Protein 5HGJ (pdb70)

Radius of gyration: 24.69 Å; Cα contacts (8 Å, |Δi|>4): 813; chains: 2; bounding box: 54×61×62 Å

Organism: Homo sapiens (NCBI:txid9606)

Solvent-accessible surface area: 17612 Å² total; per-residue (Å²): 112,10,1,0,0,0,0,1,2,0,7,98,54,0,161,48,31,108,8,2,18,41,0,0,36,46,2,0,77,183,9,102,9,2,70,169,87,8,5,2,2,0,0,1,2,5,53,114,37,47,38,43,13,44,1,84,129,49,65,38,30,122,78,0,28,77,8,1,139,133,13,92,48,123,6,28,208,76,18,40,0,0,53,0,0,8,14,0,31,117,71,5,14,41,154,96,71,8,18,52,90,36,29,39,45,0,0,0,0,2,0,4,8,63,5,112,4,70,150,82,10,181,137,2,21,92,26,0,89,94,65,89,2,8,11,0,0,0,0,0,15,2,26,32,77,135,44,140,101,77,22,114,162,0,18,107,22,1,77,66,0,7,10,152,68,45,125,88,3,19,19,85,3,64,51,3,129,29,0,54,111,22,14,155,52,0,15,100,51,0,91,75,48,126,160,10,0,0,0,0,0,1,2,0,6,103,51,1,160,46,28,106,9,2,18,39,0,0,27,46,0,0,39,74,6,63,8,3,67,174,89,11,6,3,1,0,1,2,3,5,56,111,42,44,38,26,10,44,2,86,131,47,67,42,8,99,79,0,15,108,3,0,142,92,5,96,54,128,8,18,203,75,14,25,0,0,55,0,0,7,4,0,38,114,68,6,9,45,97,98,73,7,11,47,203,90,35,95,47,0,0,0,0,2,0,2,8,46,7,111,8,84,147,86,10,174,129,2,21,89,24,0,90,104,70,119,4,24,4,0,0,0,0,0,15,1,23,29,77,137,44,143,98,84,22,125,152,0,20,110,25,0,77,67,0,7,10,152,77,38,142,83,6,22,18,86,4,64,50,3,125,24,0,53,103,20,8,95,50,0,1,64,82,5,70,86,102

B-factor: mean 19.53, std 8.47, range [8.24, 64.78]

GO terms:
  GO:0008285 negative regulation of cell population proliferation (P, IMP)
  GO:0019903 protein phosphatase binding (F, IPI)
  GO:0005886 plasma membrane (C, TAS)
  GO:0005515 protein binding (F, IPI)
  GO:0005925 focal adhesion (C, IDA)
  GO:0009986 cell surface (C, IDA)
  GO:0034665 integrin alpha1-beta1 complex (C, IDA)
  GO:0019211 phosphatase activator activity (F, IDA)
  GO:0005518 collagen binding (F, TAS)
  GO:0008305 integrin complex (C, TAS)
  GO:0098639 collagen binding involved in cell-matrix adhesion (F, IMP)
  GO:0070062 extracellular exosome (C, HDA)
  GO:0005925 focal adhesion (C, HDA)
  GO:0009986 cell surface (C, HDA)
  GO:0016020 membrane (C, HDA)
  GO:0007160 cell-matrix adhesion (P, IMP)

Sequence (387 aa):
QLDIVIVLDGSNSIYPWDSVTAFLNDLLERMDIGPKQTQVGIVVQYGENVTHEFNLNKYSSTEEVLVAAKKIVQRGGRQTMTALGIDTARKEAFTEARGARRGVKKVMVIVTDGESSHHDNHRLKKVIIQDCEDENIQRFSIAILGSYNRGNLSTEKFVEEIKSIASEPTEKHFFNVSDELALVTTIVKTLGERIFALEQLDIVIVLDGSNSIYPWDSSVTAFLNDLLERMDIGPKQTQVGIVQYGENVVTHEFNLNKYSSTEEVLVAAKKIVQRGGRQTMTALGIDTARKEAFTEARGARRGVVKKVMVIVTDGESHDNHRLKKVIQDCEDENIQRFSIAILGSYNRGNLSTEKFVEEIKSIASEPTEKHFFNVSDELALVTIVKTLGERIFAL

CATH classification: 3.40.50.410

Secondary structure (P-SEA, 3-state):
ccbbbbbbbcccccccaaaaaaaaaaaaaacccccccbbbbbbbbcccccccccccccccaaaaaaaaaacccccccccaaaaaaaaaaacccccccccccccbbbbbbbbccccccccaaaaaaaaaaaabbbbbbbbbaaaaaaacccaaaaaaaaaaaccccccccccccccccccccaaaaaaaaaaccc/ccbbbbbbbcccccccaaaaaaaaaaaaaacccccccbbbbbbbbcccccccccccccccaaaaaaaaaacccccccccaaaaaaaaaaacccccccc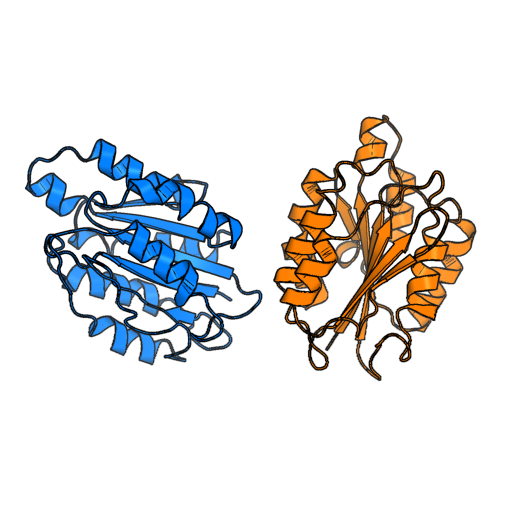ccccbbbbbbbbbccccccccaaaaaaaaaaaabbbbbbbbbaaaaaaaccccaaaaaaaaaaccccccccccccccccccccaaaaaaaaaacc

Foldseek 3Di:
DEEEEEEAELAPLAPDCVLVLLLVLLQLLPAFFALPGYFYWYWYDFPHIDTLAARHPDGGSVVSNVSSNPDDRPHYPFHAQLNRLLCCVPPRCDVVRRHDPPHQAEYEYEDADDHPVLVNQVVSLVSCVVVRYAYAFEYEPASCVVVVHDCVVVQVSRLVNHDPVSVLRYHYHDGSNRSNVCSVSVSVCVVVDD/DEEEEEEEELAPLAPDCVLVLLLVLLQLLVAFFALVGYFYWYWYDAPHIDTLAARHPDGGSVVVNVSSVPDDRPHYPFTAQLNRLLCCVPPRCDVVRPHDPPHAAEYEYEDADDHPVLVCQVVSLVVCVVVRYAYAFEYEPASCVVVVHDCPVVQVSRLVSHDPPSVQRYHYHDGSNRSNVCSVSVNCSVVVD

Structure (mmCIF, N/CA/C/O backbone):
data_5HGJ
#
_entry.id   5HGJ
#
_cell.length_a   37.369
_cell.length_b   95.950
_cell.length_c   53.078
_cell.angle_alpha   90.00
_cell.angle_beta   104.00
_cell.angle_gamma   90.00
#
_symmetry.space_group_name_H-M   'P 1 21 1'
#
loop_
_entity.id
_entity.type
_entity.pdbx_description
1 polymer 'Integrin alpha-1'
2 non-polymer 'CALCIUM ION'
3 non-polymer 'CHLORIDE ION'
4 non-polymer GLYCEROL
5 water water
#
loop_
_atom_site.group_PDB
_atom_site.id
_atom_site.type_symbol
_atom_site.label_at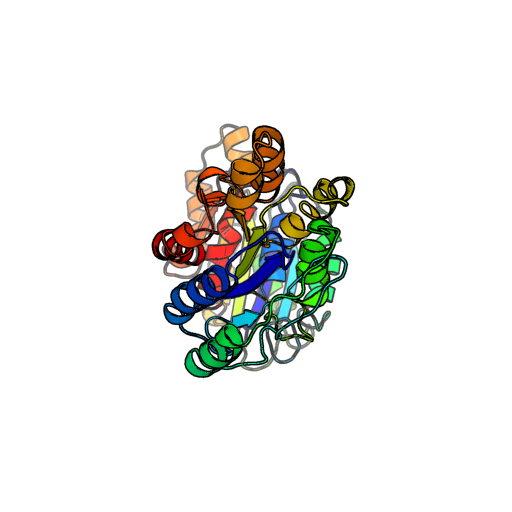om_id
_atom_site.label_alt_id
_atom_site.label_comp_id
_atom_site.label_asym_id
_atom_site.label_entity_id
_atom_site.label_seq_id
_atom_site.pdbx_PDB_ins_code
_atom_site.Cartn_x
_atom_site.Cartn_y
_atom_site.Cartn_z
_atom_site.occupancy
_atom_site.B_iso_or_equiv
_atom_site.auth_seq_id
_atom_site.auth_comp_id
_atom_site.auth_asym_id
_atom_site.auth_atom_id
_atom_site.pdbx_PDB_model_num
ATOM 1 N N . GLN A 1 1 ? 2.256 1.304 41.358 1.00 31.39 32 GLN A N 1
ATOM 2 C CA . GLN A 1 1 ? 1.126 1.026 40.474 1.00 30.24 32 GLN A CA 1
ATOM 3 C C . GLN A 1 1 ? 1.309 1.695 39.134 1.00 22.36 32 GLN A C 1
ATOM 4 O O . GLN A 1 1 ? 1.313 2.917 39.034 1.00 21.26 32 GLN A O 1
ATOM 10 N N . LEU A 1 2 ? 1.463 0.868 38.105 1.00 18.81 33 LEU A N 1
ATOM 11 C CA . LEU A 1 2 ? 1.847 1.321 36.776 1.00 15.65 33 LEU A CA 1
ATOM 12 C C . LEU A 1 2 ? 1.018 0.621 35.715 1.00 14.44 33 LEU A C 1
ATOM 13 O O . LEU A 1 2 ? 0.743 -0.577 35.816 1.00 15.09 33 LEU A O 1
ATOM 18 N N . ASP A 1 3 ? 0.594 1.397 34.714 1.00 14.06 34 ASP A N 1
ATOM 19 C CA . ASP A 1 3 ? 0.097 0.876 33.448 1.00 12.91 34 ASP A CA 1
ATOM 20 C C . ASP A 1 3 ? 1.238 1.031 32.455 1.00 11.35 34 ASP A C 1
ATOM 21 O O . ASP A 1 3 ? 1.653 2.155 32.162 1.00 12.40 34 ASP A O 1
ATOM 26 N N . ILE A 1 4 ? 1.761 -0.091 31.963 1.00 12.13 35 ILE A N 1
ATOM 27 C CA . ILE A 1 4 ? 2.898 -0.112 31.039 1.00 10.52 35 ILE A CA 1
ATOM 28 C C . ILE A 1 4 ? 2.410 -0.634 29.701 1.00 12.46 35 ILE A C 1
ATOM 29 O O . ILE A 1 4 ? 1.809 -1.718 29.635 1.00 11.55 35 ILE A O 1
ATOM 34 N N . VAL A 1 5 ? 2.669 0.127 28.635 1.00 11.10 36 VAL A N 1
ATOM 35 C CA . VAL A 1 5 ? 2.403 -0.332 27.279 1.00 10.55 36 VAL A CA 1
ATOM 36 C C . VAL A 1 5 ? 3.727 -0.447 26.538 1.00 9.34 36 VAL A C 1
ATOM 37 O O . VAL A 1 5 ? 4.466 0.540 26.415 1.00 10.98 36 VAL A O 1
ATOM 41 N N . ILE A 1 6 ? 4.017 -1.646 26.037 1.00 10.18 37 ILE A N 1
ATOM 42 C CA . ILE A 1 6 ? 5.208 -1.908 25.228 1.00 9.62 37 ILE A CA 1
ATOM 43 C C . ILE A 1 6 ? 4.809 -1.811 23.764 1.00 10.77 37 ILE A C 1
ATOM 44 O O . ILE A 1 6 ? 3.797 -2.393 23.348 1.00 11.18 37 ILE A O 1
ATOM 49 N N . VAL A 1 7 ? 5.570 -1.032 23.001 1.00 9.58 38 VAL A N 1
ATOM 50 C CA . VAL A 1 7 ? 5.292 -0.705 21.605 1.00 8.40 38 VAL A CA 1
ATOM 51 C C . VAL A 1 7 ? 6.443 -1.261 20.780 1.00 10.32 38 VAL A C 1
ATOM 52 O O . VAL A 1 7 ? 7.583 -0.786 20.888 1.00 10.63 38 VAL A O 1
ATOM 56 N N . LEU A 1 8 ? 6.163 -2.310 20.013 1.00 9.30 39 LEU A N 1
ATOM 57 C CA . LEU A 1 8 ? 7.183 -3.118 19.346 1.00 10.39 39 LEU A CA 1
ATOM 58 C C . LEU A 1 8 ? 7.163 -2.898 17.841 1.00 10.46 39 LEU A C 1
ATOM 59 O O . LEU A 1 8 ? 6.143 -3.128 17.179 1.00 11.82 39 LEU A O 1
ATOM 64 N N . ASP A 1 9 ? 8.300 -2.480 17.302 1.00 10.44 40 ASP A N 1
ATOM 65 C CA . ASP A 1 9 ? 8.534 -2.514 15.866 1.00 12.83 40 ASP A CA 1
ATOM 66 C C . ASP A 1 9 ? 8.613 -3.979 15.445 1.00 13.24 40 ASP A C 1
ATOM 67 O O . ASP A 1 9 ? 9.449 -4.730 15.952 1.00 13.54 40 ASP A O 1
ATOM 72 N N . GLY A 1 10 ? 7.758 -4.396 14.519 1.00 11.49 41 GLY A N 1
ATOM 73 C CA . GLY A 1 10 ? 7.789 -5.772 14.073 1.00 12.53 41 GLY A CA 1
ATOM 74 C C . GLY A 1 10 ? 8.487 -5.978 12.749 1.00 13.98 41 GLY A C 1
ATOM 75 O O . GLY A 1 10 ? 8.449 -7.092 12.214 1.00 13.62 41 GLY A O 1
ATOM 76 N N . SER A 1 11 ? 9.171 -4.969 12.230 1.00 11.88 42 SER A N 1
ATOM 77 C CA . SER A 1 11 ? 9.708 -5.066 10.880 1.00 17.01 42 SER A CA 1
ATOM 78 C C . SER A 1 11 ? 10.711 -6.216 10.757 1.00 14.82 42 SER A C 1
ATOM 79 O O . SER A 1 11 ? 11.356 -6.627 11.724 1.00 15.41 42 SER A O 1
ATOM 82 N N . ASN A 1 12 ? 10.790 -6.778 9.547 1.00 17.87 43 ASN A N 1
ATOM 83 C CA . ASN A 1 12 ? 11.518 -8.029 9.387 1.00 22.23 43 ASN A CA 1
ATOM 84 C C . ASN A 1 12 ? 13.028 -7.876 9.498 1.00 19.89 43 ASN A C 1
ATOM 85 O O . ASN A 1 12 ? 13.717 -8.895 9.585 1.00 21.03 43 ASN A O 1
ATOM 90 N N . SER A 1 13 ? 13.554 -6.648 9.519 1.00 16.07 44 SER A N 1
ATOM 91 C CA . SER A 1 13 ? 14.991 -6.491 9.726 1.00 14.82 44 SER A CA 1
ATOM 92 C C . SER A 1 13 ? 15.419 -6.905 11.132 1.00 14.86 44 SER A C 1
ATOM 93 O O . SER A 1 13 ? 16.608 -7.139 11.361 1.00 14.49 44 SER A O 1
ATOM 96 N N . ILE A 1 14 ? 14.493 -6.980 12.084 1.00 13.06 45 ILE A N 1
ATOM 97 C CA . ILE A 1 14 ? 14.826 -7.430 13.431 1.00 13.38 45 ILE A CA 1
ATOM 98 C C . ILE A 1 14 ? 14.936 -8.950 13.400 1.00 16.82 45 ILE A C 1
ATOM 99 O O . ILE A 1 14 ? 13.998 -9.640 12.987 1.00 18.09 45 ILE A O 1
ATOM 104 N N . TYR A 1 15 ? 16.086 -9.473 13.821 1.00 12.39 46 TYR A N 1
ATOM 105 C CA . TYR A 1 15 ? 16.350 -10.909 13.742 1.00 14.29 46 TYR A CA 1
ATOM 106 C C . TYR A 1 15 ? 17.442 -11.306 14.712 1.00 12.41 46 TYR A C 1
ATOM 107 O O . TYR A 1 15 ? 18.449 -10.600 14.824 1.00 14.44 46 TYR A O 1
ATOM 116 N N . PRO A 1 16 ? 17.273 -12.444 15.406 1.00 13.43 47 PRO A N 1
ATOM 117 C CA . PRO A 1 16 ? 16.074 -13.283 15.415 1.00 14.58 47 PRO A CA 1
ATOM 118 C C . PRO A 1 16 ? 15.007 -12.723 16.335 1.00 16.34 47 PRO A C 1
ATOM 119 O O . PRO A 1 16 ? 15.314 -12.056 17.323 1.00 15.08 47 PRO A O 1
ATOM 123 N N . TRP A 1 17 ? 13.750 -12.999 15.987 1.00 15.03 48 TRP A N 1
ATOM 124 C CA . TRP A 1 17 ? 12.641 -12.494 16.787 1.00 15.22 48 TRP A CA 1
ATOM 125 C C . TRP A 1 17 ? 12.664 -13.052 18.206 1.00 14.11 48 TRP A C 1
ATOM 126 O O . TRP A 1 17 ? 12.149 -12.411 19.130 1.00 14.89 48 TRP A O 1
ATOM 137 N N . ASP A 1 18 ? 13.271 -14.228 18.409 1.00 14.98 49 ASP A N 1
ATOM 138 C CA . ASP A 1 18 ? 13.414 -14.769 19.761 1.00 16.14 49 ASP A CA 1
ATOM 139 C C . ASP A 1 18 ? 14.103 -13.786 20.697 1.00 15.18 49 ASP A C 1
ATOM 140 O O . ASP A 1 18 ? 13.884 -13.833 21.914 1.00 15.81 49 ASP A O 1
ATOM 145 N N . SER A 1 19 ? 14.948 -12.906 20.156 1.00 16.98 50 SER A N 1
ATOM 146 C CA . SER A 1 19 ? 15.628 -11.916 20.984 1.00 16.92 50 SER A CA 1
ATOM 147 C C . SER A 1 19 ? 14.635 -10.942 21.595 1.00 15.40 50 SER A C 1
ATOM 148 O O . SER A 1 19 ? 14.830 -10.471 22.723 1.00 16.54 50 SER A O 1
ATOM 151 N N . VAL A 1 20 ? 13.576 -10.612 20.852 1.00 14.45 51 VAL A N 1
ATOM 152 C CA . VAL A 1 20 ? 12.564 -9.688 21.358 1.00 14.60 51 VAL A CA 1
ATOM 153 C C . VAL A 1 20 ? 11.681 -10.374 22.393 1.00 13.53 51 VAL A C 1
ATOM 154 O O . VAL A 1 20 ? 11.399 -9.817 23.459 1.00 14.76 51 VAL A O 1
ATOM 158 N N . THR A 1 21 ? 11.220 -11.591 22.097 1.00 13.45 52 THR A N 1
ATOM 159 C CA . THR A 1 21 ? 10.387 -12.274 23.082 1.00 14.79 52 THR A CA 1
ATOM 160 C C . THR A 1 21 ? 11.181 -12.658 24.328 1.00 14.86 52 THR A C 1
ATOM 161 O O . THR A 1 21 ? 10.616 -12.699 25.427 1.00 16.03 52 THR A O 1
ATOM 165 N N . ALA A 1 22 ? 12.486 -12.918 24.197 1.00 14.15 53 ALA A N 1
ATOM 166 C CA . ALA A 1 22 ? 13.293 -13.135 25.394 1.00 14.20 53 ALA A CA 1
ATOM 167 C C . ALA A 1 22 ? 13.372 -11.866 26.235 1.00 14.65 53 ALA A C 1
ATOM 168 O O . ALA A 1 22 ? 13.323 -11.926 27.469 1.00 14.72 53 ALA A O 1
ATOM 170 N N . PHE A 1 23 ? 13.522 -10.714 25.578 1.00 13.54 54 PHE A N 1
ATOM 171 C CA . PHE A 1 23 ? 13.496 -9.431 26.268 1.00 14.98 54 PHE A CA 1
ATOM 172 C C . PHE A 1 23 ? 12.174 -9.234 26.993 1.00 14.28 54 PHE A C 1
ATOM 173 O O . PHE A 1 23 ? 12.147 -8.857 28.172 1.00 14.93 54 PHE A O 1
ATOM 181 N N . LEU A 1 24 ? 11.061 -9.510 26.312 1.00 14.49 55 LEU A N 1
ATOM 182 C CA . LEU A 1 24 ? 9.761 -9.402 26.963 1.00 14.53 55 LEU A CA 1
ATOM 183 C C . LEU A 1 24 ? 9.675 -10.311 28.182 1.00 15.69 55 LEU A C 1
ATOM 184 O O . LEU A 1 24 ? 9.251 -9.882 29.255 1.00 15.04 55 LEU A O 1
ATOM 189 N N . ASN A 1 25 ? 10.079 -11.574 28.033 1.00 15.85 56 ASN A N 1
ATOM 190 C CA . ASN A 1 25 ? 9.996 -12.501 29.158 1.00 18.07 56 ASN A CA 1
ATOM 191 C C . ASN A 1 25 ? 10.800 -11.994 30.345 1.00 16.53 56 ASN A C 1
ATOM 192 O O . ASN A 1 25 ? 10.305 -11.956 31.480 1.00 18.24 56 ASN A O 1
ATOM 197 N N . ASP A 1 26 ? 12.052 -11.611 30.104 1.00 15.40 57 ASP A N 1
ATOM 198 C CA . ASP A 1 26 ? 12.916 -11.221 31.209 1.00 17.83 57 ASP A CA 1
ATOM 199 C C . ASP A 1 26 ? 12.429 -9.942 31.869 1.00 17.86 57 ASP A C 1
ATOM 200 O O . ASP A 1 26 ? 12.567 -9.787 33.087 1.00 19.42 57 ASP A O 1
ATOM 205 N N . LEU A 1 27 ? 11.860 -9.018 31.093 1.00 17.09 58 LEU A N 1
ATOM 206 C CA . LEU A 1 27 ? 11.376 -7.771 31.677 1.00 16.19 58 LEU A CA 1
ATOM 207 C C . LEU A 1 27 ? 10.094 -7.992 32.463 1.00 15.49 58 LEU A C 1
ATOM 208 O O . LEU A 1 27 ? 9.965 -7.517 33.600 1.00 17.94 58 LEU A O 1
ATOM 213 N N . LEU A 1 28 ? 9.153 -8.745 31.890 1.00 16.05 59 LEU A N 1
ATOM 214 C CA . LEU A 1 28 ? 7.840 -8.907 32.498 1.00 16.13 59 LEU A CA 1
ATOM 215 C C . LEU A 1 28 ? 7.882 -9.841 33.704 1.00 19.65 59 LEU A C 1
ATOM 216 O O . LEU A 1 28 ? 7.096 -9.666 34.645 1.00 18.63 59 LEU A O 1
ATOM 221 N N . GLU A 1 29 ? 8.780 -10.832 33.704 1.00 18.11 60 GLU A N 1
ATOM 222 C CA . GLU A 1 29 ? 8.815 -11.770 34.820 1.00 18.26 60 GLU A CA 1
ATOM 223 C C . GLU A 1 29 ? 9.253 -11.116 36.122 1.00 20.79 60 GLU A C 1
ATOM 224 O O . GLU A 1 29 ? 9.066 -11.716 37.186 1.00 20.79 60 GLU A O 1
ATOM 230 N N . ARG A 1 30 ? 9.822 -9.915 36.065 1.00 19.62 61 ARG A N 1
ATOM 231 C CA . ARG A 1 30 ? 10.218 -9.151 37.240 1.00 22.72 61 ARG A CA 1
ATOM 232 C C . ARG A 1 30 ? 9.117 -8.232 37.754 1.00 20.59 61 ARG A C 1
ATOM 233 O O . ARG A 1 30 ? 9.368 -7.427 38.656 1.00 22.38 61 ARG A O 1
ATOM 241 N N . MET A 1 31 ? 7.911 -8.329 37.208 1.00 19.81 62 MET A N 1
ATOM 242 C CA . MET A 1 31 ? 6.810 -7.464 37.599 1.00 19.01 62 MET A CA 1
ATOM 243 C C . MET A 1 31 ? 5.741 -8.246 38.348 1.00 21.23 62 MET A C 1
ATOM 244 O O . MET A 1 31 ? 5.574 -9.451 38.150 1.00 22.10 62 MET A O 1
ATOM 249 N N . ASP A 1 32 ? 5.030 -7.542 39.226 1.00 19.54 63 ASP A N 1
ATOM 250 C CA . ASP A 1 32 ? 3.868 -8.075 39.929 1.00 21.40 63 ASP A CA 1
ATOM 251 C C . ASP A 1 32 ? 2.657 -7.580 39.153 1.00 20.78 63 ASP A C 1
ATOM 252 O O . ASP A 1 32 ? 2.251 -6.423 39.295 1.00 22.18 63 ASP A O 1
ATOM 257 N N . ILE A 1 33 ? 2.060 -8.456 38.352 1.00 22.04 64 ILE A N 1
ATOM 258 C CA . ILE A 1 33 ? 1.025 -8.064 37.401 1.00 20.15 64 ILE A CA 1
ATOM 259 C C . ILE A 1 33 ? -0.345 -8.403 37.974 1.00 22.63 64 ILE A C 1
ATOM 260 O O . ILE A 1 33 ? -0.563 -9.514 38.473 1.00 24.45 64 ILE A O 1
ATOM 265 N N . GLY A 1 34 ? -1.266 -7.446 37.903 1.00 21.68 65 GLY A N 1
ATOM 266 C CA . GLY A 1 34 ? -2.633 -7.652 38.320 1.00 21.88 65 GLY A CA 1
ATOM 267 C C . GLY A 1 34 ? -3.421 -6.359 38.273 1.00 20.22 65 GLY A C 1
ATOM 268 O O . GLY A 1 34 ? -2.851 -5.261 38.231 1.00 21.23 65 GLY A O 1
ATOM 269 N N . PRO A 1 35 ? -4.752 -6.464 38.333 1.00 23.44 66 PRO A N 1
ATOM 270 C CA . PRO A 1 35 ? -5.600 -5.266 38.162 1.00 25.86 66 PRO A CA 1
ATOM 271 C C . PRO A 1 35 ? -5.373 -4.200 39.211 1.00 21.95 66 PRO A C 1
ATOM 272 O O . PRO A 1 35 ? -5.722 -3.033 38.993 1.00 24.43 66 PRO A O 1
ATOM 276 N N . LYS A 1 36 ? -4.834 -4.568 40.362 1.00 23.36 67 LYS A N 1
ATOM 277 C CA . LYS A 1 36 ? -4.488 -3.603 41.390 1.00 24.06 67 LYS A CA 1
ATOM 278 C C . LYS A 1 36 ? -2.991 -3.487 41.633 1.00 27.00 67 LYS A C 1
ATOM 279 O O . LYS A 1 36 ? -2.570 -2.960 42.663 1.00 28.98 67 LYS A O 1
ATOM 285 N N . GLN A 1 37 ? -2.183 -3.985 40.696 1.00 22.97 68 GLN A N 1
ATOM 286 C CA . GLN A 1 37 ? -0.732 -3.871 40.739 1.00 23.03 68 GLN A CA 1
ATOM 287 C C . GLN A 1 37 ? -0.248 -3.294 39.407 1.00 20.72 68 GLN A C 1
ATOM 288 O O . GLN A 1 37 ? -0.754 -2.258 38.963 1.00 21.31 68 GLN A O 1
ATOM 294 N N . THR A 1 38 ? 0.722 -3.924 38.761 1.00 19.40 69 THR A N 1
ATOM 295 C CA . THR A 1 38 ? 1.155 -3.475 37.440 1.00 16.89 69 THR A CA 1
ATOM 296 C C . THR A 1 38 ? 0.277 -4.105 36.369 1.00 17.19 69 THR A C 1
ATOM 297 O O . THR A 1 38 ? -0.068 -5.287 36.446 1.00 18.57 69 THR A O 1
ATOM 301 N N . GLN A 1 39 ? -0.091 -3.313 35.364 1.00 14.29 70 GLN A N 1
ATOM 302 C CA . GLN A 1 39 ? -0.768 -3.840 34.189 1.00 16.79 70 GLN A CA 1
ATOM 303 C C . GLN A 1 39 ? 0.124 -3.633 32.974 1.00 13.19 70 GLN A C 1
ATOM 304 O O . GLN A 1 39 ? 0.842 -2.639 32.886 1.00 13.40 70 GLN A O 1
ATOM 310 N N . VAL A 1 40 ? 0.063 -4.571 32.032 1.00 13.62 71 VAL A N 1
ATOM 311 C CA . VAL A 1 40 ? 0.877 -4.513 30.819 1.00 13.70 71 VAL A CA 1
ATOM 312 C C . VAL A 1 40 ? -0.022 -4.737 29.615 1.00 14.24 71 VAL A C 1
ATOM 313 O O . VAL A 1 40 ? -0.803 -5.697 29.587 1.00 13.89 71 VAL A O 1
ATOM 317 N N . GLY A 1 41 ? 0.097 -3.855 28.621 1.00 12.12 72 GLY A N 1
ATOM 318 C CA . GLY A 1 41 ? -0.451 -4.093 27.304 1.00 12.45 72 GLY A CA 1
ATOM 319 C C . GLY A 1 41 ? 0.678 -4.055 26.296 1.00 11.00 72 GLY A C 1
ATOM 320 O O . GLY A 1 41 ? 1.726 -3.448 26.556 1.00 12.32 72 GLY A O 1
ATOM 321 N N . ILE A 1 42 ? 0.496 -4.703 25.150 1.00 11.52 73 ILE A N 1
ATOM 322 C CA . ILE A 1 42 ? 1.532 -4.740 24.127 1.00 11.16 73 ILE A CA 1
ATOM 323 C C . ILE A 1 42 ? 0.909 -4.434 22.778 1.00 11.33 73 ILE A C 1
ATOM 324 O O . ILE A 1 42 ? -0.104 -5.032 22.396 1.00 11.94 73 ILE A O 1
ATOM 329 N N . VAL A 1 43 ? 1.523 -3.504 22.068 1.00 11.31 74 VAL A N 1
ATOM 330 C CA A VAL A 1 43 ? 1.110 -3.209 20.708 0.32 11.02 74 VAL A CA 1
ATOM 331 C CA B VAL A 1 43 ? 1.142 -3.088 20.726 0.68 10.98 74 VAL A CA 1
ATOM 332 C C . VAL A 1 43 ? 2.312 -3.426 19.807 1.00 11.26 74 VAL A C 1
ATOM 333 O O . VAL A 1 43 ? 3.461 -3.219 20.194 1.00 12.31 74 VAL A O 1
ATOM 340 N N . GLN A 1 44 ? 2.027 -3.908 18.602 1.00 11.85 75 GLN A N 1
ATOM 341 C CA . GLN A 1 44 ? 3.060 -4.138 17.608 1.00 10.23 75 GLN A CA 1
ATOM 342 C C . GLN A 1 44 ? 2.712 -3.364 16.353 1.00 12.11 75 GLN A C 1
ATOM 343 O O . GLN A 1 44 ? 1.557 -3.355 15.911 1.00 13.09 75 GLN A O 1
ATOM 349 N N . TYR A 1 45 ? 3.709 -2.712 15.784 1.00 11.85 76 TYR A N 1
ATOM 350 C CA . TYR A 1 45 ? 3.486 -1.893 14.616 1.00 11.77 76 TYR A CA 1
ATOM 351 C C . TYR A 1 45 ? 4.474 -2.247 13.527 1.00 15.66 76 TYR A C 1
ATOM 352 O O . TYR A 1 45 ? 5.532 -2.829 13.756 1.00 13.74 76 TYR A O 1
ATOM 361 N N . GLY A 1 46 ? 4.085 -1.912 12.327 1.00 19.38 77 GLY A N 1
ATOM 362 C CA . GLY A 1 46 ? 5.016 -1.983 11.241 1.00 21.81 77 GLY A CA 1
ATOM 363 C C . GLY A 1 46 ? 4.497 -0.939 10.302 1.00 24.16 77 GLY A C 1
ATOM 364 O O . GLY A 1 46 ? 4.599 0.274 10.503 1.00 22.53 77 GLY A O 1
ATOM 365 N N . GLU A 1 47 ? 3.804 -1.469 9.318 1.00 25.31 78 GLU A N 1
ATOM 366 C CA . GLU A 1 47 ? 3.081 -0.694 8.333 1.00 29.54 78 GLU A CA 1
ATOM 367 C C . GLU A 1 47 ? 1.716 -0.276 8.877 1.00 26.18 78 GLU A C 1
ATOM 368 O O . GLU A 1 47 ? 1.221 0.809 8.547 1.00 30.50 78 GLU A O 1
ATOM 374 N N . ASN A 1 48 ? 1.142 -1.073 9.787 1.00 23.70 79 ASN A N 1
ATOM 375 C CA . ASN A 1 48 ? -0.099 -0.830 10.532 1.00 25.23 79 ASN A CA 1
ATOM 376 C C . ASN A 1 48 ? 0.150 -1.134 12.010 1.00 21.64 79 ASN A C 1
ATOM 377 O O . ASN A 1 48 ? 1.278 -1.429 12.404 1.00 24.49 79 ASN A O 1
ATOM 382 N N . VAL A 1 49 ? -0.905 -1.108 12.837 1.00 19.70 80 VAL A N 1
ATOM 383 C CA . VAL A 1 49 ? -0.781 -1.308 14.285 1.00 16.25 80 VAL A CA 1
ATOM 384 C C . VAL A 1 49 ? -1.767 -2.366 14.777 1.00 15.83 80 VAL A C 1
ATOM 385 O O . VAL A 1 49 ? -2.947 -2.344 14.403 1.00 17.83 80 VAL A O 1
ATOM 389 N N . THR A 1 50 ? -1.304 -3.246 15.676 1.00 14.99 81 THR A N 1
ATOM 390 C CA . THR A 1 50 ? -2.118 -4.301 16.278 1.00 13.74 81 THR A CA 1
ATOM 391 C C . THR A 1 50 ? -1.939 -4.293 17.791 1.00 12.92 81 THR A C 1
ATOM 392 O O . THR A 1 50 ? -0.809 -4.216 18.281 1.00 14.60 81 THR A O 1
ATOM 396 N N . HIS A 1 51 ? -3.038 -4.383 18.538 1.00 13.95 82 HIS A N 1
ATOM 397 C CA . HIS A 1 51 ? -2.960 -4.626 19.977 1.00 13.19 82 HIS A CA 1
ATOM 398 C C . HIS A 1 51 ? -2.784 -6.120 20.187 1.00 18.32 82 HIS A C 1
ATOM 399 O O . HIS A 1 51 ? -3.716 -6.899 19.952 1.00 21.10 82 HIS A O 1
ATOM 406 N N . GLU A 1 52 ? -1.603 -6.534 20.643 1.00 13.32 83 GLU A N 1
ATOM 407 C CA . GLU A 1 52 ? -1.421 -7.943 20.972 1.00 13.01 83 GLU A CA 1
ATOM 408 C C . GLU A 1 52 ? -2.289 -8.321 22.161 1.00 15.22 83 GLU A C 1
ATOM 409 O O . GLU A 1 52 ? -2.996 -9.338 22.130 1.00 17.44 83 GLU A O 1
ATOM 415 N N . PHE A 1 53 ? -2.272 -7.493 23.205 1.00 14.14 84 PHE A N 1
ATOM 416 C CA . PHE A 1 53 ? -3.241 -7.627 24.286 1.00 14.40 84 PHE A CA 1
ATOM 417 C C . PHE A 1 53 ? -3.395 -6.301 25.018 1.00 12.83 84 PHE A C 1
ATOM 418 O O . PHE A 1 53 ? -2.472 -5.478 25.048 1.00 13.41 84 PHE A O 1
ATOM 426 N N . ASN A 1 54 ? -4.586 -6.098 25.587 1.00 13.36 85 ASN A N 1
ATOM 427 C CA . ASN A 1 54 ? -4.925 -4.893 26.330 1.00 11.31 85 ASN A CA 1
ATOM 428 C C . ASN A 1 54 ? -4.356 -4.939 27.753 1.00 13.24 85 ASN A C 1
ATOM 429 O O . ASN A 1 54 ? -4.049 -6.005 28.295 1.00 15.22 85 ASN A O 1
ATOM 434 N N . LEU A 1 55 ? -4.265 -3.751 28.370 1.00 12.22 86 LEU A N 1
ATOM 435 C CA . LEU A 1 55 ? -3.803 -3.596 29.751 1.00 13.25 86 LEU A CA 1
ATOM 436 C C . LEU A 1 55 ? -4.527 -4.501 30.744 1.00 16.27 86 LEU A C 1
ATOM 437 O O . LEU A 1 55 ? -3.921 -4.971 31.713 1.00 17.20 86 LEU A O 1
ATOM 442 N N . ASN A 1 56 ? -5.822 -4.729 30.554 1.00 16.25 87 ASN A N 1
ATOM 443 C CA . ASN A 1 56 ? -6.554 -5.552 31.512 1.00 17.29 87 ASN A CA 1
ATOM 444 C C . ASN A 1 56 ? -6.878 -6.949 30.993 1.00 22.86 87 ASN A C 1
ATOM 445 O O . ASN A 1 56 ? -7.713 -7.639 31.581 1.00 21.18 87 ASN A O 1
ATOM 450 N N . LYS A 1 57 ? -6.233 -7.387 29.908 1.00 17.62 88 LYS A N 1
ATOM 451 C CA . LYS A 1 57 ? -6.487 -8.731 29.403 1.00 18.06 88 LYS A CA 1
ATOM 452 C C . LYS A 1 57 ? -6.061 -9.784 30.416 1.00 24.44 88 LYS A C 1
ATOM 453 O O . LYS A 1 57 ? -6.786 -10.760 30.649 1.00 25.09 88 LYS A O 1
ATOM 459 N N . TYR A 1 58 ? -4.906 -9.588 31.056 1.00 19.33 89 TYR A N 1
ATOM 460 C CA . TYR A 1 58 ? -4.312 -10.586 31.935 1.00 22.30 89 TYR A CA 1
ATOM 461 C C . TYR A 1 58 ? -4.125 -10.015 33.336 1.00 24.28 89 TYR A C 1
ATOM 462 O O . TYR A 1 58 ? -3.705 -8.863 33.504 1.00 23.02 89 TYR A O 1
ATOM 471 N N . SER A 1 59 ? -4.411 -10.840 34.348 1.00 23.23 90 SER A N 1
ATOM 472 C CA . SER A 1 59 ? -4.412 -10.386 35.736 1.00 24.24 90 SER A CA 1
ATOM 473 C C . SER A 1 59 ? -3.337 -11.073 36.574 1.00 24.43 90 SER A C 1
ATOM 474 O O . SER A 1 59 ? -3.388 -11.021 37.810 1.00 27.85 90 SER A O 1
ATOM 477 N N . SER A 1 60 ? -2.355 -11.701 35.931 1.00 25.47 91 SER A N 1
ATOM 478 C CA . SER A 1 60 ? -1.245 -12.309 36.642 1.00 22.18 91 SER A CA 1
ATOM 479 C C . SER A 1 60 ? -0.003 -12.296 35.765 1.00 22.38 91 SER A C 1
ATOM 480 O O . SER A 1 60 ? -0.090 -12.274 34.534 1.00 20.86 91 SER A O 1
ATOM 483 N N . THR A 1 61 ? 1.157 -12.320 36.421 1.00 20.82 92 THR A N 1
ATOM 484 C CA . THR A 1 61 ? 2.424 -12.392 35.700 1.00 18.73 92 THR A CA 1
ATOM 485 C C . THR A 1 61 ? 2.508 -13.678 34.887 1.00 25.76 92 THR A C 1
ATOM 486 O O . THR A 1 61 ? 2.968 -13.670 33.737 1.00 19.96 92 THR A O 1
ATOM 490 N N . GLU A 1 62 ? 2.040 -14.786 35.465 1.00 24.63 93 GLU A N 1
ATOM 491 C CA . GLU A 1 62 ? 2.075 -16.069 34.768 1.00 26.37 93 GLU A CA 1
ATOM 492 C C . GLU A 1 62 ? 1.365 -15.989 33.424 1.00 26.33 93 GLU A C 1
ATOM 493 O O . GLU A 1 62 ? 1.886 -16.467 32.409 1.00 24.46 93 GLU A O 1
ATOM 499 N N . GLU A 1 63 ? 0.178 -15.375 33.396 1.00 22.48 94 GLU A N 1
ATOM 500 C CA . GLU A 1 63 ? -0.606 -15.260 32.170 1.00 23.69 94 GLU A CA 1
ATOM 501 C C . GLU A 1 63 ? 0.081 -14.364 31.145 1.00 21.18 94 GLU A C 1
ATOM 502 O O . GLU A 1 63 ? 0.080 -14.665 29.947 1.00 21.86 94 GLU A O 1
ATOM 508 N N . VAL A 1 64 ? 0.646 -13.245 31.598 1.00 19.37 95 VAL A N 1
ATOM 509 C CA . VAL A 1 64 ? 1.312 -12.319 30.685 1.00 19.14 95 VAL A CA 1
ATOM 510 C C . VAL A 1 64 ? 2.519 -12.982 30.036 1.00 20.32 95 VAL A C 1
ATOM 511 O O . VAL A 1 64 ? 2.787 -12.784 28.844 1.00 17.28 95 VAL A O 1
ATOM 515 N N . LEU A 1 65 ? 3.260 -13.792 30.798 1.00 19.71 96 LEU A N 1
ATOM 516 C CA . LEU A 1 65 ? 4.441 -14.446 30.241 1.00 17.47 96 LEU A CA 1
ATOM 517 C C . LEU A 1 65 ? 4.068 -15.452 29.159 1.00 19.58 96 LEU A C 1
ATOM 518 O O . LEU A 1 65 ? 4.760 -15.555 28.141 1.00 19.48 96 LEU A O 1
ATOM 523 N N . VAL A 1 66 ? 2.998 -16.223 29.374 1.00 17.89 97 VAL A N 1
ATOM 524 C CA . VAL A 1 66 ? 2.547 -17.174 28.365 1.00 21.23 97 VAL A CA 1
ATOM 525 C C . VAL A 1 66 ? 2.182 -16.454 27.076 1.00 20.13 97 VAL A C 1
ATOM 526 O O . VAL A 1 66 ? 2.554 -16.886 25.981 1.00 22.12 97 VAL A O 1
ATOM 530 N N . ALA A 1 67 ? 1.457 -15.339 27.190 1.00 19.61 98 ALA A N 1
ATOM 531 C CA . ALA A 1 67 ? 1.042 -14.588 26.010 1.00 18.78 98 ALA A CA 1
ATOM 532 C C . ALA A 1 67 ? 2.228 -13.926 25.318 1.00 19.72 98 ALA A C 1
ATOM 533 O O . ALA A 1 67 ? 2.305 -13.915 24.083 1.00 20.49 98 ALA A O 1
ATOM 535 N N . ALA A 1 68 ? 3.166 -13.380 26.092 1.00 18.26 99 ALA A N 1
ATOM 536 C CA . ALA A 1 68 ? 4.275 -12.652 25.489 1.00 15.64 99 ALA A CA 1
ATOM 537 C C . ALA A 1 68 ? 5.148 -13.569 24.643 1.00 21.03 99 ALA A C 1
ATOM 538 O O . ALA A 1 68 ? 5.623 -13.165 23.574 1.00 20.86 99 ALA A O 1
ATOM 540 N N . LYS A 1 69 ? 5.339 -14.820 25.081 1.00 21.16 100 LYS A N 1
ATOM 541 C CA . LYS A 1 69 ? 6.159 -15.763 24.323 1.00 22.79 100 LYS A CA 1
ATOM 542 C C . LYS A 1 69 ? 5.585 -16.040 22.946 1.00 22.90 100 LYS A C 1
ATOM 543 O O . LYS A 1 69 ? 6.337 -16.354 22.016 1.00 28.51 100 LYS A O 1
ATOM 549 N N . LYS A 1 70 ? 4.264 -15.966 22.804 1.00 20.18 101 LYS A N 1
ATOM 550 C CA . LYS A 1 70 ? 3.586 -16.340 21.572 1.00 23.61 101 LYS A CA 1
ATOM 551 C C . LYS A 1 70 ? 3.474 -15.192 20.582 1.00 19.03 101 LYS A C 1
ATOM 552 O O . LYS A 1 70 ? 2.980 -15.402 19.472 1.00 21.75 101 LYS A O 1
ATOM 558 N N . ILE A 1 71 ? 3.910 -13.985 20.953 1.00 16.63 102 ILE A N 1
ATOM 559 C CA . ILE A 1 71 ? 3.801 -12.852 20.047 1.00 14.79 102 ILE A CA 1
ATOM 560 C C . ILE A 1 71 ? 4.643 -13.105 18.809 1.00 14.39 102 ILE A C 1
ATOM 561 O O . ILE A 1 71 ? 5.850 -13.365 18.900 1.00 14.86 102 ILE A O 1
ATOM 566 N N . VAL A 1 72 ? 4.021 -13.004 17.641 1.00 15.90 103 VAL A N 1
ATOM 567 C CA . VAL A 1 72 ? 4.702 -13.332 16.399 1.00 19.67 103 VAL A CA 1
ATOM 568 C C . VAL A 1 72 ? 5.199 -12.045 15.766 1.00 14.00 103 VAL A C 1
ATOM 569 O O . VAL A 1 72 ? 4.643 -10.959 15.977 1.00 15.55 103 VAL A O 1
ATOM 573 N N . GLN A 1 73 ? 6.258 -12.165 14.982 1.00 13.62 104 GLN A N 1
ATOM 574 C CA . GLN A 1 73 ? 6.787 -11.020 14.263 1.00 14.26 104 GLN A CA 1
ATOM 575 C C . GLN A 1 73 ? 5.880 -10.719 13.077 1.00 12.56 104 GLN A C 1
ATOM 576 O O . GLN A 1 73 ? 5.679 -11.575 12.206 1.00 14.66 104 GLN A O 1
ATOM 582 N N . ARG A 1 74 ? 5.369 -9.495 13.014 1.00 12.31 105 ARG A N 1
ATOM 583 C CA . ARG A 1 74 ? 4.413 -9.162 11.966 1.00 14.07 105 ARG A CA 1
ATOM 584 C C . ARG A 1 74 ? 5.055 -8.585 10.711 1.00 16.52 105 ARG A C 1
ATOM 585 O O . ARG A 1 74 ? 4.400 -8.550 9.664 1.00 16.46 105 ARG A O 1
ATOM 593 N N . GLY A 1 75 ? 6.308 -8.151 10.769 1.00 15.24 106 GLY A N 1
ATOM 594 C CA . GLY A 1 75 ? 6.953 -7.715 9.546 1.00 15.85 106 GLY A CA 1
ATOM 595 C C . GLY A 1 75 ? 6.550 -6.313 9.131 1.00 18.78 106 GLY A C 1
ATOM 596 O O . GLY A 1 75 ? 6.032 -5.513 9.910 1.00 21.73 106 GLY A O 1
ATOM 597 N N . GLY A 1 76 ? 6.809 -6.017 7.865 1.00 31.05 107 GLY A N 1
ATOM 598 C CA . GLY A 1 76 ? 6.427 -4.731 7.326 1.00 36.92 107 GLY A CA 1
ATOM 599 C C . GLY A 1 76 ? 7.530 -4.074 6.529 1.00 36.23 107 GLY A C 1
ATOM 600 O O . GLY A 1 76 ? 8.687 -4.044 6.961 1.00 35.47 107 GLY A O 1
ATOM 601 N N . ARG A 1 77 ? 7.177 -3.563 5.347 1.00 43.03 108 ARG A N 1
ATOM 602 C CA . ARG A 1 77 ? 8.143 -2.836 4.531 1.00 43.56 108 ARG A CA 1
ATOM 603 C C . ARG A 1 77 ? 8.448 -1.469 5.135 1.00 36.98 108 ARG A C 1
ATOM 604 O O . ARG A 1 77 ? 9.591 -1.000 5.080 1.00 39.19 108 ARG A O 1
ATOM 612 N N . GLN A 1 78 ? 7.442 -0.813 5.709 1.00 31.15 109 GLN A N 1
ATOM 613 C CA . GLN A 1 78 ? 7.606 0.502 6.310 1.00 26.25 109 GLN A CA 1
ATOM 614 C C . GLN A 1 78 ? 7.527 0.429 7.829 1.00 24.44 109 GLN A C 1
ATOM 615 O O . GLN A 1 78 ? 6.950 -0.495 8.410 1.00 27.17 109 GLN A O 1
ATOM 621 N N . THR A 1 79 ? 8.117 1.440 8.457 1.00 17.63 110 THR A N 1
ATOM 622 C CA . THR A 1 79 ? 8.228 1.570 9.908 1.00 16.23 110 THR A CA 1
ATOM 623 C C . THR A 1 79 ? 7.430 2.795 10.335 1.00 15.70 110 THR A C 1
ATOM 624 O O . THR A 1 79 ? 7.868 3.930 10.138 1.00 20.31 110 THR A O 1
ATOM 628 N N . MET A 1 80 ? 6.243 2.572 10.888 1.00 14.30 111 MET A N 1
ATOM 629 C CA . MET A 1 80 ? 5.359 3.673 11.270 1.00 13.18 111 MET A CA 1
ATOM 630 C C . MET A 1 80 ? 5.378 3.881 12.785 1.00 12.86 111 MET A C 1
ATOM 631 O O . MET A 1 80 ? 4.389 3.667 13.494 1.00 12.92 111 MET A O 1
ATOM 636 N N . THR A 1 81 ? 6.538 4.322 13.275 1.00 10.75 112 THR A N 1
ATOM 637 C CA . THR A 1 81 ? 6.723 4.461 14.717 1.00 10.57 112 THR A CA 1
ATOM 638 C C . THR A 1 81 ? 5.773 5.485 15.325 1.00 11.66 112 THR A C 1
ATOM 639 O O . THR A 1 81 ? 5.262 5.277 16.432 1.00 11.41 112 THR A O 1
ATOM 643 N N . ALA A 1 82 ? 5.546 6.610 14.644 1.00 10.40 113 ALA A N 1
ATOM 644 C CA . ALA A 1 82 ? 4.652 7.622 15.195 1.00 10.31 113 ALA A CA 1
ATOM 645 C C . ALA A 1 82 ? 3.246 7.072 15.304 1.00 11.88 113 ALA A C 1
ATOM 646 O O . ALA A 1 82 ? 2.560 7.294 16.310 1.00 12.28 113 ALA A O 1
ATOM 648 N N . LEU A 1 83 ? 2.813 6.319 14.290 1.00 11.39 114 LEU A N 1
ATOM 649 C CA . LEU A 1 83 ? 1.509 5.672 14.354 1.00 11.60 114 LEU A CA 1
ATOM 650 C C . LEU A 1 83 ? 1.453 4.701 15.524 1.00 11.66 114 LEU A C 1
ATOM 651 O O . LEU A 1 83 ? 0.466 4.673 16.268 1.00 12.35 114 LEU A O 1
ATOM 656 N N . GLY A 1 84 ? 2.519 3.922 15.731 1.00 10.39 115 GLY A N 1
ATOM 657 C CA . GLY A 1 84 ? 2.531 2.991 16.852 1.00 11.71 115 GLY A CA 1
ATOM 658 C C . GLY A 1 84 ? 2.417 3.686 18.197 1.00 11.70 115 GLY A C 1
ATOM 659 O O . GLY A 1 84 ? 1.609 3.295 19.042 1.00 10.72 115 GLY A O 1
ATOM 660 N N . ILE A 1 85 ? 3.200 4.752 18.393 1.00 10.80 116 ILE A N 1
ATOM 661 C CA . ILE A 1 85 ? 3.164 5.511 19.640 1.00 10.41 116 ILE A CA 1
ATOM 662 C C . ILE A 1 85 ? 1.814 6.188 19.816 1.00 10.90 116 ILE A C 1
ATOM 663 O O . ILE A 1 85 ? 1.220 6.161 20.902 1.00 11.74 116 ILE A O 1
ATOM 668 N N . ASP A 1 86 ? 1.311 6.813 18.752 1.00 11.15 117 ASP A N 1
ATOM 669 C CA . ASP A 1 86 ? 0.036 7.513 18.857 1.00 11.01 117 ASP A CA 1
ATOM 670 C C . ASP A 1 86 ? -1.105 6.545 19.141 1.00 11.77 117 ASP A C 1
ATOM 671 O O . ASP A 1 86 ? -2.041 6.869 19.886 1.00 12.39 117 ASP A O 1
ATOM 676 N N . THR A 1 87 ? -1.059 5.361 18.537 1.00 11.42 118 THR A N 1
ATOM 677 C CA . THR A 1 87 ? -2.091 4.363 18.805 1.00 10.87 118 THR A CA 1
ATOM 678 C C . THR A 1 87 ? -2.005 3.869 20.240 1.00 10.78 118 THR A C 1
ATOM 679 O O . THR A 1 87 ? -3.031 3.664 20.894 1.00 12.26 118 THR A O 1
ATOM 683 N N . ALA A 1 88 ? -0.795 3.677 20.758 1.00 10.31 119 ALA A N 1
ATOM 684 C CA . ALA A 1 88 ? -0.661 3.326 22.167 1.00 11.03 119 ALA A CA 1
ATOM 685 C C . ALA A 1 88 ? -1.266 4.410 23.056 1.00 11.08 119 ALA A C 1
ATOM 686 O O . ALA A 1 88 ? -1.988 4.109 24.013 1.00 13.08 119 ALA A O 1
ATOM 688 N N . ARG A 1 89 ? -1.028 5.678 22.731 1.00 11.09 120 ARG A N 1
ATOM 689 C CA . ARG A 1 89 ? -1.559 6.776 23.532 1.00 13.04 120 ARG A CA 1
ATOM 690 C C . ARG A 1 89 ? -3.079 6.820 23.483 1.00 14.88 120 ARG A C 1
ATOM 691 O O . ARG A 1 89 ? -3.743 6.886 24.530 1.00 17.47 120 ARG A O 1
ATOM 699 N N . LYS A 1 90 ? -3.647 6.784 22.277 1.00 12.58 121 LYS A N 1
ATOM 700 C CA . LYS A 1 90 ? -5.070 7.049 22.053 1.00 14.32 121 LYS A CA 1
ATOM 701 C C . LYS A 1 90 ? -5.952 5.828 22.222 1.00 14.92 121 LYS A C 1
ATOM 702 O O . LYS A 1 90 ? -7.171 5.981 22.391 1.00 18.43 121 LYS A O 1
ATOM 708 N N . GLU A 1 91 ? -5.383 4.626 22.152 1.00 12.38 122 GLU A N 1
ATOM 709 C CA . GLU A 1 91 ? -6.134 3.383 22.241 1.00 13.36 122 GLU A CA 1
ATOM 710 C C . GLU A 1 91 ? -5.685 2.520 23.406 1.00 15.25 122 GLU A C 1
ATOM 711 O O . GLU A 1 91 ? -6.514 2.102 24.212 1.00 13.88 122 GLU A O 1
ATOM 717 N N . ALA A 1 92 ? -4.390 2.231 23.520 1.00 11.89 123 ALA A N 1
ATOM 718 C CA . ALA A 1 92 ? -3.952 1.333 24.585 1.00 12.38 123 ALA A CA 1
ATOM 719 C C . ALA A 1 92 ? -4.184 1.939 25.960 1.00 12.35 123 ALA A C 1
ATOM 720 O O . ALA A 1 92 ? -4.680 1.258 26.859 1.00 12.62 123 ALA A O 1
ATOM 722 N N . PHE A 1 93 ? -3.851 3.213 26.137 1.00 11.99 124 PHE A N 1
ATOM 723 C CA . PHE A 1 93 ? -4.042 3.943 27.395 1.00 12.62 124 PHE A CA 1
ATOM 724 C C . PHE A 1 93 ? -5.445 4.539 27.475 1.00 13.66 124 PHE A C 1
ATOM 725 O O . PHE A 1 93 ? -5.612 5.739 27.675 1.00 18.99 124 PHE A O 1
ATOM 733 N N . THR A 1 94 ? -6.459 3.710 27.275 1.00 12.81 125 THR A N 1
ATOM 734 C CA . THR A 1 94 ? -7.845 4.111 27.472 1.00 14.26 125 THR A CA 1
ATOM 735 C C . THR A 1 94 ? -8.495 3.208 28.506 1.00 15.13 125 THR A C 1
ATOM 736 O O . THR A 1 94 ? -8.145 2.028 28.644 1.00 15.76 125 THR A O 1
ATOM 740 N N . GLU A 1 95 ? -9.481 3.770 29.213 1.00 16.15 126 GLU A N 1
ATOM 741 C CA . GLU A 1 95 ? -10.212 2.981 30.194 1.00 17.73 126 GLU A CA 1
ATOM 742 C C . GLU A 1 95 ? -10.850 1.755 29.554 1.00 16.03 126 GLU A C 1
ATOM 743 O O . GLU A 1 95 ? -10.876 0.680 30.165 1.00 15.80 126 GLU A O 1
ATOM 749 N N . ALA A 1 96 ? -11.299 1.883 28.297 1.00 17.82 127 ALA A N 1
ATOM 750 C CA . ALA A 1 96 ? -11.940 0.777 27.596 1.00 15.17 127 ALA A CA 1
ATOM 751 C C . ALA A 1 96 ? -11.028 -0.438 27.484 1.00 16.50 127 ALA A C 1
ATOM 752 O O . ALA A 1 96 ? -11.512 -1.576 27.438 1.00 18.36 127 ALA A O 1
ATOM 754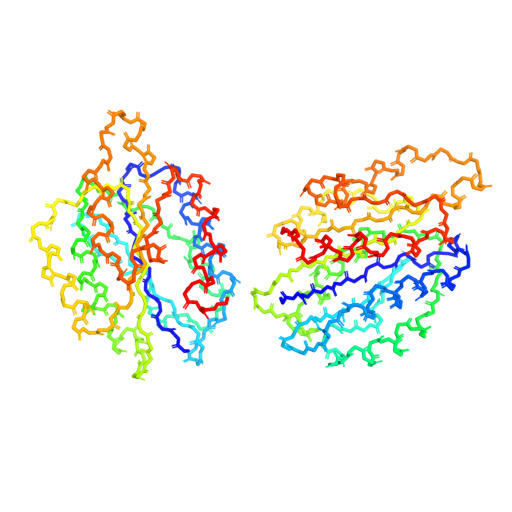 N N . ARG A 1 97 ? -9.713 -0.227 27.423 1.00 15.17 128 ARG A N 1
ATOM 755 C CA . ARG A 1 97 ? -8.774 -1.332 27.305 1.00 14.99 128 ARG A CA 1
ATOM 756 C C . ARG A 1 97 ? -8.061 -1.637 28.617 1.00 17.04 128 ARG A C 1
ATOM 757 O O . ARG A 1 97 ? -7.087 -2.401 28.622 1.00 15.81 128 ARG A O 1
ATOM 765 N N . GLY A 1 98 ? -8.521 -1.052 29.726 1.00 16.07 129 GLY A N 1
ATOM 766 C CA . GLY A 1 98 ? -8.022 -1.392 31.042 1.00 15.65 129 GLY A CA 1
ATOM 767 C C . GLY A 1 98 ? -7.223 -0.321 31.752 1.00 15.13 129 GLY A C 1
ATOM 768 O O . GLY A 1 98 ? -6.812 -0.551 32.893 1.00 16.84 129 GLY A O 1
ATOM 769 N N . ALA A 1 99 ? -6.959 0.824 31.126 1.00 17.33 130 ALA A N 1
ATOM 770 C CA . ALA A 1 99 ? -6.168 1.857 31.781 1.00 16.89 130 ALA A CA 1
ATOM 771 C C . ALA A 1 99 ? -6.889 2.393 33.011 1.00 17.97 130 ALA A C 1
ATOM 772 O O . ALA A 1 99 ? -8.117 2.515 33.030 1.00 19.17 130 ALA A O 1
ATOM 774 N N . ARG A 1 100 ? -6.116 2.669 34.051 1.00 17.76 131 ARG A N 1
ATOM 775 C CA . ARG A 1 100 ? -6.652 3.041 35.350 1.00 19.30 131 ARG A CA 1
ATOM 776 C C . ARG A 1 100 ? -6.389 4.506 35.642 1.00 20.44 131 ARG A C 1
ATOM 777 O O . ARG A 1 100 ? -5.272 5.007 35.463 1.00 22.74 131 ARG A O 1
ATOM 785 N N . ARG A 1 101 ? -7.424 5.170 36.141 1.00 23.74 132 ARG A N 1
ATOM 786 C CA . ARG A 1 101 ? -7.293 6.561 36.525 1.00 26.04 132 ARG A CA 1
ATOM 787 C C . ARG A 1 101 ? -6.273 6.691 37.650 1.00 25.88 132 ARG A C 1
ATOM 788 O O . ARG A 1 101 ? -6.328 5.964 38.648 1.00 29.75 132 ARG A O 1
ATOM 796 N N . GLY A 1 102 ? -5.313 7.588 37.462 1.00 26.34 133 GLY A N 1
ATOM 797 C CA . GLY A 1 102 ? -4.399 7.974 38.511 1.00 21.45 133 GLY A CA 1
ATOM 798 C C . GLY A 1 102 ? -3.133 7.155 38.657 1.00 32.20 133 GLY A C 1
ATOM 799 O O . GLY A 1 102 ? -2.295 7.498 39.495 1.00 28.72 133 GLY A O 1
ATOM 800 N N . VAL A 1 103 ? -2.954 6.087 37.889 1.00 25.17 134 VAL A N 1
ATOM 801 C CA . VAL A 1 103 ? -1.726 5.312 38.004 1.00 23.73 134 VAL A CA 1
ATOM 802 C C . VAL A 1 103 ? -0.655 5.920 37.106 1.00 19.02 134 VAL A C 1
ATOM 803 O O . VAL A 1 103 ? -0.935 6.695 36.191 1.00 24.85 134 VAL A O 1
ATOM 807 N N . LYS A 1 104 ? 0.590 5.567 37.390 1.00 21.10 135 LYS A N 1
ATOM 808 C CA . LYS A 1 104 ? 1.711 5.982 36.560 1.00 18.33 135 LYS A CA 1
ATOM 809 C C . LYS A 1 104 ? 1.611 5.311 35.189 1.00 16.57 135 LYS A C 1
ATOM 810 O O . LYS A 1 104 ? 1.274 4.132 35.087 1.00 17.26 135 LYS A O 1
ATOM 816 N N . LYS A 1 105 ? 1.846 6.083 34.126 1.00 15.15 136 LYS A N 1
ATOM 817 C CA . LYS A 1 105 ? 1.790 5.588 32.751 1.00 14.30 136 LYS A CA 1
ATOM 818 C C . LYS A 1 105 ? 3.199 5.525 32.168 1.00 12.20 136 LYS A C 1
ATOM 819 O O . LYS A 1 105 ? 3.921 6.523 32.182 1.00 13.70 136 LYS A O 1
ATOM 825 N N . VAL A 1 106 ? 3.573 4.373 31.618 1.00 10.35 137 VAL A N 1
ATOM 826 C CA . VAL A 1 106 ? 4.895 4.171 31.034 1.00 11.28 137 VAL A CA 1
ATOM 827 C C . VAL A 1 106 ? 4.744 3.505 29.677 1.00 10.02 137 VAL A C 1
ATOM 828 O O . VAL A 1 106 ? 4.051 2.487 29.555 1.00 10.86 137 VAL A O 1
ATOM 832 N N . MET A 1 107 ? 5.414 4.065 28.668 1.00 11.45 138 MET A N 1
ATOM 833 C CA . MET A 1 107 ? 5.500 3.464 27.342 1.00 9.97 138 MET A CA 1
ATOM 834 C C . MET A 1 107 ? 6.941 3.053 27.098 1.00 10.48 138 MET A C 1
ATOM 835 O O . MET A 1 107 ? 7.862 3.839 27.348 1.00 11.30 138 MET A O 1
ATOM 840 N N . VAL A 1 108 ? 7.131 1.832 26.599 1.00 10.35 139 VAL A N 1
ATOM 841 C CA . VAL A 1 108 ? 8.444 1.320 26.217 1.00 9.69 139 VAL A CA 1
ATOM 842 C C . VAL A 1 108 ? 8.396 1.043 24.721 1.00 10.49 139 VAL A C 1
ATOM 843 O O . VAL A 1 108 ? 7.600 0.212 24.274 1.00 11.67 139 VAL A O 1
ATOM 847 N N . ILE A 1 109 ? 9.245 1.727 23.952 1.00 8.83 140 ILE A N 1
ATOM 848 C CA . ILE A 1 109 ? 9.229 1.666 22.493 1.00 9.05 140 ILE A CA 1
ATOM 849 C C . ILE A 1 109 ? 10.510 0.989 22.038 1.00 9.82 140 ILE A C 1
ATOM 850 O O . ILE A 1 109 ? 11.600 1.433 22.405 1.00 11.30 140 ILE A O 1
ATOM 855 N N . VAL A 1 110 ? 10.390 -0.062 21.233 1.00 9.41 141 VAL A N 1
ATOM 856 C CA . VAL A 1 110 ? 11.547 -0.827 20.754 1.00 10.38 141 VAL A CA 1
ATOM 857 C C . VAL A 1 11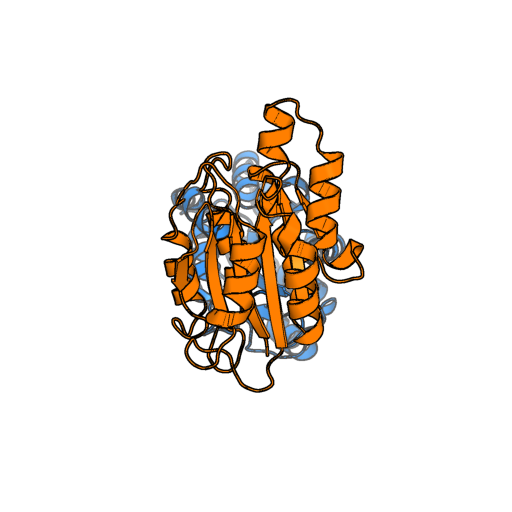0 ? 11.554 -0.772 19.235 1.00 9.34 141 VAL A C 1
ATOM 858 O O . VAL A 1 110 ? 10.568 -1.171 18.606 1.00 11.53 141 VAL A O 1
ATOM 862 N N . THR A 1 111 ? 12.646 -0.284 18.644 1.00 10.81 142 THR A N 1
ATOM 863 C CA . THR A 1 111 ? 12.690 -0.133 17.187 1.00 11.35 142 THR A CA 1
ATOM 864 C C . THR A 1 111 ? 14.109 -0.296 16.653 1.00 10.92 142 THR A C 1
ATOM 865 O O . THR A 1 111 ? 15.088 -0.065 17.364 1.00 10.91 142 THR A O 1
ATOM 869 N N . ASP A 1 112 ? 14.209 -0.681 15.372 1.00 10.30 143 ASP A N 1
ATOM 870 C CA . ASP A 1 112 ? 15.506 -0.861 14.724 1.00 9.73 143 ASP A CA 1
ATOM 871 C C . ASP A 1 112 ? 15.663 -0.018 13.459 1.00 11.22 143 ASP A C 1
ATOM 872 O O . ASP A 1 112 ? 16.554 -0.290 12.649 1.00 13.02 143 ASP A O 1
ATOM 877 N N . GLY A 1 113 ? 14.840 1.008 13.265 1.00 11.14 144 GLY A N 1
ATOM 878 C CA . GLY A 1 113 ? 15.020 1.846 12.093 1.00 13.95 144 GLY A CA 1
ATOM 879 C C . GLY A 1 113 ? 14.357 3.196 12.243 1.00 15.83 144 GLY A C 1
ATOM 880 O O . GLY A 1 113 ? 13.513 3.402 13.118 1.00 13.61 144 GLY A O 1
ATOM 881 N N . GLU A 1 114 ? 14.747 4.116 11.367 1.00 14.90 145 GLU A N 1
ATOM 882 C CA . GLU A 1 114 ? 14.078 5.405 11.287 1.00 14.46 145 GLU A CA 1
ATOM 883 C C . GLU A 1 114 ? 12.674 5.220 10.733 1.00 13.75 145 GLU A C 1
ATOM 884 O O . GLU A 1 114 ? 12.406 4.317 9.936 1.00 15.33 145 GLU A O 1
ATOM 890 N N . SER A 1 115 ? 11.766 6.087 11.158 1.00 14.29 146 SER A N 1
ATOM 891 C CA A SER A 1 115 ? 10.354 5.917 10.852 0.66 14.00 146 SER A CA 1
ATOM 892 C CA B SER A 1 115 ? 10.354 5.923 10.856 0.34 14.05 146 SER A CA 1
ATOM 893 C C . SER A 1 115 ? 9.964 6.661 9.582 1.00 13.84 146 SER A C 1
ATOM 894 O O . SER A 1 115 ? 10.385 7.800 9.350 1.00 14.45 146 SER A O 1
ATOM 899 N N . HIS A 1 116 ? 9.145 6.003 8.762 1.00 14.71 147 HIS A N 1
ATOM 900 C CA A HIS A 1 116 ? 8.593 6.638 7.567 0.52 15.84 147 HIS A CA 1
ATOM 901 C CA B HIS A 1 116 ? 8.642 6.674 7.575 0.48 15.85 147 HIS A CA 1
ATOM 902 C C . HIS A 1 116 ? 7.694 7.814 7.925 1.00 17.47 147 HIS A C 1
ATOM 903 O O . HIS A 1 116 ? 7.568 8.766 7.147 1.00 18.46 147 HIS A O 1
ATOM 916 N N . ASP A 1 117 ? 7.059 7.769 9.095 1.00 14.70 148 ASP A N 1
ATOM 917 C CA . ASP A 1 117 ? 6.182 8.849 9.531 1.00 13.77 148 ASP A CA 1
ATOM 918 C C . ASP A 1 117 ? 6.854 9.764 10.546 1.00 12.07 148 ASP A C 1
ATOM 919 O O . ASP A 1 117 ? 6.174 10.332 11.407 1.00 12.80 148 ASP A O 1
ATOM 924 N N . ASN A 1 118 ? 8.176 9.932 10.451 1.00 13.88 149 ASN A N 1
ATOM 925 C CA . ASN A 1 118 ? 8.878 10.713 11.463 1.00 14.60 149 ASN A CA 1
ATOM 926 C C . ASN A 1 118 ? 8.420 12.168 11.516 1.00 12.38 149 ASN A C 1
ATOM 927 O O . ASN A 1 118 ? 8.641 12.833 12.530 1.00 14.40 149 ASN A O 1
ATOM 932 N N . HIS A 1 119 ? 7.800 12.684 10.451 1.00 12.19 150 HIS A N 1
ATOM 933 C CA . HIS A 1 119 ? 7.287 14.049 10.505 1.00 12.41 150 HIS A CA 1
ATOM 934 C C . HIS A 1 119 ? 6.203 14.211 11.566 1.00 11.55 150 HIS A C 1
ATOM 935 O O . HIS A 1 119 ? 5.924 15.339 11.983 1.00 12.17 150 HIS A O 1
ATOM 942 N N . ARG A 1 120 ? 5.583 13.114 12.003 1.00 11.87 151 ARG A N 1
ATOM 943 C CA . ARG A 1 120 ? 4.545 13.161 13.023 1.00 12.37 151 ARG A CA 1
ATOM 944 C C . ARG A 1 120 ? 5.089 13.100 14.445 1.00 10.57 151 ARG A C 1
ATOM 945 O O . ARG A 1 120 ? 4.324 13.342 15.386 1.00 12.70 151 ARG A O 1
ATOM 953 N N . LEU A 1 121 ? 6.375 12.785 14.630 1.00 11.42 152 LEU A N 1
ATOM 954 C CA . LEU A 1 121 ? 6.864 12.470 15.970 1.00 11.47 152 LEU A CA 1
ATOM 955 C C . LEU A 1 121 ? 6.743 13.669 16.899 1.00 12.70 152 LEU A C 1
ATOM 956 O O . LEU A 1 121 ? 6.391 13.512 18.074 1.00 13.19 152 LEU A O 1
ATOM 961 N N . LYS A 1 122 ? 7.023 14.878 16.407 1.00 12.97 153 LYS A N 1
ATOM 962 C CA . LYS A 1 122 ? 7.021 16.036 17.295 1.00 13.58 153 LYS A CA 1
ATOM 963 C C . LYS A 1 122 ? 5.664 16.198 17.969 1.00 11.74 153 LYS A C 1
ATOM 964 O O . LYS A 1 122 ? 5.578 16.365 19.193 1.00 13.30 153 LYS A O 1
ATOM 970 N N . LYS A 1 123 ? 4.591 16.106 17.187 1.00 11.85 154 LYS A N 1
ATOM 971 C CA . LYS A 1 123 ? 3.252 16.252 17.733 1.00 13.27 154 LYS A CA 1
ATOM 972 C C . LYS A 1 123 ? 2.863 15.041 18.574 1.00 13.35 154 LYS A C 1
ATOM 973 O O . LYS A 1 123 ? 2.294 15.192 19.664 1.00 13.75 154 LYS A O 1
ATOM 979 N N . VAL A 1 124 ? 3.155 13.834 18.084 1.00 11.99 155 VAL A N 1
ATOM 980 C CA . VAL A 1 124 ? 2.781 12.618 18.797 1.00 12.01 155 VAL A CA 1
ATOM 981 C C . VAL A 1 124 ? 3.459 12.566 20.168 1.00 10.52 155 VAL A C 1
ATOM 982 O O . VAL A 1 124 ? 2.823 12.230 21.174 1.00 12.72 155 VAL A O 1
ATOM 986 N N . ILE A 1 125 ? 4.756 12.891 20.215 1.00 10.74 156 ILE A N 1
ATOM 987 C CA A ILE A 1 125 ? 5.492 12.907 21.480 0.61 11.79 156 ILE A CA 1
ATOM 988 C CA B ILE A 1 125 ? 5.490 12.906 21.480 0.39 11.80 156 ILE A CA 1
ATOM 989 C C . ILE A 1 125 ? 4.933 13.973 22.417 1.00 12.60 156 ILE A C 1
ATOM 990 O O . ILE A 1 125 ? 4.775 13.733 23.621 1.00 13.26 156 ILE A O 1
ATOM 999 N N . GLN A 1 126 ? 4.617 15.159 21.886 1.00 13.10 157 GLN A N 1
ATOM 1000 C CA . GLN A 1 126 ? 4.091 16.202 22.766 1.00 13.36 157 GLN A CA 1
ATOM 1001 C C . GLN A 1 126 ? 2.746 15.795 23.345 1.00 12.85 157 GLN A C 1
ATOM 1002 O O . GLN A 1 126 ? 2.461 16.069 24.515 1.00 14.97 157 GLN A O 1
ATOM 1008 N N . ASP A 1 127 ? 1.920 15.110 22.554 1.00 13.30 158 ASP A N 1
ATOM 1009 C CA . ASP A 1 127 ? 0.655 14.607 23.087 1.00 13.12 158 ASP A CA 1
ATOM 1010 C C . ASP A 1 127 ? 0.877 13.583 24.201 1.00 13.07 158 ASP A C 1
ATOM 1011 O O . ASP A 1 127 ? 0.161 13.591 25.213 1.00 15.12 158 ASP A O 1
ATOM 1016 N N . CYS A 1 128 ? 1.873 12.706 24.051 1.00 11.71 159 CYS A N 1
ATOM 1017 C CA . CYS A 1 128 ? 2.197 11.783 25.132 1.00 12.30 159 CYS A CA 1
ATOM 1018 C C . CYS A 1 128 ? 2.666 12.533 26.366 1.00 12.01 159 CYS A C 1
ATOM 1019 O O . CYS A 1 128 ? 2.294 12.182 27.496 1.00 14.45 159 CYS A O 1
ATOM 1022 N N . GLU A 1 129 ? 3.507 13.553 26.174 1.00 13.38 160 GLU A N 1
ATOM 1023 C CA . GLU A 1 129 ? 4.000 14.341 27.301 1.00 14.26 160 GLU A CA 1
ATOM 1024 C C . GLU A 1 129 ? 2.853 15.055 28.004 1.00 15.03 160 GLU A C 1
ATOM 1025 O O . GLU A 1 129 ? 2.788 15.072 29.244 1.00 18.04 160 GLU A O 1
ATOM 1031 N N . ASP A 1 130 ? 1.925 15.618 27.227 1.00 15.02 161 ASP A N 1
ATOM 1032 C CA . ASP A 1 130 ? 0.762 16.276 27.814 1.00 16.87 161 ASP A CA 1
ATOM 1033 C C . ASP A 1 130 ? -0.065 15.313 28.658 1.00 17.66 161 ASP A C 1
ATOM 1034 O O . ASP A 1 130 ? -0.624 15.721 29.684 1.00 21.84 161 ASP A O 1
ATOM 1039 N N . GLU A 1 131 ? -0.146 14.042 28.256 1.00 15.02 162 GLU A N 1
ATOM 1040 C CA . GLU A 1 131 ? -0.909 13.010 28.953 1.00 13.26 162 GLU A CA 1
ATOM 1041 C C . GLU A 1 131 ? -0.081 12.247 29.994 1.00 14.31 162 GLU A C 1
ATOM 1042 O O . GLU A 1 131 ? -0.519 11.185 30.466 1.00 15.89 162 GLU A O 1
ATOM 1048 N N . ASN A 1 132 ? 1.100 12.762 30.348 1.00 15.38 163 ASN A N 1
ATOM 1049 C CA . ASN A 1 132 ? 1.917 12.236 31.441 1.00 13.48 163 ASN A CA 1
ATOM 1050 C C . ASN A 1 132 ? 2.387 10.809 31.192 1.00 17.33 163 ASN A C 1
ATOM 1051 O O . ASN A 1 132 ? 2.574 10.035 32.130 1.00 16.30 163 ASN A O 1
ATOM 1056 N N . ILE A 1 133 ? 2.664 10.465 29.941 1.00 13.04 164 ILE A N 1
ATOM 1057 C CA . ILE A 1 133 ? 3.207 9.149 29.609 1.00 12.07 164 ILE A CA 1
ATOM 1058 C C . ILE A 1 133 ? 4.729 9.231 29.607 1.00 12.22 164 ILE A C 1
ATOM 1059 O O . ILE A 1 133 ? 5.320 9.891 28.746 1.00 15.37 164 ILE A O 1
ATOM 1064 N N . GLN A 1 134 ? 5.366 8.559 30.569 1.00 11.60 165 GLN A N 1
ATOM 1065 C CA . GLN A 1 134 ? 6.820 8.486 30.615 1.00 12.33 165 GLN A CA 1
ATOM 1066 C C . GLN A 1 134 ? 7.289 7.501 29.553 1.00 12.66 165 GLN A C 1
ATOM 1067 O O . GLN A 1 134 ? 6.809 6.368 29.509 1.00 13.88 165 GLN A O 1
ATOM 1073 N N . ARG A 1 135 ? 8.264 7.903 28.741 1.00 11.68 166 ARG A N 1
ATOM 1074 C CA . ARG A 1 135 ? 8.659 7.127 27.563 1.00 9.89 166 ARG A CA 1
ATOM 1075 C C . ARG A 1 135 ? 10.098 6.640 27.680 1.00 10.12 166 ARG A C 1
ATOM 1076 O O . ARG A 1 135 ? 11.021 7.436 27.884 1.00 11.78 166 ARG A O 1
ATOM 1084 N N . PHE A 1 136 ? 10.277 5.328 27.573 1.00 10.06 167 PHE A N 1
ATOM 1085 C CA . PHE A 1 136 ? 11.590 4.719 27.420 1.00 10.56 167 PHE A CA 1
ATOM 1086 C C . PHE A 1 136 ? 11.705 4.236 25.989 1.00 10.82 167 PHE A C 1
ATOM 1087 O O . PHE A 1 136 ? 10.829 3.514 25.509 1.00 12.83 167 PHE A O 1
ATOM 1095 N N . SER A 1 137 ? 12.759 4.639 25.302 1.00 10.78 168 SER A N 1
ATOM 1096 C CA . SER A 1 137 ? 12.924 4.269 23.908 1.00 9.96 168 SER A CA 1
ATOM 1097 C C . SER A 1 137 ? 14.219 3.499 23.736 1.00 10.72 168 SER A C 1
ATOM 1098 O O . SER A 1 137 ? 15.237 3.808 24.373 1.00 11.22 168 SER A O 1
ATOM 1101 N N . ILE A 1 138 ? 14.153 2.476 22.894 1.00 10.74 169 ILE A N 1
ATOM 1102 C CA . ILE A 1 138 ? 15.231 1.530 22.687 1.00 9.72 169 ILE A CA 1
ATOM 1103 C C . ILE A 1 138 ? 15.499 1.475 21.192 1.00 10.32 169 ILE A C 1
ATOM 1104 O O . ILE A 1 138 ? 14.604 1.113 20.413 1.00 10.91 169 ILE A O 1
ATOM 1109 N N . ALA A 1 139 ? 16.709 1.871 20.790 1.00 10.73 170 ALA A N 1
ATOM 1110 C CA . ALA A 1 139 ? 17.161 1.758 19.408 1.00 10.68 170 ALA A CA 1
ATOM 1111 C C . ALA A 1 139 ? 18.070 0.541 19.301 1.00 10.66 170 ALA A C 1
ATOM 1112 O O . ALA A 1 139 ? 19.092 0.466 19.985 1.00 11.05 170 ALA A O 1
ATOM 1114 N N . ILE A 1 140 ? 17.698 -0.403 18.452 1.00 10.51 171 ILE A N 1
ATOM 1115 C CA . ILE A 1 140 ? 18.527 -1.563 18.157 1.00 10.82 171 ILE A CA 1
ATOM 1116 C C . ILE A 1 140 ? 19.285 -1.251 16.883 1.00 10.48 171 ILE A C 1
ATOM 1117 O O . ILE A 1 140 ? 18.669 -1.074 15.828 1.00 11.77 171 ILE A O 1
ATOM 1122 N N . LEU A 1 141 ? 20.609 -1.185 16.970 1.00 10.96 172 LEU A N 1
ATOM 1123 C CA . LEU A 1 141 ? 21.410 -0.738 15.841 1.00 13.13 172 LEU A CA 1
ATOM 1124 C C . LEU A 1 141 ? 21.868 -1.872 14.939 1.00 11.23 172 LEU A C 1
ATOM 1125 O O . LEU A 1 141 ? 22.574 -1.609 13.958 1.00 12.67 172 LEU A O 1
ATOM 1130 N N . GLY A 1 142 ? 21.436 -3.105 15.215 1.00 11.57 173 GLY A N 1
ATOM 1131 C CA . GLY A 1 142 ? 21.907 -4.294 14.529 1.00 12.29 173 GLY A CA 1
ATOM 1132 C C . GLY A 1 142 ? 21.790 -4.237 13.021 1.00 12.69 173 GLY A C 1
ATOM 1133 O O . GLY A 1 142 ? 22.809 -4.293 12.326 1.00 13.48 173 GLY A O 1
ATOM 1134 N N . SER A 1 143 ? 20.573 -4.115 12.495 1.00 11.66 174 SER A N 1
ATOM 1135 C CA . SER A 1 143 ? 20.410 -4.181 11.048 1.00 12.55 174 SER A CA 1
ATOM 1136 C C . SER A 1 143 ? 21.102 -3.022 10.338 1.00 13.54 174 SER A C 1
ATOM 1137 O O . SER A 1 143 ? 21.672 -3.211 9.260 1.00 15.39 174 SER A O 1
ATOM 1140 N N . TYR A 1 144 ? 21.091 -1.821 10.925 1.00 14.20 175 TYR A N 1
ATOM 1141 C CA . TYR A 1 144 ? 21.810 -0.706 10.316 1.00 14.16 175 TYR A CA 1
ATOM 1142 C C . TYR A 1 144 ? 23.302 -0.999 10.254 1.00 12.81 175 TYR A C 1
ATOM 1143 O O . TYR A 1 144 ? 23.945 -0.802 9.214 1.00 13.86 175 TYR A O 1
ATOM 1152 N N . ASN A 1 145 ? 23.879 -1.448 11.369 1.00 12.30 176 ASN A N 1
ATOM 1153 C CA . ASN A 1 145 ? 25.309 -1.758 11.365 1.00 15.05 176 ASN A CA 1
ATOM 1154 C C . ASN A 1 145 ? 25.621 -2.871 10.374 1.00 15.70 176 ASN A C 1
ATOM 1155 O O . ASN A 1 145 ? 26.638 -2.819 9.669 1.00 17.39 176 ASN A O 1
ATOM 1160 N N . ARG A 1 146 ? 24.767 -3.896 10.308 1.00 14.84 177 ARG A N 1
ATOM 1161 C CA . ARG A 1 146 ? 25.018 -5.006 9.390 1.00 14.33 177 ARG A CA 1
ATOM 1162 C C . ARG A 1 146 ? 24.914 -4.584 7.934 1.00 18.18 177 ARG A C 1
ATOM 1163 O O . ARG A 1 146 ? 25.522 -5.231 7.072 1.00 19.27 177 ARG A O 1
ATOM 1171 N N . GLY A 1 147 ? 24.168 -3.525 7.645 1.00 15.23 178 GLY A N 1
ATOM 1172 C CA . GLY A 1 147 ? 24.091 -2.954 6.320 1.00 19.45 178 GLY A CA 1
ATOM 1173 C C . GLY A 1 147 ? 25.035 -1.799 6.083 1.00 18.58 178 GLY A C 1
ATOM 1174 O O . GLY A 1 147 ? 24.936 -1.149 5.038 1.00 23.12 178 GLY A O 1
ATOM 1175 N N . ASN A 1 148 ? 25.949 -1.533 7.014 1.00 18.78 179 ASN A N 1
ATOM 1176 C CA . ASN A 1 148 ? 26.882 -0.412 6.925 1.00 20.29 179 ASN A CA 1
ATOM 1177 C C . ASN A 1 148 ? 26.163 0.918 6.706 1.00 21.42 179 ASN A C 1
ATOM 1178 O O . ASN A 1 148 ? 26.599 1.763 5.921 1.00 26.54 179 ASN A O 1
ATOM 1183 N N . LEU A 1 149 ? 25.048 1.115 7.407 1.00 18.86 180 LEU A N 1
ATOM 1184 C CA . LEU A 1 149 ? 24.300 2.359 7.336 1.00 21.68 180 LEU A CA 1
ATOM 1185 C C . LEU A 1 149 ? 24.663 3.227 8.528 1.00 20.20 180 LEU A C 1
ATOM 1186 O O . LEU A 1 149 ? 24.838 2.726 9.642 1.00 20.51 180 LEU A O 1
ATOM 1191 N N . SER A 1 150 ? 24.768 4.532 8.290 1.00 21.65 181 SER A N 1
ATOM 1192 C CA . SER A 1 150 ? 25.018 5.455 9.387 1.00 23.04 181 SER A CA 1
ATOM 1193 C C . SER A 1 150 ? 23.856 5.410 10.369 1.00 17.56 181 SER A C 1
ATOM 1194 O O . SER A 1 150 ? 22.695 5.389 9.965 1.00 19.80 181 SER A O 1
ATOM 1197 N N . THR A 1 151 ? 24.171 5.413 11.660 1.00 18.35 182 THR A N 1
ATOM 1198 C CA . THR A 1 151 ? 23.156 5.329 12.708 1.00 17.75 182 THR A CA 1
ATOM 1199 C C . THR A 1 151 ? 22.938 6.633 13.456 1.00 17.19 182 THR A C 1
ATOM 1200 O O . THR A 1 151 ? 22.076 6.690 14.353 1.00 17.37 182 THR A O 1
ATOM 1204 N N . GLU A 1 152 ? 23.745 7.654 13.177 1.00 17.41 183 GLU A N 1
ATOM 1205 C CA . GLU A 1 152 ? 23.638 8.895 13.933 1.00 18.06 183 GLU A CA 1
ATOM 1206 C C . GLU A 1 152 ? 22.247 9.588 13.861 1.00 17.76 183 GLU A C 1
ATOM 1207 O O . GLU A 1 152 ? 21.696 10.003 14.888 1.00 17.45 183 GLU A O 1
ATOM 1213 N N . LYS A 1 153 ? 21.680 9.761 12.657 1.00 16.19 184 LYS A N 1
ATOM 1214 C CA . LYS A 1 153 ? 20.332 10.341 12.574 1.00 17.88 184 LYS A CA 1
ATOM 1215 C C . LYS A 1 153 ? 19.295 9.431 13.238 1.00 15.82 184 LYS A C 1
ATOM 1216 O O . LYS A 1 153 ? 18.341 9.913 13.860 1.00 16.51 184 LYS A O 1
ATOM 1222 N N . PHE A 1 154 ? 19.445 8.111 13.081 1.00 15.27 185 PHE A N 1
ATOM 1223 C CA . PHE A 1 154 ? 18.556 7.140 13.730 1.00 12.51 185 PHE A CA 1
ATOM 1224 C C . PHE A 1 154 ? 18.582 7.299 15.245 1.00 13.75 185 PHE A C 1
ATOM 1225 O O . PHE A 1 154 ? 17.532 7.367 15.900 1.00 11.60 185 PHE A O 1
ATOM 1233 N N . VAL A 1 155 ? 19.776 7.359 15.823 1.00 13.53 186 VAL A N 1
ATOM 1234 C CA . VAL A 1 155 ? 19.908 7.534 17.265 1.00 12.34 186 VAL A CA 1
ATOM 1235 C C . VAL A 1 155 ? 19.259 8.840 17.705 1.00 13.64 186 VAL A C 1
ATOM 1236 O O . VAL A 1 155 ? 18.563 8.894 18.731 1.00 14.41 186 VAL A O 1
ATOM 1240 N N . GLU A 1 156 ? 19.453 9.908 16.930 1.00 14.79 187 GLU A N 1
ATOM 1241 C CA . GLU A 1 156 ? 18.854 11.183 17.296 1.00 16.22 187 GLU A CA 1
ATOM 1242 C C . GLU A 1 156 ? 17.333 11.085 17.299 1.00 13.85 187 GLU A C 1
ATOM 1243 O O . GLU A 1 156 ? 16.670 11.607 18.205 1.00 14.25 187 GLU A O 1
ATOM 1249 N N . GLU A 1 157 ? 16.764 10.391 16.313 1.00 12.74 188 GLU A N 1
ATOM 1250 C CA . GLU A 1 157 ? 15.313 10.242 16.251 1.00 13.05 188 GLU A CA 1
ATOM 1251 C C . GLU A 1 157 ? 14.793 9.483 17.462 1.00 14.24 188 GLU A C 1
ATOM 1252 O O . GLU A 1 157 ? 13.815 9.893 18.096 1.00 13.65 188 GLU A O 1
ATOM 1258 N N . ILE A 1 158 ? 15.443 8.375 17.811 1.00 12.25 189 ILE A N 1
ATOM 1259 C CA . ILE A 1 158 ? 14.925 7.571 18.915 1.00 11.29 189 ILE A CA 1
ATOM 1260 C C . ILE A 1 158 ? 15.158 8.268 20.252 1.00 14.66 189 ILE A C 1
ATOM 1261 O O . ILE A 1 158 ? 14.300 8.217 21.140 1.00 10.56 189 ILE A O 1
ATOM 1266 N N . LYS A 1 159 ? 16.298 8.958 20.412 1.00 12.20 190 LYS A N 1
ATOM 1267 C CA . LYS A 1 159 ? 16.496 9.783 21.602 1.00 12.60 190 LYS A CA 1
ATOM 1268 C C . LYS A 1 159 ? 15.359 10.785 21.784 1.00 12.27 190 LYS A C 1
ATOM 1269 O O . LYS A 1 159 ? 14.932 11.056 22.913 1.00 14.78 190 LYS A O 1
ATOM 1275 N N . SER A 1 160 ? 14.863 11.354 20.681 1.00 13.72 191 SER A N 1
ATOM 1276 C CA . SER A 1 160 ? 13.830 12.382 20.774 1.00 12.61 191 SER A CA 1
ATOM 1277 C C . SER A 1 160 ? 12.521 11.836 21.329 1.00 12.48 191 SER A C 1
ATOM 1278 O O . SER A 1 160 ? 11.709 12.612 21.846 1.00 13.92 191 SER A O 1
ATOM 1281 N N . ILE A 1 161 ? 12.317 10.519 21.253 1.00 12.44 192 ILE A N 1
ATOM 1282 C CA . ILE A 1 161 ? 11.115 9.893 21.790 1.00 11.89 192 ILE A CA 1
ATOM 1283 C C . ILE A 1 161 ? 11.193 9.750 23.311 1.00 11.55 192 ILE A C 1
ATOM 1284 O O . ILE A 1 161 ? 10.160 9.804 24.004 1.00 12.18 192 ILE A O 1
ATOM 1289 N N . ALA A 1 162 ? 12.406 9.582 23.848 1.00 12.56 193 ALA A N 1
ATOM 1290 C CA . ALA A 1 162 ? 12.605 9.295 25.262 1.00 10.98 193 ALA A CA 1
ATOM 1291 C C . ALA A 1 162 ? 12.239 10.506 26.120 1.00 10.95 193 ALA A C 1
ATOM 1292 O O . ALA A 1 162 ? 12.508 11.659 25.763 1.00 13.06 193 ALA A O 1
ATOM 1294 N N . SER A 1 163 ? 11.663 10.230 27.281 1.00 11.47 194 SER A N 1
ATOM 1295 C CA . SER A 1 163 ? 11.437 11.277 28.270 1.00 11.33 194 SER A CA 1
ATOM 1296 C C . SER A 1 163 ? 12.768 11.789 28.816 1.00 15.93 194 SER A C 1
ATOM 1297 O O . SER A 1 163 ? 13.803 11.114 28.764 1.00 13.78 194 SER A O 1
ATOM 1300 N N . GLU A 1 164 ? 12.730 13.000 29.353 1.00 17.23 195 GLU A N 1
ATOM 1301 C CA . GLU A 1 164 ? 13.888 13.530 30.058 1.00 16.97 195 GLU A CA 1
ATOM 1302 C C . GLU A 1 164 ? 13.937 12.981 31.475 1.00 17.48 195 GLU A C 1
ATOM 1303 O O . GLU A 1 164 ? 12.892 12.785 32.100 1.00 18.76 195 GLU A O 1
ATOM 1309 N N . PRO A 1 165 ? 15.155 12.718 31.990 1.00 16.90 196 PRO A N 1
ATOM 1310 C CA . PRO A 1 165 ? 16.420 12.877 31.264 1.00 16.14 196 PRO A CA 1
ATOM 1311 C C . PRO A 1 165 ? 16.656 11.801 30.198 1.00 13.89 196 PRO A C 1
ATOM 1312 O O . PRO A 1 165 ? 16.445 10.604 30.425 1.00 14.62 196 PRO A O 1
ATOM 1316 N N . THR A 1 166 ? 17.131 12.266 29.043 1.00 14.96 197 THR A N 1
ATOM 1317 C CA . THR A 1 166 ? 17.241 11.392 27.878 1.00 13.68 197 THR A CA 1
ATOM 1318 C C . THR A 1 166 ? 18.142 10.196 28.147 1.00 19.32 197 THR A C 1
ATOM 1319 O O . THR A 1 166 ? 17.810 9.065 27.777 1.00 18.05 197 THR A O 1
ATOM 1323 N N . GLU A 1 167 ? 19.276 10.411 28.810 1.00 14.49 198 GLU A N 1
ATOM 1324 C CA . GLU A 1 167 ? 20.207 9.301 28.989 1.00 18.22 198 GLU A CA 1
ATOM 1325 C C . GLU A 1 167 ? 19.696 8.232 29.949 1.00 18.16 198 GLU A C 1
ATOM 1326 O O . GLU A 1 167 ? 20.230 7.117 29.944 1.00 21.83 198 GLU A O 1
ATOM 1332 N N . LYS A 1 168 ? 18.690 8.530 30.770 1.00 14.45 199 LYS A N 1
ATOM 1333 C CA . LYS A 1 168 ? 18.085 7.488 31.586 1.00 14.40 199 LYS A CA 1
ATOM 1334 C C . LYS A 1 168 ? 16.964 6.768 30.858 1.00 14.57 199 LYS A C 1
ATOM 1335 O O . LYS A 1 168 ? 16.643 5.629 31.213 1.00 16.13 199 LYS A O 1
ATOM 1341 N N . HIS A 1 169 ? 16.384 7.399 29.844 1.00 11.62 200 HIS A N 1
ATOM 1342 C CA . HIS A 1 169 ? 15.201 6.868 29.185 1.00 12.15 200 HIS A CA 1
ATOM 1343 C C . HIS A 1 169 ? 15.490 6.292 27.818 1.00 13.42 200 HIS A C 1
ATOM 1344 O O . HIS A 1 169 ? 14.627 5.611 27.263 1.00 12.98 200 HIS A O 1
ATOM 1351 N N . PHE A 1 170 ? 16.662 6.550 27.266 1.00 11.65 201 PHE A N 1
ATOM 1352 C CA . PHE A 1 170 ? 17.039 6.052 25.958 1.00 11.76 201 PHE A CA 1
ATOM 1353 C C . PHE A 1 170 ? 18.095 4.969 26.122 1.00 11.06 201 PHE A C 1
ATOM 1354 O O . PHE A 1 170 ? 19.054 5.129 26.891 1.00 12.91 201 PHE A O 1
ATOM 1362 N N . PHE A 1 171 ? 17.930 3.873 25.385 1.00 11.27 202 PHE A N 1
ATOM 1363 C CA . PHE A 1 171 ? 18.882 2.770 25.378 1.00 11.07 202 PHE A CA 1
ATOM 1364 C C . PHE A 1 171 ? 19.356 2.529 23.958 1.00 11.20 202 PHE A C 1
ATOM 1365 O O . PHE A 1 171 ? 18.551 2.224 23.069 1.00 12.60 202 PHE A O 1
ATOM 1373 N N . ASN A 1 172 ? 20.669 2.642 23.759 1.00 10.92 203 ASN A N 1
ATOM 1374 C CA . ASN A 1 172 ? 21.328 2.292 22.509 1.00 12.44 203 ASN A CA 1
ATOM 1375 C C . ASN A 1 172 ? 21.810 0.853 22.639 1.00 13.22 203 ASN A C 1
ATOM 1376 O O . ASN A 1 172 ? 22.711 0.564 23.431 1.00 12.91 203 ASN A O 1
ATOM 1381 N N . VAL A 1 173 ? 21.198 -0.047 21.867 1.00 12.19 204 VAL A N 1
ATOM 1382 C CA . VAL A 1 173 ? 21.453 -1.478 21.944 1.00 11.45 204 VAL A CA 1
ATOM 1383 C C . VAL A 1 173 ? 22.151 -1.891 20.654 1.00 12.27 204 VAL A C 1
ATOM 1384 O O . VAL A 1 173 ? 21.620 -1.692 19.558 1.00 11.05 204 VAL A O 1
ATOM 1388 N N . SER A 1 174 ? 23.324 -2.501 20.776 1.00 11.73 205 SER A N 1
ATOM 1389 C CA . SER A 1 174 ? 24.145 -2.713 19.588 1.00 10.66 205 SER A CA 1
ATOM 1390 C C . SER A 1 174 ? 23.525 -3.705 18.610 1.00 11.68 205 SER A C 1
ATOM 1391 O O . SER A 1 174 ? 23.658 -3.535 17.396 1.00 14.27 205 SER A O 1
ATOM 1394 N N . ASP A 1 175 ? 22.864 -4.745 19.111 1.00 12.63 206 ASP A N 1
ATOM 1395 C CA . ASP A 1 175 ? 22.304 -5.778 18.247 1.00 13.69 206 ASP A CA 1
ATOM 1396 C C . ASP A 1 175 ? 21.249 -6.545 19.031 1.00 12.32 206 ASP A C 1
ATOM 1397 O O . ASP A 1 175 ? 21.147 -6.438 20.258 1.00 13.10 206 ASP A O 1
ATOM 1402 N N . GLU A 1 176 ? 20.463 -7.331 18.295 1.00 11.25 207 GLU A N 1
ATOM 1403 C CA . GLU A 1 176 ? 19.291 -7.979 18.871 1.00 11.86 207 GLU A CA 1
ATOM 1404 C C . GLU A 1 176 ? 19.658 -8.859 20.055 1.00 13.25 207 GLU A C 1
ATOM 1405 O O . GLU A 1 176 ? 18.960 -8.866 21.073 1.00 13.67 207 GLU A O 1
ATOM 1411 N N . LEU A 1 177 ? 20.747 -9.616 19.944 1.00 15.51 208 LEU A N 1
ATOM 1412 C CA . LEU A 1 177 ? 21.138 -10.498 21.036 1.00 15.50 208 LEU A CA 1
ATOM 1413 C C . LEU A 1 177 ? 21.531 -9.736 22.296 1.00 16.01 208 LEU A C 1
ATOM 1414 O O . LEU A 1 177 ? 21.562 -10.334 23.378 1.00 21.81 208 LEU A O 1
ATOM 1419 N N . ALA A 1 178 ? 21.848 -8.447 22.186 1.00 15.09 209 ALA A N 1
ATOM 1420 C CA . ALA A 1 178 ? 22.168 -7.640 23.360 1.00 15.75 209 ALA A CA 1
ATOM 1421 C C . ALA A 1 178 ? 20.938 -7.042 24.038 1.00 14.00 209 ALA A C 1
ATOM 1422 O O . ALA A 1 178 ? 21.072 -6.433 25.100 1.00 15.56 209 ALA A O 1
ATOM 1424 N N . LEU A 1 179 ? 19.745 -7.202 23.463 1.00 13.42 210 LEU A N 1
ATOM 1425 C CA . LEU A 1 179 ? 18.563 -6.567 24.040 1.00 13.46 210 LEU A CA 1
ATOM 1426 C C . LEU A 1 179 ? 18.309 -7.031 25.472 1.00 15.58 210 LEU A C 1
ATOM 1427 O O . LEU A 1 179 ? 17.969 -6.220 26.346 1.00 16.97 210 LEU A O 1
ATOM 1432 N N . VAL A 1 180 ? 18.472 -8.328 25.742 1.00 16.83 211 VAL A N 1
ATOM 1433 C CA . VAL A 1 180 ? 18.188 -8.832 27.084 1.00 20.46 211 VAL A CA 1
ATOM 1434 C C . VAL A 1 180 ? 19.081 -8.200 28.141 1.00 21.65 211 VAL A C 1
ATOM 1435 O O . VAL A 1 180 ? 18.712 -8.172 29.321 1.00 20.92 211 VAL A O 1
ATOM 1439 N N . THR A 1 181 ? 20.238 -7.662 27.743 1.00 19.44 212 THR A N 1
ATOM 1440 C CA A THR A 1 181 ? 21.208 -7.112 28.687 0.10 19.76 212 THR A CA 1
ATOM 1441 C CA B THR A 1 181 ? 21.183 -7.141 28.724 0.90 19.78 212 THR A CA 1
ATOM 1442 C C . THR A 1 181 ? 20.710 -5.847 29.379 1.00 18.02 212 THR A C 1
ATOM 1443 O O . THR A 1 181 ? 21.217 -5.498 30.448 1.00 20.46 212 THR A O 1
ATOM 1450 N N . ILE A 1 182 ? 19.753 -5.128 28.781 1.00 17.29 213 ILE A N 1
ATOM 1451 C CA . ILE A 1 182 ? 19.261 -3.883 29.375 1.00 15.86 213 ILE A CA 1
ATOM 1452 C C . ILE A 1 182 ? 18.129 -4.098 30.375 1.00 12.59 213 ILE A C 1
ATOM 1453 O O . ILE A 1 182 ? 17.669 -3.126 30.984 1.00 14.38 213 ILE A O 1
ATOM 1458 N N . VAL A 1 183 ? 17.679 -5.336 30.575 1.00 13.44 214 VAL A N 1
ATOM 1459 C CA . VAL A 1 183 ? 16.438 -5.578 31.308 1.00 14.48 214 VAL A CA 1
ATOM 1460 C C . VAL A 1 183 ? 16.528 -5.103 32.757 1.00 15.00 214 VAL A C 1
ATOM 1461 O O . VAL A 1 183 ? 15.594 -4.483 33.277 1.00 15.91 214 VAL A O 1
ATOM 1465 N N . LYS A 1 184 ? 17.635 -5.400 33.441 1.00 16.07 215 LYS A N 1
ATOM 1466 C CA . LYS A 1 184 ? 17.747 -5.028 34.849 1.00 16.21 215 LYS A CA 1
ATOM 1467 C C . LYS A 1 184 ? 17.689 -3.518 35.022 1.00 15.02 215 LYS A C 1
ATOM 1468 O O . LYS A 1 184 ? 16.921 -3.008 35.846 1.00 18.37 215 LYS A O 1
ATOM 1474 N N . THR A 1 185 ? 18.464 -2.785 34.223 1.00 15.09 216 THR A N 1
ATOM 1475 C CA . THR A 1 185 ? 18.474 -1.328 34.319 1.00 14.46 216 THR A CA 1
ATOM 1476 C C . THR A 1 185 ? 17.135 -0.734 33.899 1.00 16.43 216 THR A C 1
ATOM 1477 O O . THR A 1 185 ? 16.596 0.155 34.571 1.00 14.88 216 THR A O 1
ATOM 1481 N N . LEU A 1 186 ? 16.580 -1.217 32.789 1.00 13.76 217 LEU A N 1
ATOM 1482 C CA . LEU A 1 186 ? 15.298 -0.697 32.323 1.00 14.13 217 LEU A CA 1
ATOM 1483 C C . LEU A 1 186 ? 14.205 -0.906 33.364 1.00 16.05 217 LEU A C 1
ATOM 1484 O O . LEU A 1 186 ? 13.440 0.017 33.676 1.00 14.82 217 LEU A O 1
ATOM 1489 N N . GLY A 1 187 ? 14.109 -2.121 33.903 1.00 16.35 218 GLY A N 1
ATOM 1490 C CA . GLY A 1 187 ? 13.106 -2.389 34.920 1.00 17.43 218 GLY A CA 1
ATOM 1491 C C . GLY A 1 187 ? 13.277 -1.531 36.158 1.00 17.82 218 GLY A C 1
ATOM 1492 O O . GLY A 1 187 ? 12.291 -1.056 36.733 1.00 21.08 218 GLY A O 1
ATOM 1493 N N . GLU A 1 188 ? 14.524 -1.328 36.594 1.00 18.40 219 GLU A N 1
ATOM 1494 C CA . GLU A 1 188 ? 14.756 -0.488 37.765 1.00 21.44 219 GLU A CA 1
ATOM 1495 C C . GLU A 1 188 ? 14.266 0.931 37.523 1.00 21.64 219 GLU A C 1
ATOM 1496 O O . GLU A 1 188 ? 13.599 1.521 38.383 1.00 22.43 219 GLU A O 1
ATOM 1502 N N . ARG A 1 189 ? 14.525 1.468 36.327 1.00 17.62 220 ARG A N 1
ATOM 1503 C CA . ARG A 1 189 ? 14.139 2.840 36.023 1.00 15.80 220 ARG A CA 1
ATOM 1504 C C . ARG A 1 189 ? 12.637 2.988 35.830 1.00 17.05 220 ARG A C 1
ATOM 1505 O O . ARG A 1 189 ? 12.071 4.021 36.206 1.00 20.23 220 ARG A O 1
ATOM 1513 N N . ILE A 1 190 ? 11.979 1.967 35.276 1.00 16.05 221 ILE A N 1
ATOM 1514 C CA . ILE A 1 190 ? 10.529 2.026 35.098 1.00 17.11 221 ILE A CA 1
ATOM 1515 C C . ILE A 1 190 ? 9.844 2.249 36.437 1.00 25.26 221 ILE A C 1
ATOM 1516 O O . ILE A 1 190 ? 8.888 3.028 36.541 1.00 24.41 221 ILE A O 1
ATOM 1521 N N . PHE A 1 191 ? 10.353 1.616 37.487 1.00 22.71 222 PHE A N 1
ATOM 1522 C CA . PHE A 1 191 ? 9.738 1.698 38.801 1.00 25.73 222 PHE A CA 1
ATOM 1523 C C . PHE A 1 191 ? 10.421 2.699 39.725 1.00 29.79 222 PHE A C 1
ATOM 1524 O O . PHE A 1 191 ? 10.067 2.773 40.905 1.00 41.00 222 PHE A O 1
ATOM 1532 N N . ALA A 1 192 ? 11.378 3.475 39.222 1.00 26.03 223 ALA A N 1
ATOM 1533 C CA . ALA A 1 192 ? 12.095 4.458 40.027 1.00 27.21 223 ALA A CA 1
ATOM 1534 C C . ALA A 1 192 ? 11.913 5.893 39.556 1.00 33.62 223 ALA A C 1
ATOM 1535 O O . ALA A 1 192 ? 11.961 6.807 40.383 1.00 32.24 223 ALA A O 1
ATOM 1537 N N . LEU A 1 193 ? 11.699 6.116 38.265 1.00 26.47 224 LEU A N 1
ATOM 1538 C CA . LEU A 1 193 ? 11.609 7.455 37.705 1.00 29.24 224 LEU A CA 1
ATOM 1539 C C . LEU A 1 193 ? 10.156 7.816 37.417 1.00 26.02 224 LEU A C 1
ATOM 1540 O O . LEU A 1 193 ? 9.284 6.951 37.309 1.00 26.84 224 LEU A O 1
ATOM 1545 N N . GLU A 1 194 ? 9.905 9.115 37.297 1.00 30.94 225 GLU A N 1
ATOM 1546 C CA . GLU A 1 194 ? 8.544 9.606 37.124 1.00 34.24 225 GLU A CA 1
ATOM 1547 C C . GLU A 1 194 ? 8.448 10.480 35.874 1.00 36.86 225 GLU A C 1
ATOM 1548 O O . GLU A 1 194 ? 7.690 10.185 34.947 1.00 38.94 225 GLU A O 1
ATOM 1554 N N . GLN B 1 1 ? -15.432 7.741 48.609 1.00 31.83 332 GLN B N 1
ATOM 1555 C CA . GLN B 1 1 ? -14.840 7.610 49.933 1.00 26.55 332 GLN B CA 1
ATOM 1556 C C . GLN B 1 1 ? -14.478 8.956 50.555 1.00 16.62 332 GLN B C 1
ATOM 1557 O O . GLN B 1 1 ? -14.471 9.072 51.766 1.00 19.41 332 GLN B O 1
ATOM 1563 N N . LEU B 1 2 ? -14.163 9.978 49.742 1.00 15.81 333 LEU B N 1
ATOM 1564 C CA . LEU B 1 2 ? -13.751 11.268 50.279 1.00 14.41 333 LEU B CA 1
ATOM 1565 C C . LEU B 1 2 ? -14.541 12.377 49.601 1.00 14.33 333 LEU B C 1
ATOM 1566 O O . LEU B 1 2 ? -14.713 12.357 48.380 1.00 12.25 333 LEU B O 1
ATOM 1571 N N . ASP B 1 3 ? -15.006 13.346 50.405 1.00 13.50 334 ASP B N 1
ATOM 1572 C CA . ASP B 1 3 ? -15.485 14.648 49.938 1.00 12.71 334 ASP B CA 1
ATOM 1573 C C . ASP B 1 3 ? -14.360 15.653 50.166 1.00 11.88 334 ASP B C 1
ATOM 1574 O O . ASP B 1 3 ? -14.009 15.949 51.317 1.00 11.55 334 ASP B O 1
ATOM 1579 N N . ILE B 1 4 ? -13.822 16.200 49.081 1.00 10.71 335 ILE B N 1
ATOM 1580 C CA . ILE B 1 4 ? -12.691 17.121 49.129 1.00 12.42 335 ILE B CA 1
ATOM 1581 C C . ILE B 1 4 ? -13.167 18.504 48.720 1.00 10.59 335 ILE B C 1
ATOM 1582 O O . ILE B 1 4 ? -13.744 18.666 47.645 1.00 11.74 335 ILE B O 1
ATOM 1587 N N . VAL B 1 5 ? -12.911 19.500 49.555 1.00 9.06 336 VAL B N 1
ATOM 1588 C CA . VAL B 1 5 ? -13.175 20.889 49.206 1.00 10.42 336 VAL B CA 1
ATOM 1589 C C . VAL B 1 5 ? -11.843 21.617 49.155 1.00 11.98 336 VAL B C 1
ATOM 1590 O O . VAL B 1 5 ? -11.099 21.639 50.143 1.00 11.60 336 VAL B O 1
ATOM 1594 N N . ILE B 1 6 ? -11.541 22.209 48.005 1.00 10.37 337 ILE B N 1
ATOM 1595 C CA . ILE B 1 6 ? -10.338 23.014 47.827 1.00 9.77 337 ILE B CA 1
ATOM 1596 C C . ILE B 1 6 ? -10.713 24.469 48.050 1.00 9.74 337 ILE B C 1
ATOM 1597 O O . ILE B 1 6 ? -11.699 24.957 47.478 1.00 11.80 337 ILE B O 1
ATOM 1602 N N . VAL B 1 7 ? -9.961 25.142 48.921 1.00 10.64 338 VAL B N 1
ATOM 1603 C CA . VAL B 1 7 ? -10.229 26.512 49.348 1.00 9.55 338 VAL B CA 1
ATOM 1604 C C . VAL B 1 7 ? -9.060 27.358 48.855 1.00 12.85 338 VAL B C 1
ATOM 1605 O O . VAL B 1 7 ? -7.944 27.248 49.379 1.00 11.18 338 VAL B O 1
ATOM 1609 N N . LEU B 1 8 ? -9.304 28.183 47.829 1.00 9.87 339 LEU B N 1
ATOM 1610 C CA . LEU B 1 8 ? -8.261 28.885 47.080 1.00 10.55 339 LEU B CA 1
ATOM 1611 C C . LEU B 1 8 ? -8.268 30.368 47.406 1.00 9.44 339 LEU B C 1
ATOM 1612 O O . LEU B 1 8 ? -9.287 31.049 47.218 1.00 11.65 339 LEU B O 1
ATOM 1617 N N . ASP B 1 9 ? -7.126 30.867 47.868 1.00 11.57 340 ASP B N 1
ATOM 1618 C CA . ASP B 1 9 ? -6.877 32.296 47.929 1.00 11.56 340 ASP B CA 1
ATOM 1619 C C . ASP B 1 9 ? -6.790 32.810 46.490 1.00 13.44 340 ASP B C 1
ATOM 1620 O O . ASP B 1 9 ? -6.005 32.299 45.681 1.00 13.95 340 ASP B O 1
ATOM 1625 N N . GLY B 1 10 ? -7.629 33.780 46.152 1.00 12.57 341 GLY B N 1
ATOM 1626 C CA . GLY B 1 10 ? -7.612 34.396 44.843 1.00 14.40 341 GLY B CA 1
ATOM 1627 C C . GLY B 1 10 ? -6.951 35.752 44.791 1.00 14.16 341 GLY B C 1
ATOM 1628 O O . GLY B 1 10 ? -7.062 36.432 43.765 1.00 14.39 341 GLY B O 1
ATOM 1629 N N . SER B 1 11 ? -6.251 36.160 45.849 1.00 13.12 342 SER B N 1
ATOM 1630 C CA . SER B 1 11 ? -5.731 37.521 45.920 1.00 14.61 342 SER B CA 1
ATOM 1631 C C . SER B 1 11 ? -4.758 37.826 44.781 1.00 16.18 342 SER B C 1
ATOM 1632 O O . SER B 1 11 ? -4.127 36.937 44.210 1.00 14.49 342 SER B O 1
ATOM 1635 N N . ASN B 1 12 ? -4.649 39.116 44.448 1.00 21.33 343 ASN B N 1
ATOM 1636 C CA . ASN B 1 12 ? -3.969 39.533 43.223 1.00 23.59 343 ASN B CA 1
ATOM 1637 C C . ASN B 1 12 ? -2.466 39.302 43.257 1.00 18.37 343 ASN B C 1
ATOM 1638 O O . ASN B 1 12 ? -1.832 39.329 42.200 1.00 19.61 343 ASN B O 1
ATOM 1643 N N . SER B 1 13 ? -1.887 39.035 44.424 1.00 16.92 344 SER B N 1
ATOM 1644 C CA . SER B 1 13 ? -0.452 38.781 44.476 1.00 16.15 344 SER B CA 1
ATOM 1645 C C . SER B 1 13 ? -0.057 37.440 43.868 1.00 15.98 344 SER B C 1
ATOM 1646 O O . SER B 1 13 ? 1.114 37.260 43.525 1.00 16.39 344 SER B O 1
ATOM 1649 N N . ILE B 1 14 ? -0.988 36.500 43.724 1.00 12.66 345 ILE B N 1
ATOM 1650 C CA . ILE B 1 14 ? -0.669 35.194 43.154 1.00 11.17 345 ILE B CA 1
ATOM 1651 C C . ILE B 1 14 ? -0.545 35.348 41.644 1.00 13.38 345 ILE B C 1
ATOM 1652 O O . ILE B 1 14 ? -1.464 35.850 40.989 1.00 15.60 345 ILE B O 1
ATOM 1657 N N . TYR B 1 15 ? 0.600 34.937 41.090 1.00 11.85 346 TYR B N 1
ATOM 1658 C CA . TYR B 1 15 ? 0.868 35.128 39.663 1.00 11.74 346 TYR B CA 1
ATOM 1659 C C . TYR B 1 15 ? 1.936 34.132 39.230 1.00 13.64 346 TYR B C 1
ATOM 1660 O O . TYR B 1 15 ? 2.897 33.922 39.949 1.00 12.73 346 TYR B O 1
ATOM 1669 N N . PRO B 1 16 ? 1.779 33.516 38.051 1.00 12.51 347 PRO B N 1
ATOM 1670 C CA . PRO B 1 16 ? 0.590 33.631 37.199 1.00 13.55 347 PRO B CA 1
ATOM 1671 C C . PRO B 1 16 ? -0.504 32.693 37.667 1.00 14.28 347 PRO B C 1
ATOM 1672 O O . PRO B 1 16 ? -0.229 31.629 38.214 1.00 15.20 347 PRO B O 1
ATOM 1676 N N . TRP B 1 17 ? -1.755 33.088 37.436 1.00 13.44 348 TRP B N 1
ATOM 1677 C CA . TRP B 1 17 ? -2.869 32.259 37.884 1.00 13.82 348 TRP B CA 1
ATOM 1678 C C . TRP B 1 17 ? -2.880 30.895 37.206 1.00 14.30 348 TRP B C 1
ATOM 1679 O O . TRP B 1 17 ? -3.369 29.921 37.795 1.00 13.30 348 TRP B O 1
ATOM 1690 N N . ASP B 1 18 ? -2.334 30.799 35.987 1.00 15.51 349 ASP B N 1
ATOM 1691 C CA . ASP B 1 18 ? -2.229 29.509 35.310 1.00 17.86 349 ASP B CA 1
ATOM 1692 C C . ASP B 1 18 ? -1.472 28.495 36.157 1.00 16.36 349 ASP B C 1
ATOM 1693 O O . ASP B 1 18 ? -1.656 27.284 35.992 1.00 17.11 349 ASP B O 1
ATOM 1698 N N . SER B 1 19 ? -0.600 28.963 37.050 1.00 13.53 350 SER B N 1
ATOM 1699 C CA A SER B 1 19 ? 0.101 28.050 37.951 0.43 15.87 350 SER B CA 1
ATOM 1700 C CA B SER B 1 19 ? 0.095 28.023 37.921 0.57 15.88 350 SER B CA 1
ATOM 1701 C C . SER B 1 19 ? -0.853 27.383 38.929 1.00 14.96 350 SER B C 1
ATOM 1702 O O . SER B 1 19 ? -0.639 26.231 39.322 1.00 15.25 350 SER B O 1
ATOM 1707 N N . VAL B 1 20 ? -1.899 28.100 39.344 1.00 13.87 351 VAL B N 1
ATOM 1708 C CA . VAL B 1 20 ? -2.902 27.529 40.232 1.00 12.49 351 VAL B CA 1
ATOM 1709 C C . VAL B 1 20 ? -3.801 26.570 39.472 1.00 14.07 351 VAL B C 1
ATOM 1710 O O . VAL B 1 20 ? -4.105 25.479 39.959 1.00 13.84 351 VAL B O 1
ATOM 1714 N N . THR B 1 21 ? -4.263 26.953 38.277 1.00 13.81 352 THR B N 1
ATOM 1715 C CA . THR B 1 21 ? -5.118 26.017 37.552 1.00 13.36 352 THR B CA 1
ATOM 1716 C C . THR B 1 21 ? -4.341 24.791 37.089 1.00 12.67 352 THR B C 1
ATOM 1717 O O . THR B 1 21 ? -4.915 23.699 37.001 1.00 14.39 352 THR B O 1
ATOM 1721 N N . ALA B 1 22 ? -3.037 24.936 36.832 1.00 13.01 353 ALA B N 1
ATOM 1722 C CA . ALA B 1 22 ? -2.235 23.763 36.504 1.00 14.19 353 ALA B CA 1
ATOM 1723 C C . ALA B 1 22 ? -2.121 22.832 37.699 1.00 12.61 353 ALA B C 1
ATOM 1724 O O . ALA B 1 22 ? -2.201 21.607 37.548 1.00 14.06 353 ALA B O 1
ATOM 1726 N N . PHE B 1 23 ? -1.935 23.397 38.896 1.00 13.47 354 PHE B N 1
ATOM 1727 C CA . PHE B 1 23 ? -1.937 22.600 40.115 1.00 12.63 354 PHE B CA 1
ATOM 1728 C C . PHE B 1 23 ? -3.257 21.857 40.267 1.00 11.65 354 PHE B C 1
ATOM 1729 O O . PHE B 1 23 ? -3.270 20.646 40.531 1.00 11.46 354 PHE B O 1
ATOM 1737 N N . LEU B 1 24 ? -4.383 22.563 40.073 1.00 11.51 355 LEU B N 1
ATOM 1738 C CA . LEU B 1 24 ? -5.689 21.916 40.142 1.00 10.99 355 LEU B CA 1
ATOM 1739 C C . LEU B 1 24 ? -5.804 20.795 39.121 1.00 11.84 355 LEU B C 1
ATOM 1740 O O . LEU B 1 24 ? -6.252 19.695 39.443 1.00 13.01 355 LEU B O 1
ATOM 1745 N N . ASN B 1 25 ? -5.423 21.059 37.876 1.00 12.04 356 ASN B N 1
ATOM 1746 C CA . ASN B 1 25 ? -5.510 20.018 36.857 1.00 13.29 356 ASN B CA 1
ATOM 1747 C C . ASN B 1 25 ? -4.699 18.792 37.257 1.00 12.11 356 ASN B C 1
ATOM 1748 O O . ASN B 1 25 ? -5.184 17.656 37.182 1.00 13.35 356 ASN B O 1
ATOM 1753 N N . ASP B 1 26 ? -3.447 19.003 37.657 1.00 12.59 357 ASP B N 1
ATOM 1754 C CA . ASP B 1 26 ? -2.572 17.871 37.931 1.00 13.42 357 ASP B CA 1
ATOM 1755 C C . ASP B 1 26 ? -3.047 17.066 39.137 1.00 13.60 357 ASP B C 1
ATOM 1756 O O . ASP B 1 26 ? -2.908 15.835 39.155 1.00 16.26 357 ASP B O 1
ATOM 1761 N N . LEU B 1 27 ? -3.617 17.730 40.144 1.00 11.48 358 LEU B N 1
ATOM 1762 C CA . LEU B 1 27 ? -4.113 17.008 41.310 1.00 13.49 358 LEU B CA 1
ATOM 1763 C C . LEU B 1 27 ? -5.395 16.256 40.984 1.00 14.00 358 LEU B C 1
ATOM 1764 O O . LEU B 1 27 ? -5.550 15.084 41.348 1.00 14.70 358 LEU B O 1
ATOM 1769 N N . LEU B 1 28 ? -6.326 16.917 40.296 1.00 11.70 359 LEU B N 1
ATOM 1770 C CA . LEU B 1 28 ? -7.638 16.337 40.073 1.00 12.69 359 LEU B CA 1
ATOM 1771 C C . LEU B 1 28 ? -7.617 15.248 39.013 1.00 13.75 359 LEU B C 1
ATOM 1772 O O . LEU B 1 28 ? -8.388 14.283 39.106 1.00 14.13 359 LEU B O 1
ATOM 1777 N N . GLU B 1 29 ? -6.736 15.360 38.017 1.00 13.97 360 GLU B N 1
ATOM 1778 C CA . GLU B 1 29 ? -6.743 14.356 36.956 1.00 14.30 360 GLU B CA 1
ATOM 1779 C C . GLU B 1 29 ? -6.316 12.981 37.450 1.00 13.37 360 GLU B C 1
ATOM 1780 O O . GLU B 1 29 ? -6.520 11.990 36.739 1.00 18.24 360 GLU B O 1
ATOM 1786 N N . ARG B 1 30 ? -5.736 12.895 38.637 1.00 14.45 361 ARG B N 1
ATOM 1787 C CA . ARG B 1 30 ? -5.356 11.608 39.196 1.00 16.68 361 ARG B CA 1
ATOM 1788 C C . ARG B 1 30 ? -6.463 10.984 40.041 1.00 15.81 361 ARG B C 1
ATOM 1789 O O . ARG B 1 30 ? -6.342 9.823 40.435 1.00 17.58 361 ARG B O 1
ATOM 1797 N N . MET B 1 31 ? -7.546 11.712 40.298 1.00 15.07 362 MET B N 1
ATOM 1798 C CA . MET B 1 31 ? -8.642 11.216 41.118 1.00 15.47 362 MET B CA 1
ATOM 1799 C C . MET B 1 31 ? -9.710 10.559 40.255 1.00 15.84 362 MET B C 1
ATOM 1800 O O . MET B 1 31 ? -9.878 10.895 39.078 1.00 18.64 362 MET B O 1
ATOM 1805 N N . ASP B 1 32 ? -10.421 9.598 40.861 1.00 16.25 363 ASP B N 1
ATOM 1806 C CA . ASP B 1 32 ? -11.625 8.981 40.300 1.00 17.73 363 ASP B CA 1
ATOM 1807 C C . ASP B 1 32 ? -12.823 9.673 40.941 1.00 14.30 363 ASP B C 1
ATOM 1808 O O . ASP B 1 32 ? -13.184 9.387 42.087 1.00 16.33 363 ASP B O 1
ATOM 1813 N N . ILE B 1 33 ? -13.453 10.566 40.193 1.00 14.68 364 ILE B N 1
ATOM 1814 C CA . ILE B 1 33 ? -14.500 11.432 40.715 1.00 13.42 364 ILE B CA 1
ATOM 1815 C C . ILE B 1 33 ? -15.860 10.872 40.335 1.00 16.60 364 ILE B C 1
ATOM 1816 O O . ILE B 1 33 ? -16.078 10.458 39.189 1.00 17.05 364 ILE B O 1
ATOM 1821 N N . GLY B 1 34 ? -16.763 10.828 41.306 1.00 15.95 365 GLY B N 1
ATOM 1822 C CA . GLY B 1 34 ? -18.108 10.374 41.057 1.00 18.30 365 GLY B CA 1
ATOM 1823 C C . GLY B 1 34 ? -18.898 10.278 42.341 1.00 16.43 365 GLY B C 1
ATOM 1824 O O . GLY B 1 34 ? -18.351 10.350 43.443 1.00 16.75 365 GLY B O 1
ATOM 1825 N N . PRO B 1 35 ? -20.217 10.113 42.218 1.00 18.15 366 PRO B N 1
ATOM 1826 C CA . PRO B 1 35 ? -21.073 10.091 43.415 1.00 18.09 366 PRO B CA 1
ATOM 1827 C C . PRO B 1 35 ? -20.779 8.950 44.369 1.00 17.84 366 PRO B C 1
ATOM 1828 O O . PRO B 1 35 ? -21.156 9.044 45.543 1.00 19.07 366 PRO B O 1
ATOM 1832 N N . LYS B 1 36 ? -20.139 7.878 43.905 1.00 18.68 367 LYS B N 1
ATOM 1833 C CA . LYS B 1 36 ? -19.770 6.754 44.751 1.00 19.24 367 LYS B CA 1
ATOM 1834 C C . LYS B 1 36 ? -18.266 6.682 44.945 1.00 21.85 367 LYS B C 1
ATOM 1835 O O . LYS B 1 36 ? -17.764 5.707 45.507 1.00 19.91 367 LYS B O 1
ATOM 1841 N N . GLN B 1 37 ? -17.536 7.702 44.502 1.00 17.37 368 GLN B N 1
ATOM 1842 C CA . GLN B 1 37 ? -16.087 7.706 44.616 1.00 19.08 368 GLN B CA 1
ATOM 1843 C C . GLN B 1 37 ? -15.651 9.011 45.265 1.00 14.41 368 GLN B C 1
ATOM 1844 O O . GLN B 1 37 ? -16.207 9.387 46.299 1.00 17.13 368 GLN B O 1
ATOM 1850 N N . THR B 1 38 ? -14.683 9.714 44.687 1.00 13.45 369 THR B N 1
ATOM 1851 C CA . THR B 1 38 ? -14.276 11.002 45.230 1.00 14.45 369 THR B CA 1
ATOM 1852 C C . THR B 1 38 ? -15.182 12.105 44.697 1.00 12.52 369 THR B C 1
ATOM 1853 O O . THR B 1 38 ? -15.572 12.092 43.527 1.00 14.09 369 THR B O 1
ATOM 1857 N N . GLN B 1 39 ? -15.546 13.040 45.567 1.00 13.02 370 GLN B N 1
ATOM 1858 C CA . GLN B 1 39 ? -16.212 14.258 45.144 1.00 12.25 370 GLN B CA 1
ATOM 1859 C C . GLN B 1 39 ? -15.321 15.452 45.454 1.00 12.47 370 GLN B C 1
ATOM 1860 O O . GLN B 1 39 ? -14.587 15.459 46.448 1.00 12.22 370 GLN B O 1
ATOM 1866 N N . VAL B 1 40 ? -15.381 16.460 44.590 1.00 10.82 371 VAL B N 1
ATOM 1867 C CA . VAL B 1 40 ? -14.611 17.688 44.759 1.00 11.31 371 VAL B CA 1
ATOM 1868 C C . VAL B 1 40 ? -15.532 18.890 44.625 1.00 11.67 371 VAL B C 1
ATOM 1869 O O . VAL B 1 40 ? -16.322 18.973 43.674 1.00 12.80 371 VAL B O 1
ATOM 1873 N N . GLY B 1 41 ? -15.438 19.811 45.577 1.00 11.08 372 GLY B N 1
ATOM 1874 C CA . GLY B 1 41 ? -15.995 21.143 45.447 1.00 11.05 372 GLY B CA 1
ATOM 1875 C C . GLY B 1 41 ? -14.869 22.146 45.581 1.00 10.84 372 GLY B C 1
ATOM 1876 O O . GLY B 1 41 ? -13.840 21.831 46.200 1.00 11.45 372 GLY B O 1
ATOM 1877 N N . ILE B 1 42 ? -15.025 23.344 45.023 1.00 10.84 373 ILE B N 1
ATOM 1878 C CA . ILE B 1 42 ? -13.979 24.366 45.073 1.00 12.16 373 ILE B CA 1
ATOM 1879 C C . ILE B 1 42 ? -14.594 25.699 45.471 1.00 11.47 373 ILE B C 1
ATOM 1880 O O . ILE B 1 42 ? -15.602 26.129 44.893 1.00 12.15 373 ILE B O 1
ATOM 1885 N N . VAL B 1 43 ? -13.993 26.327 46.478 1.00 12.00 374 VAL B N 1
ATOM 1886 C CA . VAL B 1 43 ? -14.356 27.639 46.983 1.00 11.71 374 VAL B CA 1
ATOM 1887 C C . VAL B 1 43 ? -13.169 28.559 46.729 1.00 11.62 374 VAL B C 1
ATOM 1888 O O . VAL B 1 43 ? -12.012 28.142 46.864 1.00 12.12 374 VAL B O 1
ATOM 1892 N N . GLN B 1 44 ? -13.444 29.795 46.330 1.00 10.81 375 GLN B N 1
ATOM 1893 C CA . GLN B 1 44 ? -12.408 30.802 46.168 1.00 11.66 375 GLN B CA 1
ATOM 1894 C C . GLN B 1 44 ? -12.729 31.994 47.054 1.00 13.81 375 GLN B C 1
ATOM 1895 O O . GLN B 1 44 ? -13.880 32.429 47.133 1.00 14.33 375 GLN B O 1
ATOM 1901 N N . TYR B 1 45 ? -11.720 32.510 47.737 1.00 12.29 376 TYR B N 1
ATOM 1902 C CA . TYR B 1 45 ? -11.921 33.621 48.649 1.00 12.64 376 TYR B CA 1
ATOM 1903 C C . TYR B 1 45 ? -10.910 34.728 48.396 1.00 13.14 376 TYR B C 1
ATOM 1904 O O . TYR B 1 45 ? -9.803 34.505 47.903 1.00 14.18 376 TYR B O 1
ATOM 1913 N N . GLY B 1 46 ? -11.305 35.926 48.789 1.00 16.62 377 GLY B N 1
ATOM 1914 C CA . GLY B 1 46 ? -10.431 37.074 48.807 1.00 21.45 377 GLY B CA 1
ATOM 1915 C C . GLY B 1 46 ? -10.966 37.951 49.909 1.00 23.11 377 GLY B C 1
ATOM 1916 O O . GLY B 1 46 ? -10.788 37.653 51.097 1.00 21.56 377 GLY B O 1
ATOM 1917 N N . GLU B 1 47 ? -11.666 39.013 49.525 1.00 27.48 378 GLU B N 1
ATOM 1918 C CA . GLU B 1 47 ? -12.404 39.791 50.505 1.00 29.37 378 GLU B CA 1
ATOM 1919 C C . GLU B 1 47 ? -13.763 39.156 50.777 1.00 28.61 378 GLU B C 1
ATOM 1920 O O . GLU B 1 47 ? -14.327 39.342 51.859 1.00 30.80 378 GLU B O 1
ATOM 1926 N N . ASN B 1 48 ? -14.256 38.352 49.835 1.00 26.56 379 ASN B N 1
ATOM 1927 C CA . ASN B 1 48 ? -15.517 37.625 49.898 1.00 25.84 379 ASN B CA 1
ATOM 1928 C C . ASN B 1 48 ? -15.235 36.159 49.599 1.00 21.88 379 ASN B C 1
ATOM 1929 O O . ASN B 1 48 ? -14.088 35.763 49.410 1.00 21.91 379 ASN B O 1
ATOM 1934 N N . VAL B 1 49 ? -16.289 35.344 49.554 1.00 17.41 380 VAL B N 1
ATOM 1935 C CA A VAL B 1 49 ? -16.161 33.914 49.288 0.49 15.93 380 VAL B CA 1
ATOM 1936 C CA B VAL B 1 49 ? -16.162 33.916 49.290 0.51 15.93 380 VAL B CA 1
ATOM 1937 C C . VAL B 1 49 ? -17.164 33.520 48.205 1.00 16.04 380 VAL B C 1
ATOM 1938 O O . VAL B 1 49 ? -18.311 33.965 48.224 1.00 17.33 380 VAL B O 1
ATOM 1945 N N . THR B 1 50 ? -16.713 32.683 47.271 1.00 15.50 381 THR B N 1
ATOM 1946 C CA . THR B 1 50 ? -17.526 32.205 46.156 1.00 14.09 381 THR B CA 1
ATOM 1947 C C . THR B 1 50 ? -17.363 30.701 46.018 1.00 14.40 381 THR B C 1
ATOM 1948 O O . THR B 1 50 ? -16.237 30.195 46.050 1.00 15.93 381 THR B O 1
ATOM 1952 N N . HIS B 1 51 ? -18.472 29.986 45.847 1.00 13.01 382 HIS B N 1
ATOM 1953 C CA . HIS B 1 51 ? -18.418 28.576 45.474 1.00 12.42 382 HIS B CA 1
ATOM 1954 C C . HIS B 1 51 ? -18.231 28.492 43.972 1.00 14.45 382 HIS B C 1
ATOM 1955 O O . HIS B 1 51 ? -19.143 28.830 43.206 1.00 19.31 382 HIS B O 1
ATOM 1962 N N . GLU B 1 52 ? -17.055 28.046 43.544 1.00 11.68 383 GLU B N 1
ATOM 1963 C CA . GLU B 1 52 ? -16.858 27.804 42.119 1.00 11.50 383 GLU B CA 1
ATOM 1964 C C . GLU B 1 52 ? -17.729 26.652 41.642 1.00 13.64 383 GLU B C 1
ATOM 1965 O O . GLU B 1 52 ? -18.384 26.753 40.598 1.00 17.19 383 GLU B O 1
ATOM 1971 N N . PHE B 1 53 ? -17.750 25.548 42.388 1.00 12.27 384 PHE B N 1
ATOM 1972 C CA . PHE B 1 53 ? -18.720 24.483 42.162 1.00 13.77 384 PHE B CA 1
ATOM 1973 C C . PHE B 1 53 ? -18.877 23.640 43.420 1.00 13.40 384 PHE B C 1
ATOM 1974 O O . PHE B 1 53 ? -17.949 23.528 44.231 1.00 12.68 384 PHE B O 1
ATOM 1982 N N . ASN B 1 54 ? -20.072 23.066 43.573 1.00 12.18 385 ASN B N 1
ATOM 1983 C CA . ASN B 1 54 ? -20.432 22.231 44.706 1.00 9.17 385 ASN B CA 1
ATOM 1984 C C . ASN B 1 54 ? -19.868 20.823 44.545 1.00 11.05 385 ASN B C 1
ATOM 1985 O O . ASN B 1 54 ? -19.566 20.364 43.438 1.00 12.83 385 ASN B O 1
ATOM 1990 N N . LEU B 1 55 ? -19.779 20.126 45.683 1.00 12.06 386 LEU B N 1
ATOM 1991 C CA . LEU B 1 55 ? -19.309 18.745 45.737 1.00 11.89 386 LEU B CA 1
ATOM 1992 C C . LEU B 1 55 ? -20.031 17.818 44.766 1.00 13.55 386 LEU B C 1
ATOM 1993 O O . LEU B 1 55 ? -19.419 16.884 44.240 1.00 14.15 386 LEU B O 1
ATOM 1998 N N . ASN B 1 56 ? -21.334 18.016 44.543 1.00 15.58 387 ASN B N 1
ATOM 1999 C CA . ASN B 1 56 ? -22.057 17.112 43.651 1.00 14.37 387 ASN B CA 1
ATOM 2000 C C . ASN B 1 56 ? -22.386 17.730 42.299 1.00 15.46 387 ASN B C 1
ATOM 2001 O O . ASN B 1 56 ? -23.218 17.177 41.569 1.00 17.42 387 ASN B O 1
ATOM 2006 N N . LYS B 1 57 ? -21.756 18.852 41.941 1.00 14.20 388 LYS B N 1
ATOM 2007 C CA . LYS B 1 57 ? -22.032 19.456 40.638 1.00 14.79 388 LYS B CA 1
ATOM 2008 C C . LYS B 1 57 ? -21.612 18.533 39.504 1.00 15.33 388 LYS B C 1
ATOM 2009 O O . LYS B 1 57 ? -22.317 18.407 38.492 1.00 17.93 388 LYS B O 1
ATOM 2015 N N . TYR B 1 58 ? -20.477 17.873 39.653 1.00 14.63 389 TYR B N 1
ATOM 2016 C CA . TYR B 1 58 ? -19.874 17.091 38.589 1.00 17.14 389 TYR B CA 1
ATOM 2017 C C . TYR B 1 58 ? -19.687 15.654 39.043 1.00 18.28 389 TYR B C 1
ATOM 2018 O O . TYR B 1 58 ? -19.352 15.391 40.205 1.00 19.67 389 TYR B O 1
ATOM 2027 N N . SER B 1 59 ? -19.926 14.726 38.124 1.00 17.48 390 SER B N 1
ATOM 2028 C CA . SER B 1 59 ? -19.944 13.303 38.436 1.00 18.13 390 SER B CA 1
ATOM 2029 C C . SER B 1 59 ? -18.870 12.528 37.689 1.00 15.52 390 SER B C 1
ATOM 2030 O O . SER B 1 59 ? -18.944 11.299 37.610 1.00 19.32 390 SER B O 1
ATOM 2033 N N . SER B 1 60 ? -17.877 13.208 37.129 1.00 15.80 391 SER B N 1
ATOM 2034 C CA . SER B 1 60 ? -16.771 12.494 36.517 1.00 16.18 391 SER B CA 1
ATOM 2035 C C . SER B 1 60 ? -15.521 13.350 36.619 1.00 15.84 391 SER B C 1
ATOM 2036 O O . SER B 1 60 ? -15.593 14.574 36.759 1.00 14.73 391 SER B O 1
ATOM 2039 N N . THR B 1 61 ? -14.367 12.687 36.530 1.00 13.93 392 THR B N 1
ATOM 2040 C CA . THR B 1 61 ? -13.104 13.415 36.571 1.00 14.83 392 THR B CA 1
ATOM 2041 C C . THR B 1 61 ? -12.994 14.390 35.412 1.00 14.92 392 THR B C 1
ATOM 2042 O O . THR B 1 61 ? -12.567 15.534 35.600 1.00 14.44 392 THR B O 1
ATOM 2046 N N . GLU B 1 62 ? -13.389 13.961 34.208 1.00 14.56 393 GLU B N 1
ATOM 2047 C CA . GLU B 1 62 ? -13.329 14.842 33.042 1.00 15.49 393 GLU B CA 1
ATOM 2048 C C . GLU B 1 62 ? -14.149 16.114 33.243 1.00 14.75 393 GLU B C 1
ATOM 2049 O O . GLU B 1 62 ? -13.712 17.207 32.860 1.00 16.25 393 GLU B O 1
ATOM 2055 N N . GLU B 1 63 ? -15.347 15.992 33.817 1.00 15.31 394 GLU B N 1
ATOM 2056 C CA . GLU B 1 63 ? -16.156 17.186 34.048 1.00 16.53 394 GLU B CA 1
ATOM 2057 C C . GLU B 1 63 ? -15.455 18.147 34.992 1.00 17.46 394 GLU B C 1
ATOM 2058 O O . GLU B 1 63 ? -15.460 19.367 34.770 1.00 17.62 394 GLU B O 1
ATOM 2064 N N . VAL B 1 64 ? -14.844 17.616 36.050 1.00 13.36 395 VAL B N 1
ATOM 2065 C CA . VAL B 1 64 ? -14.164 18.463 37.021 1.00 14.66 395 VAL B CA 1
ATOM 2066 C C . VAL B 1 64 ? -12.968 19.156 36.376 1.00 14.52 395 VAL B C 1
ATOM 2067 O O . VAL B 1 64 ? -12.688 20.326 36.658 1.00 14.46 395 VAL B O 1
ATOM 2071 N N . LEU B 1 65 ? -12.247 18.454 35.491 1.00 13.94 396 LEU B N 1
ATOM 2072 C CA . LEU B 1 65 ? -11.079 19.054 34.851 1.00 13.21 396 LEU B CA 1
ATOM 2073 C C . LEU B 1 65 ? -11.470 20.217 33.947 1.00 14.31 396 LEU B C 1
ATOM 2074 O O . LEU B 1 65 ? -10.798 21.256 33.932 1.00 15.35 396 LEU B O 1
ATOM 2079 N N . VAL B 1 66 ? -12.545 20.056 33.178 1.00 14.63 397 VAL B N 1
ATOM 2080 C CA . VAL B 1 66 ? -13.049 21.160 32.369 1.00 14.41 397 VAL B CA 1
ATOM 2081 C C . VAL B 1 66 ? -13.417 22.338 33.260 1.00 16.03 397 VAL B C 1
ATOM 2082 O O . VAL B 1 66 ? -13.101 23.496 32.956 1.00 19.21 397 VAL B O 1
ATOM 2086 N N . ALA B 1 67 ? -14.086 22.056 34.381 1.00 16.03 398 ALA B N 1
ATOM 2087 C CA . ALA B 1 67 ? -14.500 23.113 35.291 1.00 16.70 398 ALA B CA 1
ATOM 2088 C C . ALA B 1 67 ? -13.299 23.768 35.965 1.00 17.04 398 ALA B C 1
ATOM 2089 O O . ALA B 1 67 ? -13.264 24.985 36.131 1.00 17.50 398 ALA B O 1
ATOM 2091 N N . ALA B 1 68 ? -12.298 22.998 36.361 1.00 16.51 399 ALA B N 1
ATOM 2092 C CA . ALA B 1 68 ? -11.176 23.613 37.060 1.00 16.49 399 ALA B CA 1
ATOM 2093 C C . ALA B 1 68 ? -10.431 24.589 36.151 1.00 18.41 399 ALA B C 1
ATOM 2094 O O . ALA B 1 68 ? -9.984 25.650 36.603 1.00 16.14 399 ALA B O 1
ATOM 2096 N N . LYS B 1 69 ? -10.339 24.270 34.851 1.00 17.85 400 LYS B N 1
ATOM 2097 C CA . LYS B 1 69 ? -9.667 25.150 33.893 1.00 19.99 400 LYS B CA 1
ATOM 2098 C C . LYS B 1 69 ? -10.375 26.492 33.734 1.00 20.36 400 LYS B C 1
ATOM 2099 O O . LYS B 1 69 ? -9.725 27.492 33.395 1.00 28.25 400 LYS B O 1
ATOM 2105 N N . LYS B 1 70 ? -11.692 26.541 33.947 1.00 20.70 401 LYS B N 1
ATOM 2106 C CA . LYS B 1 70 ? -12.436 27.792 33.807 1.00 22.41 401 LYS B CA 1
ATOM 2107 C C . LYS B 1 70 ? -12.294 28.726 35.001 1.00 19.76 401 LYS B C 1
ATOM 2108 O O . LYS B 1 70 ? -12.751 29.872 34.911 1.00 19.87 401 LYS B O 1
ATOM 2114 N N . ILE B 1 71 ? -11.690 28.287 36.107 1.00 16.28 402 ILE B N 1
ATOM 2115 C CA . ILE B 1 71 ? -11.700 29.107 37.312 1.00 13.26 402 ILE B CA 1
ATOM 2116 C C . ILE B 1 71 ? -10.788 30.310 37.119 1.00 12.87 402 ILE B C 1
ATOM 2117 O O . ILE B 1 71 ? -9.602 30.166 36.801 1.00 14.41 402 ILE B O 1
ATOM 2122 N N . VAL B 1 72 ? -11.339 31.505 37.290 1.00 15.03 403 VAL B N 1
ATOM 2123 C CA . VAL B 1 72 ? -10.586 32.721 37.082 1.00 16.81 403 VAL B CA 1
ATOM 2124 C C . VAL B 1 72 ? -10.163 33.275 38.433 1.00 14.02 403 VAL B C 1
ATOM 2125 O O . VAL B 1 72 ? -10.756 32.983 39.477 1.00 15.92 403 VAL B O 1
ATOM 2129 N N . GLN B 1 73 ? -9.108 34.073 38.419 1.00 13.46 404 GLN B N 1
ATOM 2130 C CA . GLN B 1 73 ? -8.622 34.722 39.625 1.00 12.88 404 GLN B CA 1
ATOM 2131 C C . GLN B 1 73 ? -9.543 35.881 39.986 1.00 14.35 404 GLN B C 1
ATOM 2132 O O . GLN B 1 73 ? -9.763 36.799 39.181 1.00 13.37 404 GLN B O 1
ATOM 2138 N N . ARG B 1 74 ? -10.081 35.850 41.192 1.00 13.54 405 ARG B N 1
ATO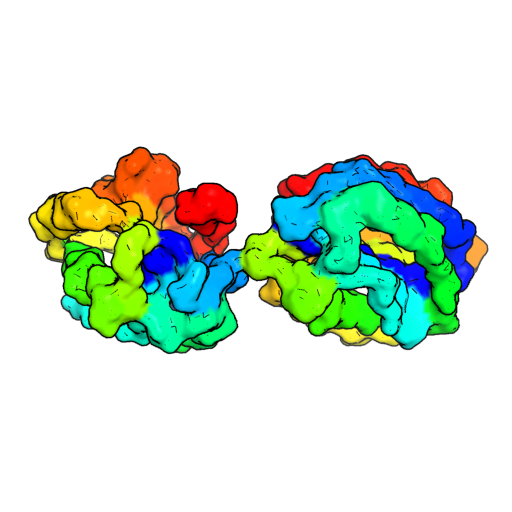M 2139 C CA . ARG B 1 74 ? -11.046 36.872 41.571 1.00 13.94 405 ARG B CA 1
ATOM 2140 C C . ARG B 1 74 ? -10.417 38.078 42.254 1.00 14.26 405 ARG B C 1
ATOM 2141 O O . ARG B 1 74 ? -11.053 39.132 42.315 1.00 16.76 405 ARG B O 1
ATOM 2149 N N . GLY B 1 75 ? -9.171 37.970 42.713 1.00 15.53 406 GLY B N 1
ATOM 2150 C CA . GLY B 1 75 ? -8.483 39.112 43.280 1.00 17.68 406 GLY B CA 1
ATOM 2151 C C . GLY B 1 75 ? -8.871 39.404 44.719 1.00 19.43 406 GLY B C 1
ATOM 2152 O O . GLY B 1 75 ? -9.488 38.598 45.414 1.00 20.99 406 GLY B O 1
ATOM 2153 N N . GLY B 1 76 ? -8.512 40.608 45.158 1.00 28.89 407 GLY B N 1
ATOM 2154 C CA . GLY B 1 76 ? -8.846 41.062 46.495 1.00 28.57 407 GLY B CA 1
ATOM 2155 C C . GLY B 1 76 ? -7.690 41.708 47.227 1.00 32.51 407 GLY B C 1
ATOM 2156 O O . GLY B 1 76 ? -6.576 41.175 47.235 1.00 29.57 407 GLY B O 1
ATOM 2157 N N . ARG B 1 77 ? -7.942 42.863 47.845 1.00 38.65 408 ARG B N 1
ATOM 2158 C CA . ARG B 1 77 ? -6.903 43.520 48.630 1.00 40.54 408 ARG B CA 1
ATOM 2159 C C . ARG B 1 77 ? -6.635 42.765 49.923 1.00 35.04 408 ARG B C 1
ATOM 2160 O O . ARG B 1 77 ? -5.491 42.699 50.387 1.00 41.53 408 ARG B O 1
ATOM 2168 N N . GLN B 1 78 ? -7.677 42.200 50.520 1.00 36.66 409 GLN B N 1
ATOM 2169 C CA . GLN B 1 78 ? -7.579 41.521 51.799 1.00 33.61 409 GLN B CA 1
ATOM 2170 C C . GLN B 1 78 ? -7.698 40.014 51.607 1.00 27.91 409 GLN B C 1
ATOM 2171 O O . GLN B 1 78 ? -8.271 39.531 50.627 1.00 30.02 409 GLN B O 1
ATOM 2177 N N . THR B 1 79 ? -7.133 39.275 52.560 1.00 23.70 410 THR B N 1
ATOM 2178 C CA . THR B 1 79 ? -7.073 37.815 52.514 1.00 21.89 410 THR B CA 1
ATOM 2179 C C . THR B 1 79 ? -7.898 37.291 53.685 1.00 18.12 410 THR B C 1
ATOM 2180 O O . THR B 1 79 ? -7.426 37.264 54.828 1.00 20.41 410 THR B O 1
ATOM 2184 N N . MET B 1 80 ? -9.125 36.859 53.398 1.00 16.12 411 MET B N 1
ATOM 2185 C CA . MET B 1 80 ? -10.046 36.437 54.449 1.00 15.46 411 MET B CA 1
ATOM 2186 C C . MET B 1 80 ? -10.050 34.915 54.556 1.00 16.16 411 MET B C 1
ATOM 2187 O O . MET B 1 80 ? -11.031 34.238 54.280 1.00 14.66 411 MET B O 1
ATOM 2192 N N . THR B 1 81 ? -8.897 34.395 54.982 1.00 12.74 412 THR B N 1
ATOM 2193 C CA . THR B 1 81 ? -8.727 32.948 55.062 1.00 11.73 412 THR B CA 1
ATOM 2194 C C . THR B 1 81 ? -9.697 32.314 56.052 1.00 13.28 412 THR B C 1
ATOM 2195 O O . THR B 1 81 ? -10.228 31.232 55.792 1.00 13.20 412 THR B O 1
ATOM 2199 N N . ALA B 1 82 ? -9.914 32.945 57.209 1.00 12.53 413 ALA B N 1
ATOM 2200 C CA . ALA B 1 82 ? -10.849 32.369 58.169 1.00 12.78 413 ALA B CA 1
ATOM 2201 C C . ALA B 1 82 ? -12.252 32.306 57.588 1.00 13.67 413 ALA B C 1
ATOM 2202 O O . ALA B 1 82 ? -12.969 31.318 57.773 1.00 14.80 413 ALA B O 1
ATOM 2204 N N . LEU B 1 83 ? -12.658 33.354 56.876 1.00 14.57 414 LEU B N 1
ATOM 2205 C CA . LEU B 1 83 ? -13.949 33.334 56.210 1.00 14.97 414 LEU B CA 1
ATOM 2206 C C . LEU B 1 83 ? -14.000 32.232 55.159 1.00 14.65 414 LEU B C 1
ATOM 2207 O O . LEU B 1 83 ? -14.994 31.504 55.056 1.00 15.64 414 LEU B O 1
ATOM 2212 N N . GLY B 1 84 ? -12.924 32.068 54.392 1.00 14.67 415 GLY B N 1
ATOM 2213 C CA . GLY B 1 84 ? -12.912 31.019 53.387 1.00 14.93 415 GLY B CA 1
ATOM 2214 C C . GLY B 1 84 ? -13.059 29.634 53.990 1.00 11.90 415 GLY B C 1
ATOM 2215 O O . GLY B 1 84 ? -13.853 28.816 53.514 1.00 12.88 415 GLY B O 1
ATOM 2216 N N . ILE B 1 85 ? -12.288 29.352 55.049 1.00 12.64 416 ILE B N 1
ATOM 2217 C CA . ILE B 1 85 ? -12.359 28.047 55.698 1.00 12.67 416 ILE B CA 1
ATOM 2218 C C . ILE B 1 85 ? -13.723 27.837 56.332 1.00 13.92 416 ILE B C 1
ATOM 2219 O O . ILE B 1 85 ? -14.318 26.757 56.222 1.00 11.62 416 ILE B O 1
ATOM 2224 N N . ASP B 1 86 ? -14.227 28.863 57.019 1.00 13.51 417 ASP B N 1
ATOM 2225 C CA . ASP B 1 86 ? -15.506 28.737 57.705 1.00 14.06 417 ASP B CA 1
ATOM 2226 C C . ASP B 1 86 ? -16.630 28.505 56.708 1.00 14.69 417 ASP B C 1
ATOM 2227 O O . ASP B 1 86 ? -17.547 27.721 56.966 1.00 13.59 417 ASP B O 1
ATOM 2232 N N . THR B 1 87 ? -16.562 29.170 55.554 1.00 12.60 418 THR B N 1
ATOM 2233 C CA . THR B 1 87 ? -17.575 28.975 54.526 1.00 12.07 418 THR B CA 1
ATOM 2234 C C . THR B 1 87 ? -17.489 27.576 53.941 1.00 13.29 418 THR B C 1
ATOM 2235 O O . THR B 1 87 ? -18.516 26.948 53.656 1.00 14.07 418 THR B O 1
ATOM 2239 N N . ALA B 1 88 ? -16.274 27.075 53.742 1.00 12.01 419 ALA B N 1
ATOM 2240 C CA . ALA B 1 88 ? -16.131 25.692 53.317 1.00 12.73 419 ALA B CA 1
ATOM 2241 C C . ALA B 1 88 ? -16.758 24.754 54.336 1.00 13.01 419 ALA B C 1
ATOM 2242 O O . ALA B 1 88 ? -17.489 23.828 53.969 1.00 13.01 419 ALA B O 1
ATOM 2244 N N . ARG B 1 89 ? -16.512 24.998 55.626 1.00 12.76 420 ARG B N 1
ATOM 2245 C CA . ARG B 1 89 ? -17.082 24.130 56.650 1.00 13.00 420 ARG B CA 1
ATOM 2246 C C . ARG B 1 89 ? -18.609 24.212 56.676 1.00 12.97 420 ARG B C 1
ATOM 2247 O O . ARG B 1 89 ? -19.295 23.184 56.663 1.00 16.21 420 ARG B O 1
ATOM 2255 N N . LYS B 1 90 ? -19.159 25.423 56.738 1.00 11.22 421 LYS B N 1
ATOM 2256 C CA . LYS B 1 90 ? -20.590 25.537 57.013 1.00 13.17 421 LYS B CA 1
ATOM 2257 C C . LYS B 1 90 ? -21.472 25.519 55.776 1.00 15.41 421 LYS B C 1
ATOM 2258 O O . LYS B 1 90 ? -22.697 25.379 55.917 1.00 15.41 421 LYS B O 1
ATOM 2264 N N . GLU B 1 91 ? -20.901 25.706 54.583 1.00 13.08 422 GLU B N 1
ATOM 2265 C CA . GLU B 1 91 ? -21.661 25.713 53.336 1.00 13.03 422 GLU B CA 1
ATOM 2266 C C . GLU B 1 91 ? -21.219 24.630 52.364 1.00 13.70 422 GLU B C 1
ATOM 2267 O O . GLU B 1 91 ? -22.051 23.855 51.881 1.00 13.16 422 GLU B O 1
ATOM 2273 N N . ALA B 1 92 ? -19.927 24.558 52.036 1.00 10.91 423 ALA B N 1
ATOM 2274 C CA . ALA B 1 92 ? -19.510 23.569 51.048 1.00 12.10 423 ALA B CA 1
ATOM 2275 C C . ALA B 1 92 ? -19.740 22.155 51.563 1.00 11.06 423 ALA B C 1
ATOM 2276 O O . ALA B 1 92 ? -20.212 21.285 50.827 1.00 15.34 423 ALA B O 1
ATOM 2278 N N . PHE B 1 93 ? -19.413 21.906 52.828 1.00 12.11 424 PHE B N 1
ATOM 2279 C CA . PHE B 1 93 ? -19.615 20.592 53.431 1.00 13.75 424 PHE B CA 1
ATOM 2280 C C . PHE B 1 93 ? -21.023 20.421 53.999 1.00 15.43 424 PHE B C 1
ATOM 2281 O O . PHE B 1 93 ? -21.192 20.031 55.151 1.00 18.96 424 PHE B O 1
ATOM 2289 N N . THR B 1 94 ? -22.044 20.699 53.206 1.00 13.69 425 THR B N 1
ATOM 2290 C CA . THR B 1 94 ? -23.418 20.428 53.611 1.00 14.36 425 THR B CA 1
ATOM 2291 C C . THR B 1 94 ? -24.041 19.478 52.604 1.00 16.37 425 THR B C 1
ATOM 2292 O O . THR B 1 94 ? -23.654 19.449 51.433 1.00 13.48 425 THR B O 1
ATOM 2296 N N . GLU B 1 95 ? -25.007 18.683 53.074 1.00 14.51 426 GLU B N 1
ATOM 2297 C CA . GLU B 1 95 ? -25.702 17.781 52.162 1.00 17.61 426 GLU B CA 1
ATOM 2298 C C . GLU B 1 95 ? -26.370 18.536 51.019 1.00 12.18 426 GLU B C 1
ATOM 2299 O O . GLU B 1 95 ? -26.443 18.023 49.900 1.00 15.76 426 GLU B O 1
ATOM 2305 N N . ALA B 1 96 ? -26.835 19.765 51.277 1.00 14.34 427 ALA B N 1
ATOM 2306 C CA . ALA B 1 96 ? -27.472 20.561 50.234 1.00 16.28 427 ALA B CA 1
ATOM 2307 C C . ALA B 1 96 ? -26.547 20.801 49.049 1.00 16.90 427 ALA B C 1
ATOM 2308 O O . ALA B 1 96 ? -27.018 20.938 47.916 1.00 18.06 427 ALA B O 1
ATOM 2310 N N . ARG B 1 97 ? -25.238 20.869 49.283 1.00 15.89 428 ARG B N 1
ATOM 2311 C CA . ARG B 1 97 ? -24.273 21.113 48.221 1.00 16.55 428 ARG B CA 1
ATOM 2312 C C . ARG B 1 97 ? -23.540 19.849 47.802 1.00 16.08 428 ARG B C 1
ATOM 2313 O O . ARG B 1 97 ? -22.522 19.926 47.101 1.00 16.14 428 ARG B O 1
ATOM 2321 N N . GLY B 1 98 ? -24.006 18.689 48.242 1.00 14.73 429 GLY B N 1
ATOM 2322 C CA . GLY B 1 98 ? -23.485 17.432 47.757 1.00 16.39 429 GLY B CA 1
ATOM 2323 C C . GLY B 1 98 ? -22.694 16.613 48.745 1.00 11.89 429 GLY B C 1
ATOM 2324 O O . GLY B 1 98 ? -22.322 15.478 48.410 1.00 15.45 429 GLY B O 1
ATOM 2325 N N . ALA B 1 99 ? -22.430 17.115 49.946 1.00 13.30 430 ALA B N 1
ATOM 2326 C CA . ALA B 1 99 ? -21.688 16.319 50.917 1.00 12.90 430 ALA B CA 1
ATOM 2327 C C . ALA B 1 99 ? -22.482 15.065 51.267 1.00 16.76 430 ALA B C 1
ATOM 2328 O O . ALA B 1 99 ? -23.719 15.089 51.368 1.00 18.27 430 ALA B O 1
ATOM 2330 N N . ARG B 1 100 ? -21.772 13.958 51.433 1.00 17.43 431 ARG B N 1
ATOM 2331 C CA . ARG B 1 100 ? -22.408 12.661 51.584 1.00 17.87 431 ARG B CA 1
ATOM 2332 C C . ARG B 1 100 ? -22.340 12.221 53.038 1.00 17.43 431 ARG B C 1
ATOM 2333 O O . ARG B 1 100 ? -21.338 12.443 53.723 1.00 18.82 431 ARG B O 1
ATOM 2341 N N . ARG B 1 101 ? -23.438 11.642 53.520 1.00 21.57 432 ARG B N 1
ATOM 2342 C CA . ARG B 1 101 ? -23.497 11.229 54.915 1.00 24.37 432 ARG B CA 1
ATOM 2343 C C . ARG B 1 101 ? -22.450 10.165 55.201 1.00 21.87 432 ARG B C 1
ATOM 2344 O O . ARG B 1 101 ? -22.333 9.175 54.473 1.00 24.29 432 ARG B O 1
ATOM 2352 N N . GLY B 1 102 ? -21.674 10.389 56.260 1.00 25.03 433 GLY B N 1
ATOM 2353 C CA . GLY B 1 102 ? -20.696 9.424 56.718 1.00 29.60 433 GLY B CA 1
ATOM 2354 C C . GLY B 1 102 ? -19.421 9.357 55.913 1.00 26.95 433 GLY B C 1
ATOM 2355 O O . GLY B 1 102 ? -18.593 8.473 56.164 1.00 27.82 433 GLY B O 1
ATOM 2356 N N . VAL B 1 103 ? -19.230 10.237 54.954 1.00 24.99 434 VAL B N 1
ATOM 2357 C CA A VAL B 1 103 ? -18.010 10.210 54.164 0.06 21.75 434 VAL B CA 1
ATOM 2358 C CA B VAL B 1 103 ? -18.038 10.261 54.114 0.94 21.73 434 VAL B CA 1
ATOM 2359 C C . VAL B 1 103 ? -17.029 11.236 54.708 1.00 22.53 434 VAL B C 1
ATOM 2360 O O . VAL B 1 103 ? -17.404 12.331 55.147 1.00 22.78 434 VAL B O 1
ATOM 2367 N N . LYS B 1 104 ? -15.759 10.850 54.697 1.00 19.92 435 LYS B N 1
ATOM 2368 C CA . LYS B 1 104 ? -14.678 11.656 55.248 1.00 15.59 435 LYS B CA 1
ATOM 2369 C C . LYS B 1 104 ? -14.547 12.991 54.523 1.00 15.23 435 LYS B C 1
ATOM 2370 O O . LYS B 1 104 ? -14.614 13.060 53.291 1.00 15.82 435 LYS B O 1
ATOM 2376 N N . LYS B 1 105 ? -14.321 14.047 55.301 1.00 15.49 436 LYS B N 1
ATOM 2377 C CA . LYS B 1 105 ? -14.189 15.404 54.790 1.00 12.92 436 LYS B CA 1
ATOM 2378 C C . LYS B 1 105 ? -12.725 15.820 54.795 1.00 12.47 436 LYS B C 1
ATOM 2379 O O . LYS B 1 105 ? -12.037 15.689 55.812 1.00 13.52 436 LYS B O 1
ATOM 2385 N N . VAL B 1 106 ? -12.263 16.340 53.662 1.00 12.53 437 VAL B N 1
ATOM 2386 C CA . VAL B 1 106 ? -10.895 16.811 53.512 1.00 12.12 437 VAL B CA 1
ATOM 2387 C C . VAL B 1 106 ? -10.944 18.201 52.907 1.00 11.11 437 VAL B C 1
ATOM 2388 O O . VAL B 1 106 ? -11.575 18.406 51.862 1.00 10.77 437 VAL B O 1
ATOM 2392 N N . MET B 1 107 ? -10.260 19.144 53.541 1.00 11.35 438 MET B N 1
ATOM 2393 C CA . MET B 1 107 ? -10.129 20.504 53.041 1.00 10.74 438 MET B CA 1
ATOM 2394 C C . MET B 1 107 ? -8.681 20.730 52.642 1.00 13.22 438 MET B C 1
ATOM 2395 O O . MET B 1 107 ? -7.760 20.339 53.367 1.00 12.36 438 MET B O 1
ATOM 2400 N N . VAL B 1 108 ? -8.480 21.329 51.474 1.00 9.67 439 VAL B N 1
ATOM 2401 C CA . VAL B 1 108 ? -7.155 21.700 50.997 1.00 9.58 439 VAL B CA 1
ATOM 2402 C C . VAL B 1 108 ? -7.144 23.208 50.829 1.00 10.14 439 VAL B C 1
ATOM 2403 O O . VAL B 1 108 ? -7.875 23.742 49.982 1.00 11.59 439 VAL B O 1
ATOM 2407 N N . ILE B 1 109 ? -6.290 23.895 51.594 1.00 10.90 440 ILE B N 1
ATOM 2408 C CA . ILE B 1 109 ? -6.290 25.355 51.652 1.00 11.19 440 ILE B CA 1
ATOM 2409 C C . ILE B 1 109 ? -5.004 25.848 51.010 1.00 12.54 440 ILE B C 1
ATOM 2410 O O . ILE B 1 109 ? -3.916 25.416 51.402 1.00 11.23 440 ILE B O 1
ATOM 2415 N N . VAL B 1 110 ? -5.120 26.745 50.030 1.00 10.09 441 VAL B N 1
ATOM 2416 C CA . VAL B 1 110 ? -3.966 27.262 49.285 1.00 10.64 441 VAL B CA 1
ATOM 2417 C C . VAL B 1 110 ? -3.957 28.775 49.435 1.00 11.74 441 VAL B C 1
ATOM 2418 O O . VAL B 1 110 ? -4.912 29.440 49.028 1.00 13.10 441 VAL B O 1
ATOM 2422 N N . THR B 1 111 ? -2.875 29.325 49.985 1.00 10.58 442 THR B N 1
ATOM 2423 C CA . THR B 1 111 ? -2.830 30.761 50.202 1.00 12.55 442 THR B CA 1
ATOM 2424 C C . THR B 1 111 ? -1.406 31.280 50.070 1.00 11.66 442 THR B C 1
ATOM 2425 O O . THR B 1 111 ? -0.437 30.551 50.285 1.00 11.77 442 THR B O 1
ATOM 2429 N N . ASP B 1 112 ? -1.292 32.573 49.742 1.00 12.57 443 ASP B N 1
ATOM 2430 C CA . ASP B 1 112 ? 0.021 33.203 49.612 1.00 10.51 443 ASP B CA 1
ATOM 2431 C C . ASP B 1 112 ? 0.205 34.400 50.537 1.00 12.93 443 ASP B C 1
ATOM 2432 O O . ASP B 1 112 ? 1.130 35.196 50.335 1.00 13.23 443 ASP B O 1
ATOM 2437 N N . GLY B 1 113 ? -0.627 34.543 51.561 1.00 12.14 444 GLY B N 1
ATOM 2438 C CA . GLY B 1 113 ? -0.443 35.665 52.460 1.00 14.17 444 GLY B CA 1
ATOM 2439 C C . GLY B 1 113 ? -1.095 35.435 53.799 1.00 16.74 444 GLY B C 1
ATOM 2440 O O . GLY B 1 113 ? -1.937 34.547 53.963 1.00 14.77 444 GLY B O 1
ATOM 2441 N N . GLU B 1 114 ? -0.690 36.259 54.760 1.00 17.90 445 GLU B N 1
ATOM 2442 C CA . GLU B 1 114 ? -1.311 36.237 56.072 1.00 17.97 445 GLU B CA 1
ATOM 2443 C C . GLU B 1 114 ? -2.739 36.757 56.004 1.00 17.15 445 GLU B C 1
ATOM 2444 O O . GLU B 1 114 ? -3.070 37.655 55.222 1.00 19.58 445 GLU B O 1
ATOM 2450 N N . SER B 1 115 ? -3.593 36.168 56.834 1.00 18.97 446 SER B N 1
ATOM 2451 C CA . SER B 1 115 ? -5.004 36.511 56.807 1.00 17.86 446 SER B CA 1
ATOM 2452 C C . SER B 1 115 ? -5.248 37.805 57.566 1.00 20.81 446 SER B C 1
ATOM 2453 O O . SER B 1 115 ? -4.628 38.066 58.601 1.00 22.14 446 SER B O 1
ATOM 2456 N N . HIS B 1 116 ? -6.150 38.625 57.034 1.00 24.44 447 HIS B N 1
ATOM 2457 C CA . HIS B 1 116 ? -6.556 39.846 57.711 1.00 25.65 447 HIS B CA 1
ATOM 2458 C C . HIS B 1 116 ? -7.622 39.578 58.767 1.00 28.96 447 HIS B C 1
ATOM 2459 O O . HIS B 1 116 ? -7.918 40.466 59.573 1.00 33.86 447 HIS B O 1
ATOM 2466 N N . ASP B 1 117 ? -8.171 38.361 58.801 1.00 22.83 448 ASP B N 1
ATOM 2467 C CA . ASP B 1 117 ? -9.097 37.917 59.839 1.00 28.05 448 ASP B CA 1
ATOM 2468 C C . ASP B 1 117 ? -8.467 36.853 60.738 1.00 26.74 448 ASP B C 1
ATOM 2469 O O . ASP B 1 117 ? -9.143 35.937 61.209 1.00 22.52 448 ASP B O 1
ATOM 2474 N N . ASN B 1 118 ? -7.159 36.963 60.965 1.00 28.05 449 ASN B N 1
ATOM 2475 C CA . ASN B 1 118 ? -6.426 35.971 61.743 1.00 26.72 449 ASN B CA 1
ATOM 2476 C C . ASN B 1 118 ? -6.946 35.829 63.168 1.00 28.98 449 ASN B C 1
ATOM 2477 O O . ASN B 1 118 ? -6.768 34.766 63.775 1.00 27.70 449 ASN B O 1
ATOM 2482 N N . HIS B 1 119 ? -7.602 36.858 63.708 1.00 34.35 450 HIS B N 1
ATOM 2483 C CA . HIS B 1 119 ? -8.180 36.748 65.044 1.00 32.09 450 HIS B CA 1
ATOM 2484 C C . HIS B 1 119 ? -9.294 35.708 65.112 1.00 30.68 450 HIS B C 1
ATOM 2485 O O . HIS B 1 119 ? -9.578 35.186 66.197 1.00 31.41 450 HIS B O 1
ATOM 2492 N N . ARG B 1 120 ? -9.919 35.383 63.981 1.00 23.99 451 ARG B N 1
ATOM 2493 C CA . ARG B 1 120 ? -10.987 34.392 63.941 1.00 23.34 451 ARG B CA 1
ATOM 2494 C C . ARG B 1 120 ? -10.484 32.973 63.724 1.00 24.01 451 ARG B C 1
ATOM 2495 O O . ARG B 1 120 ? -11.287 32.036 63.825 1.00 20.41 451 ARG B O 1
ATOM 2503 N N . LEU B 1 121 ? -9.200 32.801 63.380 1.00 22.69 452 LEU B N 1
ATOM 2504 C CA . LEU B 1 121 ? -8.707 31.494 62.937 1.00 21.54 452 LEU B CA 1
ATOM 2505 C C . LEU B 1 121 ? -8.769 30.444 64.031 1.00 21.21 452 LEU B C 1
ATOM 2506 O O . LEU B 1 121 ? -9.134 29.294 63.762 1.00 19.74 452 LEU B O 1
ATOM 2511 N N . LYS B 1 122 ? -8.400 30.802 65.261 1.00 24.75 453 LYS B N 1
ATOM 2512 C CA . LYS B 1 122 ? -8.417 29.829 66.345 1.00 22.80 453 LYS B CA 1
ATOM 2513 C C . LYS B 1 122 ? -9.765 29.134 66.404 1.00 20.96 453 LYS B C 1
ATOM 2514 O O . LYS B 1 122 ? -9.855 27.901 66.424 1.00 21.54 453 LYS B O 1
ATOM 2520 N N . LYS B 1 123 ? -10.829 29.934 66.396 1.00 20.59 454 LYS B N 1
ATOM 2521 C CA . LYS B 1 123 ? -12.177 29.407 66.523 1.00 20.59 454 LYS B CA 1
ATOM 2522 C C . LYS B 1 123 ? -12.593 28.640 65.278 1.00 17.06 454 LYS B C 1
ATOM 2523 O O . LYS B 1 123 ? -13.168 27.555 65.380 1.00 17.01 454 LYS B O 1
ATOM 2529 N N . VAL B 1 124 ? -12.306 29.184 64.095 1.00 17.42 455 VAL B N 1
ATOM 2530 C CA . VAL B 1 124 ? -12.690 28.520 62.853 1.00 16.33 455 VAL B CA 1
ATOM 2531 C C . VAL B 1 124 ? -12.015 27.156 62.744 1.00 15.76 455 VAL B C 1
ATOM 2532 O O . VAL B 1 124 ? -12.658 26.153 62.397 1.00 14.04 455 VAL B O 1
ATOM 2536 N N . ILE B 1 125 ? -10.723 27.093 63.084 1.00 14.12 456 ILE B N 1
ATOM 2537 C CA . ILE B 1 125 ? -9.991 25.827 63.067 1.00 16.77 456 ILE B CA 1
ATOM 2538 C C . ILE B 1 125 ? -10.546 24.861 64.109 1.00 16.28 456 ILE B C 1
ATOM 2539 O O . ILE B 1 125 ? -10.702 23.663 63.837 1.00 15.14 456 ILE B O 1
ATOM 2544 N N . GLN B 1 126 ? -10.852 25.356 65.316 1.00 17.18 457 GLN B N 1
ATOM 2545 C CA . GLN B 1 126 ? -11.450 24.485 66.331 1.00 16.15 457 GLN B CA 1
ATOM 2546 C C . GLN B 1 126 ? -12.781 23.901 65.863 1.00 16.50 457 GLN B C 1
ATOM 2547 O O . GLN B 1 126 ? -13.064 22.721 66.099 1.00 15.74 457 GLN B O 1
ATOM 2553 N N . ASP B 1 127 ? -13.597 24.694 65.165 1.00 15.63 458 ASP B N 1
ATOM 2554 C CA . ASP B 1 127 ? -14.848 24.165 64.634 1.00 16.20 458 ASP B CA 1
ATOM 2555 C C . ASP B 1 127 ? -14.589 23.072 63.600 1.00 15.49 458 ASP B C 1
ATOM 2556 O O . ASP B 1 127 ? -15.324 22.080 63.534 1.00 16.95 458 ASP B O 1
ATOM 2561 N N . CYS B 1 128 ? -13.543 23.240 62.784 1.00 12.17 459 CYS B N 1
ATOM 2562 C CA . CYS B 1 128 ? -13.165 22.192 61.839 1.00 15.79 459 CYS B CA 1
ATOM 2563 C C . CYS B 1 128 ? -12.710 20.935 62.571 1.00 13.64 459 CYS B C 1
ATOM 2564 O O . CYS B 1 128 ? -13.054 19.817 62.174 1.00 15.03 459 CYS B O 1
ATOM 2567 N N . GLU B 1 129 ? -11.927 21.102 63.640 1.00 14.27 460 GLU B N 1
ATOM 2568 C CA . GLU B 1 129 ? -11.492 19.954 64.430 1.00 14.78 460 GLU B CA 1
ATOM 2569 C C . GLU B 1 129 ? -12.688 19.240 65.041 1.00 15.36 460 GLU B C 1
ATOM 2570 O O . GLU B 1 129 ? -12.766 18.004 65.024 1.00 15.94 460 GLU B O 1
ATOM 2576 N N . ASP B 1 130 ? -13.643 20.008 65.567 1.00 15.42 461 ASP B N 1
ATOM 2577 C CA . ASP B 1 130 ? -14.835 19.419 66.162 1.00 15.64 461 ASP B CA 1
ATOM 2578 C C . ASP B 1 130 ? -15.631 18.608 65.149 1.00 17.56 461 ASP B C 1
ATOM 2579 O O . ASP B 1 130 ? -16.247 17.598 65.512 1.00 19.21 461 ASP B O 1
ATOM 2584 N N . GLU B 1 131 ? -15.648 19.031 63.889 1.00 14.40 462 GLU B N 1
ATOM 2585 C CA . GLU B 1 131 ? -16.394 18.350 62.843 1.00 15.79 462 GLU B CA 1
ATOM 2586 C C . GLU B 1 131 ? -15.558 17.350 62.056 1.00 14.79 462 GLU B C 1
ATOM 2587 O O . GLU B 1 131 ? -16.008 16.876 61.009 1.00 17.19 462 GLU B O 1
ATOM 2593 N N . ASN B 1 132 ? -14.353 17.031 62.519 1.00 13.35 463 ASN B N 1
ATOM 2594 C CA . ASN B 1 132 ? -13.546 15.990 61.880 1.00 14.31 463 ASN B CA 1
ATOM 2595 C C . ASN B 1 132 ? -13.228 16.302 60.414 1.00 14.32 463 ASN B C 1
ATOM 2596 O O . ASN B 1 132 ? -13.361 15.449 59.534 1.00 18.75 463 ASN B O 1
ATOM 2601 N N . ILE B 1 133 ? -12.880 17.551 60.129 1.00 13.62 464 ILE B N 1
ATOM 2602 C CA . ILE B 1 133 ? -12.432 17.931 58.794 1.00 13.26 464 ILE B CA 1
ATOM 2603 C C . ILE B 1 133 ? -10.905 17.875 58.775 1.00 12.04 464 ILE B C 1
ATOM 2604 O O . ILE B 1 133 ? -10.243 18.645 59.472 1.00 15.23 464 ILE B O 1
ATOM 2609 N N . GLN B 1 134 ? -10.350 16.948 58.002 1.00 10.99 465 GLN B N 1
ATOM 2610 C CA . GLN B 1 134 ? -8.900 16.890 57.825 1.00 11.31 465 GLN B CA 1
ATOM 2611 C C . GLN B 1 134 ? -8.454 18.040 56.927 1.00 13.55 465 GLN B C 1
ATOM 2612 O O . GLN B 1 134 ? -9.065 18.293 55.885 1.00 14.89 465 GLN B O 1
ATOM 2618 N N . ARG B 1 135 ? -7.425 18.773 57.346 1.00 11.24 466 ARG B N 1
ATOM 2619 C CA . ARG B 1 135 ? -6.999 19.979 56.634 1.00 10.89 466 ARG B CA 1
ATOM 2620 C C . ARG B 1 135 ? -5.552 19.858 56.166 1.00 11.28 466 ARG B C 1
ATOM 2621 O O . ARG B 1 135 ? -4.636 19.697 56.988 1.00 11.29 466 ARG B O 1
ATOM 2629 N N . PHE B 1 136 ? -5.353 19.990 54.858 1.00 9.42 467 PHE B N 1
ATOM 2630 C CA . PHE B 1 136 ? -4.044 20.181 54.250 1.00 10.06 467 PHE B CA 1
ATOM 2631 C C . PHE B 1 136 ? -3.928 21.652 53.895 1.00 11.20 467 PHE B C 1
ATOM 2632 O O . PHE B 1 136 ? -4.868 22.237 53.340 1.00 12.54 467 PHE B O 1
ATOM 2640 N N . SER B 1 137 ? -2.829 22.274 54.293 1.00 10.70 468 SER B N 1
ATOM 2641 C CA . SER B 1 137 ? -2.635 23.689 54.021 1.00 9.36 468 SER B CA 1
ATOM 2642 C C . SER B 1 137 ? -1.340 23.899 53.264 1.00 10.80 468 SER B C 1
ATOM 2643 O O . SER B 1 137 ? -0.340 23.211 53.495 1.00 11.01 468 SER B O 1
ATOM 2646 N N . ILE B 1 138 ? -1.386 24.833 52.330 1.00 9.60 469 ILE B N 1
ATOM 2647 C CA . ILE B 1 138 ? -0.298 25.109 51.403 1.00 10.34 469 ILE B CA 1
ATOM 2648 C C . ILE B 1 138 ? -0.016 26.600 51.469 1.00 11.00 469 ILE B C 1
ATOM 2649 O O . ILE B 1 138 ? -0.897 27.419 51.166 1.00 10.42 469 ILE B O 1
ATOM 2654 N N . ALA B 1 139 ? 1.203 26.949 51.875 1.00 9.82 470 ALA B N 1
ATOM 2655 C CA . ALA B 1 139 ? 1.669 28.329 51.892 1.00 10.07 470 ALA B CA 1
ATOM 2656 C C . ALA B 1 139 ? 2.556 28.549 50.676 1.00 11.38 470 ALA B C 1
ATOM 2657 O O . ALA B 1 139 ? 3.566 27.858 50.504 1.00 12.73 470 ALA B O 1
ATOM 2659 N N . ILE B 1 140 ? 2.175 29.496 49.831 1.00 11.18 471 ILE B N 1
ATOM 2660 C CA . ILE B 1 140 ? 2.994 29.888 48.688 1.00 12.45 471 ILE B CA 1
ATOM 2661 C C . ILE B 1 140 ? 3.756 31.131 49.100 1.00 9.43 471 ILE B C 1
ATOM 2662 O O . ILE B 1 140 ? 3.146 32.174 49.362 1.00 11.72 471 ILE B O 1
ATOM 2667 N N . LEU B 1 141 ? 5.086 31.025 49.140 1.00 10.79 472 LEU B N 1
ATOM 2668 C CA . LEU B 1 141 ? 5.931 32.100 49.644 1.00 11.80 472 LEU B CA 1
ATOM 2669 C C . LEU B 1 141 ? 6.383 33.062 48.557 1.00 12.49 472 LEU B C 1
ATOM 2670 O O . LEU B 1 141 ? 7.127 34.008 48.848 1.00 13.15 472 LEU B O 1
ATOM 2675 N N . GLY B 1 142 ? 5.916 32.871 47.331 1.00 11.26 473 GLY B N 1
ATOM 2676 C CA . GLY B 1 142 ? 6.385 33.641 46.187 1.00 12.62 473 GLY B CA 1
ATOM 2677 C C . GLY B 1 142 ? 6.313 35.147 46.343 1.00 11.70 473 GLY B C 1
ATOM 2678 O O . GLY B 1 142 ? 7.345 35.828 46.310 1.00 12.71 473 GLY B O 1
ATOM 2679 N N . SER B 1 143 ? 5.110 35.694 46.516 1.00 11.99 474 SER B N 1
ATOM 2680 C CA . SER B 1 143 ? 4.983 37.149 46.565 1.00 12.89 474 SER B CA 1
ATOM 2681 C C . SER B 1 143 ? 5.697 37.741 47.777 1.00 15.24 474 SER B C 1
ATOM 2682 O O . SER B 1 143 ? 6.290 38.823 47.685 1.00 15.91 474 SER B O 1
ATOM 2685 N N . TYR B 1 144 ? 5.672 37.048 48.919 1.00 13.17 475 TYR B N 1
ATOM 2686 C CA . TYR B 1 144 ? 6.404 37.556 50.081 1.00 13.35 475 TYR B CA 1
ATOM 2687 C C . TYR B 1 144 ? 7.898 37.640 49.788 1.00 14.02 475 TYR B C 1
ATOM 2688 O O . TYR B 1 144 ? 8.542 38.659 50.070 1.00 17.90 475 TYR B O 1
ATOM 2697 N N . ASN B 1 145 ? 8.473 36.566 49.245 1.00 13.24 476 ASN B N 1
ATOM 2698 C CA . ASN B 1 145 ? 9.899 36.589 48.923 1.00 11.76 476 ASN B CA 1
ATOM 2699 C C . ASN B 1 145 ? 10.218 37.649 47.877 1.00 16.90 476 ASN B C 1
ATOM 2700 O O . ASN B 1 145 ? 11.248 38.330 47.968 1.00 20.23 476 ASN B O 1
ATOM 2705 N N . ARG B 1 146 ? 9.365 37.788 46.865 1.00 14.86 477 ARG B N 1
ATOM 2706 C CA . ARG B 1 146 ? 9.622 38.787 45.830 1.00 16.45 477 ARG B CA 1
ATOM 2707 C C . ARG B 1 146 ? 9.510 40.209 46.362 1.00 19.75 477 ARG B C 1
ATOM 2708 O O . ARG B 1 146 ? 10.096 41.132 45.781 1.00 24.49 477 ARG B O 1
ATOM 2716 N N . GLY B 1 147 ? 8.750 40.418 47.427 1.00 19.08 478 GLY B N 1
ATOM 2717 C CA . GLY B 1 147 ? 8.689 41.701 48.087 1.00 24.58 478 GLY B CA 1
ATOM 2718 C C . GLY B 1 147 ? 9.649 41.840 49.247 1.00 23.97 478 GLY B C 1
ATOM 2719 O O . GLY B 1 147 ? 9.543 42.813 50.004 1.00 28.02 478 GLY B O 1
ATOM 2720 N N . ASN B 1 148 ? 10.571 40.884 49.414 1.00 21.96 479 ASN B N 1
ATOM 2721 C CA . ASN B 1 148 ? 11.535 40.881 50.518 1.00 23.17 479 ASN B CA 1
ATOM 2722 C C . ASN B 1 148 ? 10.849 41.012 51.873 1.00 25.00 479 ASN B C 1
ATOM 2723 O O . ASN B 1 148 ? 11.316 41.720 52.769 1.00 27.86 479 ASN B O 1
ATOM 2728 N N . LEU B 1 149 ? 9.735 40.306 52.029 1.00 21.82 480 LEU B N 1
ATOM 2729 C CA . LEU B 1 149 ? 8.982 40.300 53.272 1.00 22.41 480 LEU B CA 1
ATOM 2730 C C . LEU B 1 149 ? 9.332 39.063 54.086 1.00 23.20 480 LEU B C 1
ATOM 2731 O O . LEU B 1 149 ? 9.547 37.981 53.533 1.00 24.26 480 LEU B O 1
ATOM 2736 N N . SER B 1 150 ? 9.391 39.234 55.404 1.00 21.19 481 SER B N 1
ATOM 2737 C CA . SER B 1 150 ? 9.599 38.110 56.305 1.00 20.41 481 SER B CA 1
ATOM 2738 C C . SER B 1 150 ? 8.448 37.116 56.179 1.00 17.51 481 SER B C 1
ATOM 2739 O O . SER B 1 150 ? 7.281 37.503 56.099 1.00 18.80 481 SER B O 1
ATOM 2742 N N . THR B 1 151 ? 8.784 35.826 56.172 1.00 16.56 482 THR B N 1
ATOM 2743 C CA . THR B 1 151 ? 7.783 34.777 56.015 1.00 16.84 482 THR B CA 1
ATOM 2744 C C . THR B 1 151 ? 7.525 33.952 57.270 1.00 19.27 482 THR B C 1
ATOM 2745 O O . THR B 1 151 ? 6.645 33.091 57.238 1.00 17.34 482 THR B O 1
ATOM 2749 N N . GLU B 1 152 ? 8.258 34.177 58.362 1.00 19.01 483 GLU B N 1
ATOM 2750 C CA . GLU B 1 152 ? 8.128 33.321 59.544 1.00 17.67 483 GLU B CA 1
ATOM 2751 C C . GLU B 1 152 ? 6.712 33.327 60.112 1.00 17.97 483 GLU B C 1
ATOM 2752 O O . GLU B 1 152 ? 6.143 32.267 60.404 1.00 17.87 483 GLU B O 1
ATOM 2758 N N . LYS B 1 153 ? 6.146 34.512 60.326 1.00 17.28 484 LYS B N 1
ATOM 2759 C CA . LYS B 1 153 ? 4.800 34.590 60.880 1.00 18.54 484 LYS B CA 1
ATOM 2760 C C . LYS B 1 153 ? 3.787 33.972 59.926 1.00 19.05 484 LYS B C 1
ATOM 2761 O O . LYS B 1 153 ? 2.847 33.290 60.356 1.00 18.58 484 LYS B O 1
ATOM 2767 N N . PHE B 1 154 ? 3.968 34.210 58.626 1.00 18.17 485 PHE B N 1
ATOM 2768 C CA . PHE B 1 154 ? 3.099 33.641 57.604 1.00 18.01 485 PHE B CA 1
ATOM 2769 C C . PHE B 1 154 ? 3.113 32.118 57.654 1.00 16.21 485 PHE B C 1
ATOM 2770 O O . PHE B 1 154 ? 2.052 31.482 57.722 1.00 13.98 485 PHE B O 1
ATOM 2778 N N . VAL B 1 155 ? 4.307 31.520 57.645 1.00 14.21 486 VAL B N 1
ATOM 2779 C CA . VAL B 1 155 ? 4.439 30.065 57.704 1.00 12.42 486 VAL B CA 1
ATOM 2780 C C . VAL B 1 155 ? 3.806 29.513 58.974 1.00 14.83 486 VAL B C 1
ATOM 2781 O O . VAL B 1 155 ? 3.108 28.490 58.946 1.00 13.36 486 VAL B O 1
ATOM 2785 N N . GLU B 1 156 ? 4.032 30.177 60.111 1.00 14.07 487 GLU B N 1
ATOM 2786 C CA . GLU B 1 156 ? 3.420 29.713 61.351 1.00 17.26 487 GLU B CA 1
ATOM 2787 C C . GLU B 1 156 ? 1.902 29.731 61.266 1.00 14.88 487 GLU B C 1
ATOM 2788 O O . GLU B 1 156 ? 1.237 28.795 61.729 1.00 14.38 487 GLU B O 1
ATOM 2794 N N . GLU B 1 157 ? 1.336 30.778 60.666 1.00 14.97 488 GLU B N 1
ATOM 2795 C CA . GLU B 1 157 ? -0.114 30.856 60.531 1.00 13.87 488 GLU B CA 1
ATOM 2796 C C . GLU B 1 157 ? -0.637 29.704 59.687 1.00 15.71 488 GLU B C 1
ATOM 2797 O O . GLU B 1 157 ? -1.614 29.045 60.053 1.00 13.69 488 GLU B O 1
ATOM 2803 N N . ILE B 1 158 ? 0.004 29.438 58.548 1.00 14.20 489 ILE B N 1
ATOM 2804 C CA . ILE B 1 158 ? -0.531 28.408 57.666 1.00 13.60 489 ILE B CA 1
ATOM 2805 C C . ILE B 1 158 ? -0.325 27.026 58.267 1.00 13.33 489 ILE B C 1
ATOM 2806 O O . ILE B 1 158 ? -1.187 26.150 58.131 1.00 12.28 489 ILE B O 1
ATOM 2811 N N . LYS B 1 159 ? 0.809 26.815 58.954 1.00 12.58 490 LYS B N 1
ATOM 2812 C CA . LYS B 1 159 ? 0.995 25.587 59.720 1.00 11.39 490 LYS B CA 1
ATOM 2813 C C . LYS B 1 159 ? -0.139 25.381 60.712 1.00 12.43 490 LYS B C 1
ATOM 2814 O O . LYS B 1 159 ? -0.585 24.251 60.928 1.00 13.75 490 LYS B O 1
ATOM 2820 N N . SER B 1 160 ? -0.596 26.464 61.350 1.00 12.83 491 SER B N 1
ATOM 2821 C CA . SER B 1 160 ? -1.635 26.347 62.369 1.00 13.82 491 SER B CA 1
ATOM 2822 C C . SER B 1 160 ? -2.978 25.921 61.789 1.00 13.88 491 SER B C 1
ATOM 2823 O O . SER B 1 160 ? -3.836 25.433 62.532 1.00 15.97 491 SER B O 1
ATOM 2826 N N . ILE B 1 161 ? -3.185 26.129 60.490 1.00 13.19 492 ILE B N 1
ATOM 2827 C CA . ILE B 1 161 ? -4.418 25.704 59.833 1.00 12.93 492 ILE B CA 1
ATOM 2828 C C . ILE B 1 161 ? -4.388 24.212 59.539 1.00 11.68 492 ILE B C 1
ATOM 2829 O O . ILE B 1 161 ? -5.435 23.554 59.508 1.00 14.42 492 ILE B O 1
ATOM 2834 N N . ALA B 1 162 ? -3.213 23.658 59.287 1.00 12.04 493 ALA B N 1
ATOM 2835 C CA . ALA B 1 162 ? -3.119 22.261 58.915 1.00 11.46 493 ALA B CA 1
ATOM 2836 C C . ALA B 1 162 ? -3.438 21.353 60.096 1.00 11.41 493 ALA B C 1
ATOM 2837 O O . ALA B 1 162 ? -3.161 21.668 61.262 1.00 13.31 493 ALA B O 1
ATOM 2839 N N . SER B 1 163 ? -4.003 20.197 59.783 1.00 11.46 494 SER B N 1
ATOM 2840 C CA . SER B 1 163 ? -4.174 19.183 60.803 1.00 12.11 494 SER B CA 1
ATOM 2841 C C . SER B 1 163 ? -2.809 18.706 61.298 1.00 13.86 494 SER B C 1
ATOM 2842 O O . SER B 1 163 ? -1.784 18.831 60.617 1.00 12.48 494 SER B O 1
ATOM 2845 N N . GLU B 1 164 ? -2.800 18.179 62.519 1.00 13.80 495 GLU B N 1
ATOM 2846 C CA . GLU B 1 164 ? -1.629 17.501 63.050 1.00 13.56 495 GLU B CA 1
ATOM 2847 C C . GLU B 1 164 ? -1.644 16.057 62.551 1.00 13.49 495 GLU B C 1
ATOM 2848 O O . GLU B 1 164 ? -2.716 15.471 62.419 1.00 16.32 495 GLU B O 1
ATOM 2854 N N . PRO B 1 165 ? -0.464 15.475 62.270 1.00 14.26 496 PRO B N 1
ATOM 2855 C CA . PRO B 1 165 ? 0.845 16.121 62.376 1.00 16.35 496 PRO B CA 1
ATOM 2856 C C . PRO B 1 165 ? 1.116 17.108 61.244 1.00 15.12 496 PRO B C 1
ATOM 2857 O O . PRO B 1 165 ? 0.784 16.868 60.078 1.00 15.01 496 PRO B O 1
ATOM 2861 N N . THR B 1 166 ? 1.717 18.234 61.634 1.00 16.42 497 THR B N 1
ATOM 2862 C CA . THR B 1 166 ? 1.962 19.335 60.710 1.00 21.03 497 THR B CA 1
ATOM 2863 C C . THR B 1 166 ? 2.832 18.897 59.537 1.00 16.23 497 THR B C 1
ATOM 2864 O O . THR B 1 166 ? 2.632 19.342 58.401 1.00 19.95 497 THR B O 1
ATOM 2868 N N . GLU B 1 167 ? 3.811 18.026 59.778 1.00 16.32 498 GLU B N 1
ATOM 2869 C CA . GLU B 1 167 ? 4.708 17.637 58.697 1.00 21.40 498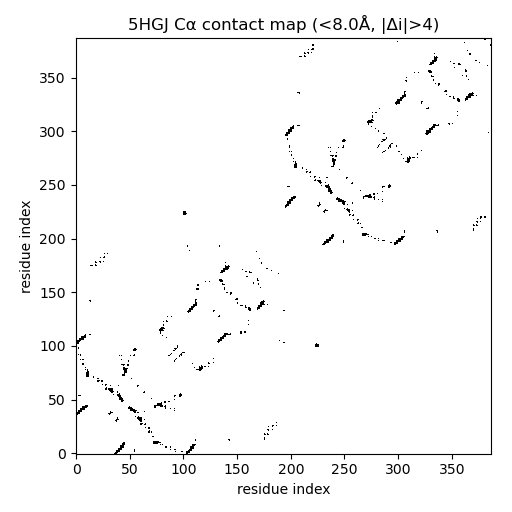 GLU B CA 1
ATOM 2870 C C . GLU B 1 167 ? 3.996 16.847 57.607 1.00 18.27 498 GLU B C 1
ATOM 2871 O O . GLU B 1 167 ? 4.465 16.829 56.465 1.00 21.39 498 GLU B O 1
ATOM 2877 N N . LYS B 1 168 ? 2.881 16.195 57.931 1.00 15.55 499 LYS B N 1
ATOM 2878 C CA . LYS B 1 168 ? 2.096 15.501 56.918 1.00 14.79 499 LYS B CA 1
ATOM 2879 C C . LYS B 1 168 ? 1.165 16.454 56.176 1.00 14.04 499 LYS B C 1
ATOM 2880 O O . LYS B 1 168 ? 0.952 16.300 54.970 1.00 13.87 499 LYS B O 1
ATOM 2886 N N . HIS B 1 169 ? 0.621 17.453 56.870 1.00 13.55 500 HIS B N 1
ATOM 2887 C CA . HIS B 1 169 ? -0.519 18.193 56.350 1.00 10.40 500 HIS B CA 1
ATOM 2888 C C . HIS B 1 169 ? -0.169 19.577 55.824 1.00 10.92 500 HIS B C 1
ATOM 2889 O O . HIS B 1 169 ? -0.986 20.160 55.104 1.00 10.86 500 HIS B O 1
ATOM 2896 N N . PHE B 1 170 ? 1.019 20.095 56.117 1.00 11.57 501 PHE B N 1
ATOM 2897 C CA . PHE B 1 170 ? 1.441 21.423 55.693 1.00 10.57 501 PHE B CA 1
ATOM 2898 C C . PHE B 1 170 ? 2.520 21.327 54.616 1.00 12.41 501 PHE B C 1
ATOM 2899 O O . PHE B 1 170 ? 3.460 20.538 54.737 1.00 13.35 501 PHE B O 1
ATOM 2907 N N . PHE B 1 171 ? 2.374 22.136 53.565 1.00 10.43 502 PHE B N 1
ATOM 2908 C CA . PHE B 1 171 ? 3.341 22.253 52.479 1.00 10.89 502 PHE B CA 1
ATOM 2909 C C . PHE B 1 171 ? 3.799 23.701 52.350 1.00 10.24 502 PHE B C 1
ATOM 2910 O O . PHE B 1 171 ? 2.987 24.603 52.104 1.00 12.65 502 PHE B O 1
ATOM 2918 N N . ASN B 1 172 ? 5.108 23.910 52.476 1.00 11.22 503 ASN B N 1
ATOM 2919 C CA . ASN B 1 172 ? 5.750 25.193 52.225 1.00 11.34 503 ASN B CA 1
ATOM 2920 C C . ASN B 1 172 ? 6.235 25.173 50.777 1.00 12.06 503 ASN B C 1
ATOM 2921 O O . ASN B 1 172 ? 7.142 24.402 50.432 1.00 12.09 503 ASN B O 1
ATOM 2926 N N . VAL B 1 173 ? 5.624 26.005 49.934 1.00 11.97 504 VAL B N 1
ATOM 2927 C CA . VAL B 1 173 ? 5.891 26.061 48.496 1.00 10.55 504 VAL B CA 1
ATOM 2928 C C . VAL B 1 173 ? 6.591 27.381 48.193 1.00 10.72 504 VAL B C 1
ATOM 2929 O O . VAL B 1 173 ? 6.091 28.450 48.550 1.00 11.94 504 VAL B O 1
ATOM 2933 N N . SER B 1 174 ? 7.757 27.312 47.541 1.00 12.18 505 SER B N 1
ATOM 2934 C CA . SER B 1 174 ? 8.581 28.519 47.418 1.00 12.14 505 SER B CA 1
ATOM 2935 C C . SER B 1 174 ? 7.943 29.575 46.516 1.00 13.99 505 SER B C 1
ATOM 2936 O O . SER B 1 174 ? 8.058 30.774 46.790 1.00 14.34 505 SER B O 1
ATOM 2939 N N . ASP B 1 175 ? 7.277 29.156 45.438 1.00 11.17 506 ASP B N 1
ATOM 2940 C CA . ASP B 1 175 ? 6.709 30.099 44.478 1.00 13.49 506 ASP B CA 1
ATOM 2941 C C . ASP B 1 175 ? 5.639 29.397 43.653 1.00 13.05 506 ASP B C 1
ATOM 2942 O O . ASP B 1 175 ? 5.505 28.169 43.678 1.00 11.78 506 ASP B O 1
ATOM 2947 N N . GLU B 1 176 ? 4.868 30.208 42.921 1.00 12.06 507 GLU B N 1
ATOM 2948 C CA . GLU B 1 176 ? 3.690 29.708 42.216 1.00 12.71 507 GLU B CA 1
ATOM 2949 C C . GLU B 1 176 ? 4.065 28.609 41.237 1.00 12.88 507 GLU B C 1
ATOM 2950 O O . GLU B 1 176 ? 3.389 27.578 41.155 1.00 13.91 507 GLU B O 1
ATOM 2956 N N . LEU B 1 177 ? 5.167 28.790 40.509 1.00 15.29 508 LEU B N 1
ATOM 2957 C CA . LEU B 1 177 ? 5.569 27.787 39.528 1.00 16.04 508 LEU B CA 1
ATOM 2958 C C . LEU B 1 177 ? 5.960 26.460 40.171 1.00 16.59 508 LEU B C 1
ATOM 2959 O O . LEU B 1 177 ? 5.973 25.431 39.483 1.00 21.32 508 LEU B O 1
ATOM 2964 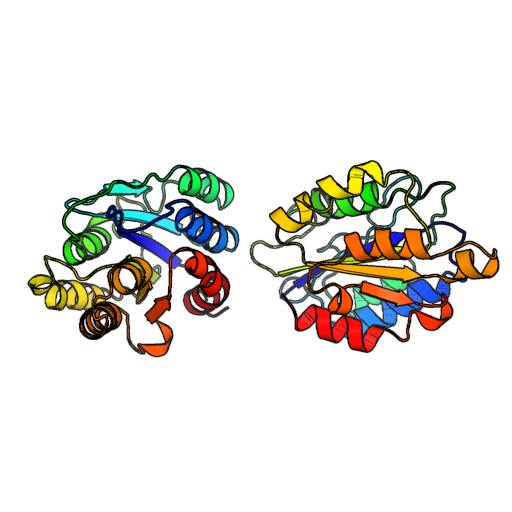N N . ALA B 1 178 ? 6.276 26.455 41.465 1.00 13.81 509 ALA B N 1
ATOM 2965 C CA . ALA B 1 178 ? 6.610 25.226 42.168 1.00 15.58 509 ALA B CA 1
ATOM 2966 C C . ALA B 1 178 ? 5.389 24.498 42.712 1.00 17.09 509 ALA B C 1
ATOM 2967 O O . ALA B 1 178 ? 5.526 23.392 43.245 1.00 14.57 509 ALA B O 1
ATOM 2969 N N . LEU B 1 179 ? 4.201 25.083 42.595 1.00 12.21 510 LEU B N 1
ATOM 2970 C CA . LEU B 1 179 ? 3.022 24.457 43.186 1.00 12.70 510 LEU B CA 1
ATOM 2971 C C . LEU B 1 179 ? 2.782 23.068 42.598 1.00 17.22 510 LEU B C 1
ATOM 2972 O O . LEU B 1 179 ? 2.424 22.131 43.323 1.00 17.51 510 LEU B O 1
ATOM 2977 N N . VAL B 1 180 ? 2.979 22.913 41.284 1.00 15.23 511 VAL B N 1
ATOM 2978 C CA . VAL B 1 180 ? 2.749 21.621 40.637 1.00 18.81 511 VAL B CA 1
ATOM 2979 C C . VAL B 1 180 ? 3.648 20.514 41.184 1.00 21.80 511 VAL B C 1
ATOM 2980 O O . VAL B 1 180 ? 3.300 19.332 41.077 1.00 23.26 511 VAL B O 1
ATOM 2984 N N . THR B 1 181 ? 4.789 20.861 41.783 1.00 17.13 512 THR B N 1
ATOM 2985 C CA . THR B 1 181 ? 5.728 19.845 42.249 1.00 19.03 512 THR B CA 1
ATOM 2986 C C . THR B 1 181 ? 5.277 19.138 43.522 1.00 20.73 512 THR B C 1
ATOM 2987 O O . THR B 1 181 ? 5.902 18.143 43.903 1.00 21.89 512 THR B O 1
ATOM 2991 N N . ILE B 1 182 ? 4.242 19.634 44.211 1.00 15.58 513 ILE B N 1
ATOM 2992 C CA . ILE B 1 182 ? 3.740 18.949 45.398 1.00 15.74 513 ILE B CA 1
ATOM 2993 C C . ILE B 1 182 ? 2.582 18.006 45.097 1.00 14.83 513 ILE B C 1
ATOM 2994 O O . ILE B 1 182 ? 2.135 17.286 46.000 1.00 15.40 513 ILE B O 1
ATOM 2999 N N . VAL B 1 183 ? 2.119 17.954 43.851 1.00 15.29 514 VAL B N 1
ATOM 3000 C CA . VAL B 1 183 ? 0.872 17.266 43.534 1.00 15.23 514 VAL B CA 1
ATOM 3001 C C . VAL B 1 183 ? 0.945 15.779 43.869 1.00 13.81 514 VAL B C 1
ATOM 3002 O O . VAL B 1 183 ? 0.003 15.215 44.442 1.00 15.77 514 VAL B O 1
ATOM 3006 N N . LYS B 1 184 ? 2.047 15.116 43.510 1.00 15.99 515 LYS B N 1
ATOM 3007 C CA . LYS B 1 184 ? 2.154 13.677 43.746 1.00 15.33 515 LYS B CA 1
ATOM 3008 C C . LYS B 1 184 ? 2.114 13.360 45.238 1.00 17.47 515 LYS B C 1
ATOM 3009 O O . LYS B 1 184 ? 1.374 12.470 45.682 1.00 16.93 515 LYS B O 1
ATOM 3015 N N . THR B 1 185 ? 2.899 14.090 46.031 1.00 15.94 516 THR B N 1
ATOM 3016 C CA . THR B 1 185 ? 2.940 13.854 47.467 1.00 13.74 516 THR B CA 1
ATOM 3017 C C . THR B 1 185 ? 1.607 14.196 48.120 1.00 13.10 516 THR B C 1
ATOM 3018 O O . THR B 1 185 ? 1.113 13.447 48.969 1.00 14.94 516 THR B O 1
ATOM 3022 N N . LEU B 1 186 ? 1.020 15.329 47.742 1.00 13.35 517 LEU B N 1
ATOM 3023 C CA . LEU B 1 186 ? -0.259 15.732 48.316 1.00 13.19 517 LEU B CA 1
ATOM 3024 C C . LEU B 1 186 ? -1.337 14.684 48.056 1.00 13.59 517 LEU B C 1
ATOM 3025 O O . LEU B 1 186 ? -2.093 14.319 48.964 1.00 14.00 517 LEU B O 1
ATOM 3030 N N . GLY B 1 187 ? -1.439 14.203 46.816 1.00 15.49 518 GLY B N 1
ATOM 3031 C CA . GLY B 1 187 ? -2.415 13.162 46.527 1.00 15.59 518 GLY B CA 1
ATOM 3032 C C . GLY B 1 187 ? -2.173 11.887 47.306 1.00 16.26 518 GLY B C 1
ATOM 3033 O O . GLY B 1 187 ? -3.114 11.267 47.809 1.00 17.01 518 GLY B O 1
ATOM 3034 N N . GLU B 1 188 ? -0.907 11.478 47.431 1.00 17.02 519 GLU B N 1
ATOM 3035 C CA . GLU B 1 188 ? -0.605 10.272 48.192 1.00 19.79 519 GLU B CA 1
ATOM 3036 C C . GLU B 1 188 ? -1.060 10.414 49.632 1.00 18.28 519 GLU B C 1
ATOM 3037 O O . GLU B 1 188 ? -1.628 9.479 50.203 1.00 19.52 519 GLU B O 1
ATOM 3043 N N . ARG B 1 189 ? -0.860 11.591 50.225 1.00 13.84 520 ARG B N 1
ATOM 3044 C CA . ARG B 1 189 ? -1.244 11.770 51.622 1.00 16.54 520 ARG B CA 1
ATOM 3045 C C . ARG B 1 189 ? -2.752 11.884 51.781 1.00 14.41 520 ARG B C 1
ATOM 3046 O O . ARG B 1 189 ? -3.305 11.413 52.783 1.00 18.26 520 ARG B O 1
ATOM 3054 N N . ILE B 1 190 ? -3.434 12.497 50.811 1.00 14.95 521 ILE B N 1
ATOM 3055 C CA . ILE B 1 190 ? -4.893 12.567 50.879 1.00 16.47 521 ILE B CA 1
ATOM 3056 C C . ILE B 1 190 ? -5.504 11.173 50.809 1.00 17.38 521 ILE B C 1
ATOM 3057 O O . ILE B 1 190 ? -6.406 10.833 51.582 1.00 21.30 521 ILE B O 1
ATOM 3062 N N . PHE B 1 191 ? -5.004 10.334 49.905 1.00 16.99 522 PHE B N 1
ATOM 3063 C CA . PHE B 1 191 ? -5.597 9.022 49.677 1.00 21.51 522 PHE B CA 1
ATOM 3064 C C . PHE B 1 191 ? -4.817 7.874 50.304 1.00 29.51 522 PHE B C 1
ATOM 3065 O O . PHE B 1 191 ? -5.193 6.714 50.102 1.00 30.88 522 PHE B O 1
ATOM 3073 N N . ALA B 1 192 ? -3.769 8.162 51.077 1.00 29.11 523 ALA B N 1
ATOM 3074 C CA . ALA B 1 192 ? -2.881 7.135 51.630 1.00 30.77 523 ALA B CA 1
ATOM 3075 C C . ALA B 1 192 ? -2.182 6.338 50.530 1.00 34.76 523 ALA B C 1
ATOM 3077 N N . LEU B 1 193 ? -2.084 6.935 49.342 1.00 38.74 524 LEU B N 1
ATOM 3078 C CA . LEU B 1 193 ? -1.581 6.260 48.154 1.00 38.11 524 LEU B CA 1
ATOM 3079 C C . LEU B 1 193 ? -1.754 7.147 46.922 1.00 37.44 524 LEU B C 1
ATOM 3080 O O . LEU B 1 193 ? -2.818 7.167 46.299 1.00 34.90 524 LEU B O 1
#

Nearest PDB structures (foldseek):
  1qc5-assembly1_B  TM=1.003E+00  e=2.789E-40  Homo sapiens
  1pt6-assembly1_A  TM=1.002E+00  e=1.133E-39  Homo sapiens
  1qc5-assembly1_A  TM=1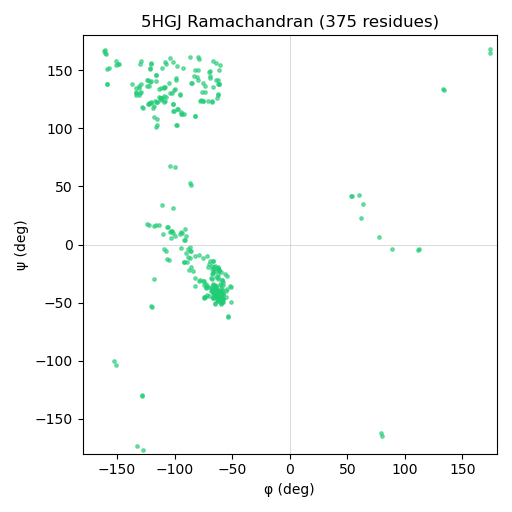.004E+00  e=2.143E-39  Homo sapiens
  1qcy-assembly1_A  TM=1.003E+00  e=1.360E-38  Homo sapiens
  1aox-assembly1_A  TM=9.885E-01  e=1.429E-29  Homo sapiens

InterPro domains:
  IPR000413 Integrin alpha chain [PR01185] (433-445)
  IPR000413 Integrin alpha chain [PR01185] (451-462)
  IPR000413 Integrin alpha chain [PR01185] (570-594)
  IPR000413 Integrin alpha chain [PR01185] (633-654)
  IPR000413 Integrin alpha chain [PR01185] (658-677)
  IPR000413 Integrin alpha chain [PR01185] (768-781)
  IPR000413 Integrin alpha chain [PR01185] (1152-1171)
  IPR002035 von Willebrand factor, type A [PF00092] (172-352)
  IPR002035 von Willebrand factor, type A [PS50234] (172-355)
  IPR002035 von Willebrand factor, type A [SM00327] (170-360)
  IPR013517 FG-GAP repeat [PF01839] (490-529)
  IPR013517 FG-GAP repeat [PF01839] (571-606)
  IPR013519 Integrin alpha beta-propellor [PS51470] (30-91)
  IPR013519 Integrin alpha beta-propellor [PS51470] (476-538)
  IPR013519 Integrin alpha beta-propellor [PS51470] (557-615)
  IPR013519 Integrin alpha beta-propellor [PS51470] (619-679)
  IPR013519 Integrin alpha beta-propellor [SM00191] (43-99)
  IPR013519 Integrin alpha beta-propellor [SM00191] (432-482)
  IPR013519 Integrin alpha beta-propellor [SM00191] (486-543)
  IPR013519 Integrin alpha beta-propellor [SM00191] (567-622)